Protein AF-A0A7L3QWA1-F1 (afdb_monomer_lite)

Radius of gyration: 94.14 Å; chains: 1; bounding box: 167×82×292 Å

InterPro domains:
  IPR051293 Microtubule-associated tumor suppressor/Coiled-coil domain-containing protein 69 [PTHR24200] (1-403)
  IPR060408 MTUS1/CCDC69, second coiled-coil domain [PF27558] (266-336)

pLDDT: mean 81.92, std 22.23, range [26.88, 98.69]

Structure (mmCIF, N/CA/C/O backbone):
data_AF-A0A7L3QWA1-F1
#
_entry.id   AF-A0A7L3QWA1-F1
#
loop_
_atom_site.group_PDB
_atom_site.id
_atom_site.type_symbol
_atom_site.label_atom_id
_atom_site.label_alt_id
_atom_site.label_comp_id
_atom_site.label_asym_id
_atom_site.label_entity_id
_atom_site.label_seq_id
_atom_site.pdbx_PDB_ins_code
_atom_site.Cartn_x
_atom_site.Cartn_y
_atom_site.Cartn_z
_atom_site.occupancy
_atom_site.B_iso_or_equiv
_atom_site.auth_seq_id
_atom_site.auth_comp_id
_atom_site.auth_asym_id
_atom_site.auth_atom_id
_atom_site.pdbx_PDB_model_num
ATOM 1 N N . VAL A 1 1 ? 31.324 -23.567 -134.022 1.00 39.78 1 VAL A N 1
ATOM 2 C CA . VAL A 1 1 ? 31.616 -22.981 -135.350 1.00 39.78 1 VAL A CA 1
ATOM 3 C C . VAL A 1 1 ? 32.919 -22.214 -135.188 1.00 39.78 1 VAL A C 1
ATOM 5 O O . VAL A 1 1 ? 32.922 -21.205 -134.509 1.00 39.78 1 VAL A O 1
ATOM 8 N N . ASP A 1 2 ? 34.078 -22.836 -135.364 1.00 36.88 2 ASP A N 1
ATOM 9 C CA . ASP A 1 2 ? 34.645 -23.381 -136.605 1.00 36.88 2 ASP A CA 1
ATOM 10 C C . ASP A 1 2 ? 35.210 -22.269 -137.507 1.00 36.88 2 ASP A C 1
ATOM 12 O O . ASP A 1 2 ? 34.455 -21.417 -137.954 1.00 36.88 2 ASP A O 1
ATOM 16 N N . LYS A 1 3 ? 36.531 -22.371 -137.744 1.00 37.59 3 LYS A N 1
ATOM 17 C CA . LYS A 1 3 ? 37.342 -21.880 -138.880 1.00 37.59 3 LYS A CA 1
ATOM 18 C C . LYS A 1 3 ? 37.300 -20.374 -139.202 1.00 37.59 3 LYS A C 1
ATOM 20 O O . LYS A 1 3 ? 36.265 -19.749 -139.274 1.00 37.59 3 LYS A O 1
ATOM 25 N N . GLY A 1 4 ? 38.405 -19.703 -139.497 1.00 33.12 4 GLY A N 1
ATOM 26 C CA . GLY A 1 4 ? 39.689 -20.174 -139.983 1.00 33.12 4 GLY A CA 1
ATOM 27 C C . GLY A 1 4 ? 40.081 -19.390 -141.238 1.00 33.12 4 GLY A C 1
ATOM 28 O O . GLY A 1 4 ? 39.235 -19.023 -142.039 1.00 33.12 4 GLY A O 1
ATOM 29 N N . LYS A 1 5 ? 41.398 -19.269 -141.421 1.00 35.69 5 LYS A N 1
ATOM 30 C CA . LYS A 1 5 ? 42.105 -19.248 -142.710 1.00 35.69 5 LYS A CA 1
ATOM 31 C C . LYS A 1 5 ? 41.996 -18.017 -143.637 1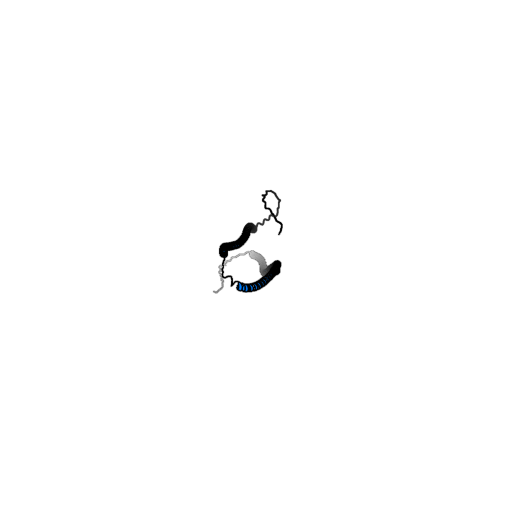.00 35.69 5 LYS A C 1
ATOM 33 O O . LYS A 1 5 ? 41.055 -17.842 -144.391 1.00 35.69 5 LYS A O 1
ATOM 38 N N . GLN A 1 6 ? 43.182 -17.414 -143.761 1.00 34.97 6 GLN A N 1
ATOM 39 C CA . GLN A 1 6 ? 43.991 -17.329 -144.988 1.00 34.97 6 GLN A CA 1
ATOM 40 C C . GLN A 1 6 ? 43.729 -16.234 -146.035 1.00 34.97 6 GLN A C 1
ATOM 42 O O . GLN A 1 6 ? 42.643 -16.078 -146.570 1.00 34.97 6 GLN A O 1
ATOM 47 N N . ARG A 1 7 ? 44.896 -15.745 -146.489 1.00 31.75 7 ARG A N 1
ATOM 48 C CA . ARG A 1 7 ? 45.302 -15.427 -147.869 1.00 31.75 7 ARG A CA 1
ATOM 49 C C . ARG A 1 7 ? 45.047 -14.003 -148.384 1.00 31.75 7 ARG A C 1
ATOM 51 O O . ARG A 1 7 ? 43.944 -13.602 -148.719 1.00 31.75 7 ARG A O 1
ATOM 58 N N . SER A 1 8 ? 46.182 -13.326 -148.564 1.00 42.31 8 SER A N 1
ATOM 59 C CA . SER A 1 8 ? 46.532 -12.456 -149.697 1.00 42.31 8 SER A CA 1
ATOM 60 C C . SER A 1 8 ? 45.975 -12.965 -151.042 1.00 42.31 8 SER A C 1
ATOM 62 O O . SER A 1 8 ? 45.798 -14.180 -151.186 1.00 42.31 8 SER A O 1
ATOM 64 N N . PRO A 1 9 ? 45.753 -12.105 -152.064 1.00 44.19 9 PRO A N 1
ATOM 65 C CA . PRO A 1 9 ? 46.844 -11.765 -153.004 1.00 44.19 9 PRO A CA 1
ATOM 66 C C . PRO A 1 9 ? 46.699 -10.430 -153.802 1.00 44.19 9 PRO A C 1
ATOM 68 O O . PRO A 1 9 ? 45.657 -9.797 -153.766 1.00 44.19 9 PRO A O 1
ATOM 71 N N . LYS A 1 10 ? 47.793 -10.050 -154.507 1.00 32.81 10 LYS A N 1
ATOM 72 C CA . LYS A 1 10 ? 47.937 -9.554 -155.917 1.00 32.81 10 LYS A CA 1
ATOM 73 C C . LYS A 1 10 ? 46.828 -8.634 -156.496 1.00 32.81 10 LYS A C 1
ATOM 75 O O . LYS A 1 10 ? 45.663 -8.941 -156.356 1.00 32.81 10 LYS A O 1
ATOM 80 N N . SER A 1 11 ? 47.040 -7.583 -157.299 1.00 28.88 11 SER A N 1
ATOM 81 C CA . SER A 1 11 ? 48.091 -7.178 -158.259 1.00 28.88 11 SER A CA 1
ATOM 82 C C . SER A 1 11 ? 47.529 -6.035 -159.133 1.00 28.88 11 SER A C 1
ATOM 84 O O . SER A 1 11 ? 46.338 -6.097 -159.410 1.00 28.88 11 SER A O 1
ATOM 86 N N . SER A 1 12 ? 48.378 -5.127 -159.654 1.00 31.22 12 SER A N 1
ATOM 87 C CA . SER A 1 12 ? 48.348 -4.473 -161.004 1.00 31.22 12 SER A CA 1
ATOM 88 C C . SER A 1 12 ? 49.094 -3.122 -160.911 1.00 31.22 12 SER A C 1
ATOM 90 O O . SER A 1 12 ? 48.697 -2.303 -160.094 1.00 31.22 12 SER A O 1
ATOM 92 N N . CYS A 1 13 ? 50.236 -2.801 -161.540 1.00 30.28 13 CYS A N 1
ATOM 93 C CA . CYS A 1 13 ? 50.759 -2.973 -162.910 1.00 30.28 13 CYS A CA 1
ATOM 94 C C . CYS A 1 13 ? 49.928 -2.247 -163.978 1.00 30.28 13 CYS A C 1
ATOM 96 O O . CYS A 1 13 ? 48.870 -2.778 -164.266 1.00 30.28 13 CYS A O 1
ATOM 98 N N . ILE A 1 14 ? 50.410 -1.092 -164.500 1.00 34.28 14 ILE A N 1
ATOM 99 C CA . ILE A 1 14 ? 50.575 -0.580 -165.906 1.00 34.28 14 ILE A CA 1
ATOM 100 C C . ILE A 1 14 ? 51.430 0.722 -165.725 1.00 34.28 14 ILE A C 1
ATOM 102 O O . ILE A 1 14 ? 51.178 1.445 -164.771 1.00 34.28 14 ILE A O 1
ATOM 106 N N . ARG A 1 15 ? 52.489 1.116 -166.455 1.00 29.86 15 ARG A N 1
ATOM 107 C CA . ARG A 1 15 ? 52.693 1.176 -167.906 1.00 29.86 15 ARG A CA 1
ATOM 108 C C . ARG A 1 15 ? 54.171 1.363 -168.279 1.00 29.86 15 ARG A C 1
ATOM 110 O O . ARG A 1 15 ? 54.856 2.243 -167.773 1.00 29.86 15 ARG A O 1
ATOM 117 N N . THR A 1 16 ? 54.590 0.550 -169.234 1.00 28.86 16 THR A N 1
ATOM 118 C CA . THR A 1 16 ? 55.793 0.615 -170.068 1.00 28.86 16 THR A CA 1
ATOM 119 C C . THR A 1 16 ? 55.714 1.771 -171.074 1.00 28.86 16 THR A C 1
ATOM 121 O O . THR A 1 16 ? 54.658 1.961 -171.676 1.00 28.86 16 THR A O 1
ATOM 124 N N . GLN A 1 17 ? 56.826 2.452 -171.363 1.00 32.44 17 GLN A N 1
ATOM 125 C CA . GLN A 1 17 ? 57.119 2.974 -172.707 1.00 32.44 17 GLN A CA 1
ATOM 126 C C . GLN A 1 17 ? 58.639 3.062 -172.914 1.00 32.44 17 GLN A C 1
ATOM 128 O O . GLN A 1 17 ? 59.372 3.517 -172.042 1.00 32.44 17 GLN A O 1
ATOM 133 N N . ALA A 1 18 ? 59.083 2.556 -174.063 1.00 26.88 18 ALA A N 1
ATOM 134 C CA . ALA A 1 18 ? 60.451 2.529 -174.567 1.00 26.88 18 ALA A CA 1
ATOM 135 C C . ALA A 1 18 ? 60.540 3.362 -175.865 1.00 26.88 18 ALA A C 1
ATOM 137 O O . ALA A 1 18 ? 59.504 3.608 -176.484 1.00 26.88 18 ALA A O 1
ATOM 138 N N . SER A 1 19 ? 61.777 3.656 -176.306 1.00 30.45 19 SER A N 1
ATOM 139 C CA . SER A 1 19 ? 62.215 4.259 -177.596 1.00 30.45 19 SER A CA 1
ATOM 140 C C . SER A 1 19 ? 62.045 5.793 -177.712 1.00 30.45 19 SER A C 1
ATOM 142 O O . SER A 1 19 ? 61.069 6.321 -177.197 1.00 30.45 19 SER A O 1
ATOM 144 N N . THR A 1 20 ? 62.957 6.602 -178.279 1.00 30.77 20 THR A N 1
ATOM 145 C CA . THR A 1 20 ? 63.971 6.406 -179.347 1.00 30.77 20 THR A CA 1
ATOM 146 C C . THR A 1 20 ? 65.227 7.299 -179.205 1.00 30.77 20 THR A C 1
ATOM 148 O O . THR A 1 20 ? 65.194 8.347 -178.567 1.00 30.77 20 THR A O 1
ATOM 151 N N . ASP A 1 21 ? 66.297 6.866 -179.883 1.00 32.03 21 ASP A N 1
ATOM 152 C CA . ASP A 1 21 ? 67.552 7.537 -180.275 1.00 32.03 21 ASP A CA 1
ATOM 153 C C . ASP A 1 21 ? 67.518 9.050 -180.588 1.00 32.03 21 ASP A C 1
ATOM 155 O O . ASP A 1 21 ? 66.627 9.517 -181.293 1.00 32.03 21 ASP A O 1
ATOM 159 N N . ALA A 1 22 ? 68.589 9.778 -180.224 1.00 29.64 22 ALA A N 1
ATOM 160 C CA . ALA A 1 22 ? 69.643 10.223 -181.163 1.00 29.64 22 ALA A CA 1
ATOM 161 C C . ALA A 1 22 ? 70.755 11.048 -180.456 1.00 29.64 22 ALA A C 1
ATOM 163 O O . ALA A 1 22 ? 70.472 11.920 -179.642 1.00 29.64 22 ALA A O 1
ATOM 164 N N . ARG A 1 23 ? 72.021 10.732 -180.799 1.00 32.00 23 ARG A N 1
ATOM 165 C CA . ARG A 1 23 ? 73.326 11.444 -180.623 1.00 32.00 23 ARG A CA 1
ATOM 166 C C . ARG A 1 23 ? 73.262 12.917 -180.152 1.00 32.00 23 ARG A C 1
ATOM 168 O O . ARG A 1 23 ? 72.472 13.680 -180.678 1.00 32.00 23 ARG A O 1
ATOM 175 N N . SER A 1 24 ? 74.137 13.427 -179.274 1.00 31.16 24 SER A N 1
ATOM 176 C CA . SER A 1 24 ? 75.610 13.585 -179.402 1.00 31.16 24 SER A CA 1
ATOM 177 C C . SER A 1 24 ? 76.214 14.204 -178.098 1.00 31.16 24 SER A C 1
ATOM 179 O O . SER A 1 24 ? 75.441 14.618 -177.240 1.00 31.16 24 SER A O 1
ATOM 181 N N . PRO A 1 25 ? 77.553 14.265 -177.896 1.00 47.00 25 PRO A N 1
ATOM 182 C CA . PRO A 1 25 ? 78.203 14.072 -176.585 1.00 47.00 25 PRO A CA 1
ATOM 183 C C . PRO A 1 25 ? 78.626 15.329 -175.786 1.00 47.00 25 PRO A C 1
ATOM 185 O O . PRO A 1 25 ? 78.898 16.383 -176.352 1.00 47.00 25 PRO A O 1
ATOM 188 N N . GLY A 1 26 ? 78.812 15.115 -174.470 1.00 34.62 26 GLY A N 1
ATOM 189 C CA . GLY A 1 26 ? 79.462 15.988 -173.464 1.00 34.62 26 GLY A CA 1
ATOM 190 C C . GLY A 1 26 ? 78.570 16.118 -172.213 1.00 34.62 26 GLY A C 1
ATOM 191 O O . GLY A 1 26 ? 77.403 16.430 -172.364 1.00 34.62 26 GLY A O 1
ATOM 192 N N . THR A 1 27 ? 78.936 15.872 -170.944 1.00 41.47 27 THR A N 1
ATOM 193 C CA . THR A 1 27 ? 80.219 16.012 -170.233 1.00 41.47 27 THR A CA 1
ATOM 194 C C . THR A 1 27 ? 80.079 15.358 -168.827 1.00 41.47 27 THR A C 1
ATOM 196 O O . THR A 1 27 ? 79.149 15.669 -168.087 1.00 41.47 27 THR A O 1
ATOM 199 N N . LYS A 1 28 ? 80.986 14.445 -168.432 1.00 47.72 28 LYS A N 1
ATOM 200 C CA . LYS A 1 28 ? 80.925 13.563 -167.231 1.00 47.72 28 LYS A CA 1
ATOM 201 C C . LYS A 1 28 ? 81.309 14.214 -165.873 1.00 47.72 28 LYS A C 1
ATOM 203 O O . LYS A 1 28 ? 82.130 13.665 -165.145 1.00 47.72 28 LYS A O 1
ATOM 208 N N . ALA A 1 29 ? 80.726 15.353 -165.491 1.00 53.38 29 ALA A N 1
ATOM 209 C CA . ALA A 1 29 ? 81.043 16.017 -164.205 1.00 53.38 29 ALA A CA 1
ATOM 210 C C . ALA A 1 29 ? 79.861 16.166 -163.217 1.00 53.38 29 ALA A C 1
ATOM 212 O O . ALA A 1 29 ? 80.075 16.591 -162.086 1.00 53.38 29 ALA A O 1
ATOM 213 N N . ALA A 1 30 ? 78.629 15.797 -163.599 1.00 56.69 30 ALA A N 1
ATOM 214 C CA . ALA A 1 30 ? 77.421 16.084 -162.805 1.00 56.69 30 ALA A CA 1
ATOM 215 C C . ALA A 1 30 ? 76.846 14.893 -161.998 1.00 56.69 30 ALA A C 1
ATOM 217 O O . ALA A 1 30 ? 76.155 15.098 -161.003 1.00 56.69 30 ALA A O 1
ATOM 218 N N . GLU A 1 31 ? 77.140 13.642 -162.372 1.00 56.38 31 GLU A N 1
ATOM 219 C CA . GLU A 1 31 ? 76.551 12.448 -161.726 1.00 56.38 31 GLU A CA 1
ATOM 220 C C . GLU A 1 31 ? 77.240 12.063 -160.399 1.00 56.38 31 GLU A C 1
ATOM 222 O O . GLU A 1 31 ? 76.608 11.518 -159.493 1.00 56.38 31 GLU A O 1
ATOM 227 N N . LEU A 1 32 ? 78.517 12.418 -160.226 1.00 58.53 32 LEU A N 1
ATOM 228 C CA . LEU A 1 32 ? 79.286 12.146 -159.001 1.00 58.53 32 LEU A CA 1
ATOM 229 C C . LEU A 1 32 ? 78.860 13.075 -157.844 1.00 58.53 32 LEU A C 1
ATOM 231 O O . LEU A 1 32 ? 78.819 12.673 -156.680 1.00 58.53 32 LEU A O 1
ATOM 235 N N . THR A 1 33 ? 78.425 14.291 -158.173 1.00 59.34 33 THR A N 1
ATOM 236 C CA . THR A 1 33 ? 77.825 15.268 -157.252 1.00 59.34 33 THR A CA 1
ATOM 237 C C . THR A 1 33 ? 76.433 14.835 -156.775 1.00 59.34 33 THR A C 1
ATOM 239 O O . THR A 1 33 ? 76.052 15.120 -155.638 1.00 59.34 33 THR A O 1
ATOM 242 N N . GLN A 1 34 ? 75.686 14.086 -157.595 1.00 61.56 34 GLN A N 1
ATOM 243 C CA . GLN A 1 34 ? 74.345 13.595 -157.254 1.00 61.56 34 GLN A CA 1
ATOM 244 C C . GLN A 1 34 ? 74.366 12.403 -156.276 1.00 61.56 34 GLN A C 1
ATOM 246 O O . GLN A 1 34 ? 73.511 12.301 -155.395 1.00 61.56 34 GLN A O 1
ATOM 251 N N . TYR A 1 35 ? 75.352 11.505 -156.379 1.00 61.28 35 TYR A N 1
ATOM 252 C CA . TYR A 1 35 ? 75.525 10.420 -155.401 1.00 61.28 35 TYR A CA 1
ATOM 253 C C . TYR A 1 35 ? 76.101 10.916 -154.071 1.00 61.28 35 TYR A C 1
ATOM 255 O O . TYR A 1 35 ? 75.680 10.449 -153.012 1.00 61.28 35 TYR A O 1
ATOM 263 N N . LYS A 1 36 ? 76.996 11.911 -154.107 1.00 66.25 36 LYS A N 1
ATOM 264 C CA . LYS A 1 36 ? 77.526 12.557 -152.900 1.00 66.25 36 LYS A CA 1
ATOM 265 C C . LYS A 1 36 ? 76.421 13.239 -152.088 1.00 66.25 36 LYS A C 1
ATOM 267 O O . LYS A 1 36 ? 76.291 12.973 -150.897 1.00 66.25 36 LYS A O 1
ATOM 272 N N . THR A 1 37 ? 75.561 14.010 -152.752 1.00 67.81 37 THR A N 1
ATOM 273 C CA . THR A 1 37 ? 74.418 14.671 -152.103 1.00 67.81 37 THR A CA 1
ATOM 274 C C . THR A 1 37 ? 73.411 13.673 -151.531 1.00 67.81 37 THR A C 1
ATOM 276 O O . THR A 1 37 ? 72.945 13.886 -150.415 1.00 67.81 37 THR A O 1
ATOM 279 N N . LYS A 1 38 ? 73.128 12.544 -152.206 1.00 71.19 38 LYS A N 1
ATOM 280 C CA . LYS A 1 38 ? 72.282 11.457 -151.662 1.00 71.19 38 LYS A CA 1
ATOM 281 C C . LYS A 1 38 ? 72.888 10.771 -150.432 1.00 71.19 38 LYS A C 1
ATOM 283 O O . LYS A 1 38 ? 72.165 10.533 -149.464 1.00 71.19 38 LYS A O 1
ATOM 288 N N . CYS A 1 39 ? 74.190 10.481 -150.438 1.00 70.69 39 CYS A N 1
ATOM 289 C CA . CYS A 1 39 ? 74.887 9.943 -149.263 1.00 70.69 39 CYS A CA 1
ATOM 290 C C . CYS A 1 39 ? 74.888 10.937 -148.095 1.00 70.69 39 CYS A C 1
ATOM 292 O O . CYS A 1 39 ? 74.702 10.531 -146.949 1.00 70.69 39 CYS A O 1
ATOM 294 N N . GLU A 1 40 ? 75.039 12.234 -148.367 1.00 73.94 40 GLU A N 1
ATOM 295 C CA . GLU A 1 40 ? 74.931 13.297 -147.362 1.00 73.94 40 GLU A CA 1
ATOM 296 C C . GLU A 1 40 ? 73.498 13.412 -146.812 1.00 73.94 40 GLU A C 1
ATOM 298 O O . GLU A 1 40 ? 73.321 13.534 -145.599 1.00 73.94 40 GLU A O 1
ATOM 303 N N . THR A 1 41 ? 72.463 13.265 -147.654 1.00 74.25 41 THR A N 1
ATOM 304 C CA . THR A 1 41 ? 71.060 13.271 -147.191 1.00 74.25 41 THR A CA 1
ATOM 305 C C . THR A 1 41 ? 70.738 12.046 -146.337 1.00 74.25 41 THR A C 1
ATOM 307 O O . THR A 1 41 ? 70.150 12.181 -145.266 1.00 74.25 41 THR A O 1
ATOM 310 N N . GLN A 1 42 ? 71.148 10.848 -146.768 1.00 77.75 42 GLN A N 1
ATOM 311 C CA . GLN A 1 42 ? 70.969 9.617 -145.991 1.00 77.75 42 GLN A CA 1
ATOM 312 C C . GLN A 1 42 ? 71.753 9.657 -144.676 1.00 77.75 42 GLN A C 1
ATOM 314 O O . GLN A 1 42 ? 71.219 9.270 -143.639 1.00 77.75 42 GLN A O 1
ATOM 319 N N . SER A 1 43 ? 72.975 10.194 -144.684 1.00 76.94 43 SER A N 1
ATOM 320 C CA . SER A 1 43 ? 73.762 10.409 -143.463 1.00 76.94 43 SER A CA 1
ATOM 321 C C . SER A 1 43 ? 73.076 11.397 -142.515 1.00 76.94 43 SER A C 1
ATOM 323 O O . SER A 1 43 ? 73.042 11.160 -141.308 1.00 76.94 43 SER A O 1
ATOM 325 N N . GLY A 1 44 ? 72.458 12.458 -143.047 1.00 79.69 44 GLY A N 1
ATOM 326 C CA . GLY A 1 44 ? 71.643 13.403 -142.281 1.00 79.69 44 GLY A CA 1
ATOM 327 C C . GLY A 1 44 ? 70.403 12.760 -141.647 1.00 79.69 44 GLY A C 1
ATOM 328 O O . GLY A 1 44 ? 70.140 12.979 -140.464 1.00 79.69 44 GLY A O 1
ATOM 329 N N . ILE A 1 45 ? 69.684 11.909 -142.388 1.00 80.88 45 ILE A N 1
ATOM 330 C CA . ILE A 1 45 ? 68.522 11.154 -141.882 1.00 80.88 45 ILE A CA 1
ATOM 331 C C . ILE A 1 45 ? 68.949 10.154 -140.802 1.00 80.88 45 ILE A C 1
ATOM 333 O O . ILE A 1 45 ? 68.313 10.074 -139.755 1.00 80.88 45 ILE A O 1
ATOM 337 N N . ILE A 1 46 ? 70.050 9.424 -141.006 1.00 80.38 46 ILE A N 1
ATOM 338 C CA . ILE A 1 46 ? 70.597 8.496 -140.004 1.00 80.38 46 ILE A CA 1
ATOM 339 C C . ILE A 1 46 ? 71.001 9.255 -138.735 1.00 80.38 46 ILE A C 1
ATOM 341 O O . ILE A 1 46 ? 70.746 8.778 -137.631 1.00 80.38 46 ILE A O 1
ATOM 345 N N . LEU A 1 47 ? 71.589 10.448 -138.863 1.00 85.06 47 LEU A N 1
ATOM 346 C CA . LEU A 1 47 ? 71.926 11.292 -137.718 1.00 85.06 47 LEU A CA 1
ATOM 347 C C . LEU A 1 47 ? 70.667 11.761 -136.970 1.00 85.06 47 LEU A C 1
ATOM 349 O O . LEU A 1 47 ? 70.645 11.737 -135.740 1.00 85.06 47 LEU A O 1
ATOM 353 N N . GLN A 1 48 ? 69.610 12.151 -137.691 1.00 83.12 48 GLN A N 1
ATOM 354 C CA . GLN A 1 48 ? 68.321 12.514 -137.095 1.00 83.12 48 GLN A CA 1
ATOM 355 C C . GLN A 1 48 ? 67.658 11.321 -136.396 1.00 83.12 48 GLN A C 1
ATOM 357 O O . GLN A 1 48 ? 67.232 11.458 -135.253 1.00 83.12 48 GLN A O 1
ATOM 362 N N . LEU A 1 49 ? 67.631 10.140 -137.020 1.00 83.81 49 LEU A N 1
ATOM 363 C CA . LEU A 1 49 ? 67.106 8.911 -136.417 1.00 83.81 49 LEU A CA 1
ATOM 364 C C . LEU A 1 49 ? 67.907 8.496 -135.181 1.00 83.81 49 LEU A C 1
ATOM 366 O O . LEU A 1 49 ? 67.308 8.123 -134.177 1.00 83.81 49 LEU A O 1
ATOM 370 N N . LYS A 1 50 ? 69.240 8.626 -135.203 1.00 84.94 50 LYS A N 1
ATOM 371 C CA . LYS A 1 50 ? 70.080 8.422 -134.015 1.00 84.94 50 LYS A CA 1
ATOM 372 C C . LYS A 1 50 ? 69.721 9.405 -132.903 1.00 84.94 50 LYS A C 1
ATOM 374 O O . LYS A 1 50 ? 69.557 8.963 -131.775 1.00 84.94 50 LYS A O 1
ATOM 379 N N . LYS A 1 51 ? 69.528 10.696 -133.210 1.00 87.06 51 LYS A N 1
ATOM 380 C CA . LYS A 1 51 ? 69.078 11.704 -132.229 1.00 87.06 51 LYS A CA 1
ATOM 381 C C . LYS A 1 51 ? 67.693 11.386 -131.652 1.00 87.06 51 LYS A C 1
ATOM 383 O O . LYS A 1 51 ? 67.493 11.513 -130.445 1.00 87.06 51 LYS A O 1
ATOM 388 N N . PHE A 1 52 ? 66.745 10.955 -132.488 1.00 86.94 52 PHE A N 1
ATOM 389 C CA . PHE A 1 52 ? 65.423 10.514 -132.034 1.00 86.94 52 PHE A CA 1
ATOM 390 C C . PHE A 1 52 ? 65.515 9.265 -131.157 1.00 86.94 52 PHE A C 1
ATOM 392 O O . PHE A 1 52 ? 64.869 9.221 -130.115 1.00 86.94 52 PHE A O 1
ATOM 399 N N . LEU A 1 53 ? 66.346 8.289 -131.528 1.00 86.50 53 LEU A N 1
ATOM 400 C CA . LEU A 1 53 ? 66.549 7.070 -130.751 1.00 86.50 53 LEU A CA 1
ATOM 401 C C . LEU A 1 53 ? 67.205 7.373 -129.400 1.00 86.50 53 LEU A C 1
ATOM 403 O O . LEU A 1 53 ? 66.714 6.897 -128.385 1.00 86.50 53 LEU A O 1
ATOM 407 N N . THR A 1 54 ? 68.239 8.219 -129.355 1.00 87.12 54 THR A N 1
ATOM 408 C CA . THR A 1 54 ? 68.862 8.645 -128.090 1.00 87.12 54 THR A CA 1
ATOM 409 C C . THR A 1 54 ? 67.888 9.430 -127.215 1.00 87.12 54 THR A C 1
ATOM 411 O O . THR A 1 54 ? 67.830 9.190 -126.016 1.00 87.12 54 THR A O 1
ATOM 414 N N . SER A 1 55 ? 67.072 10.315 -127.802 1.00 88.88 55 SER A N 1
ATOM 415 C CA . SER A 1 55 ? 66.036 11.050 -127.062 1.00 88.88 55 SER A CA 1
ATOM 416 C C . SER A 1 55 ? 64.937 10.120 -126.542 1.00 88.88 55 SER A C 1
ATOM 418 O O . SER A 1 55 ? 64.480 10.271 -125.412 1.00 88.88 55 SER A O 1
ATOM 420 N N . SER A 1 56 ? 64.520 9.132 -127.337 1.00 88.62 56 SER A N 1
ATOM 421 C CA . SER A 1 56 ? 63.556 8.120 -126.911 1.00 88.62 56 SER A CA 1
ATOM 422 C C . SER A 1 56 ? 64.127 7.236 -125.804 1.00 88.62 56 SER A C 1
ATOM 424 O O . SER A 1 56 ? 63.413 6.960 -124.847 1.00 88.62 56 SER A O 1
ATOM 426 N N . ASN A 1 57 ? 65.398 6.831 -125.892 1.00 89.25 57 ASN A N 1
ATOM 427 C CA . ASN A 1 57 ? 66.063 6.032 -124.861 1.00 89.25 57 ASN A CA 1
ATOM 428 C C . ASN A 1 57 ? 66.169 6.805 -123.543 1.00 89.25 57 ASN A C 1
ATOM 430 O O . ASN A 1 57 ? 65.789 6.277 -122.508 1.00 89.25 57 ASN A O 1
ATOM 434 N N . GLN A 1 58 ? 66.551 8.086 -123.593 1.00 90.81 58 GLN A N 1
ATOM 435 C CA . GLN A 1 58 ? 66.546 8.975 -122.424 1.00 90.81 58 GLN A CA 1
ATOM 436 C C . GLN A 1 58 ? 65.149 9.104 -121.793 1.00 90.81 58 GLN A C 1
ATOM 438 O O . GLN A 1 58 ? 65.018 9.101 -120.572 1.00 90.81 58 GLN A O 1
ATOM 443 N N . LYS A 1 59 ? 64.083 9.183 -122.605 1.00 91.62 59 LYS A N 1
ATOM 444 C CA . LYS A 1 59 ? 62.696 9.189 -122.103 1.00 91.62 59 LYS A CA 1
ATOM 445 C C . LYS A 1 59 ? 62.312 7.856 -121.451 1.00 91.62 59 LYS A C 1
ATOM 447 O O . LYS A 1 59 ? 61.639 7.872 -120.426 1.00 91.62 59 LYS A O 1
ATOM 452 N N . PHE A 1 60 ? 62.732 6.722 -122.015 1.00 92.44 60 PHE A N 1
ATOM 453 C CA . PHE A 1 60 ? 62.508 5.401 -121.417 1.00 92.44 60 PHE A CA 1
ATOM 454 C C . PHE A 1 60 ? 63.300 5.206 -120.120 1.00 92.44 60 PHE A C 1
ATOM 456 O O . PHE A 1 60 ? 62.756 4.657 -119.165 1.00 92.44 60 PHE A O 1
ATOM 463 N N . GLU A 1 61 ? 64.540 5.688 -120.047 1.00 91.50 61 GLU A N 1
ATOM 464 C CA . GLU A 1 61 ? 65.343 5.696 -118.818 1.00 91.50 61 GLU A CA 1
ATOM 465 C C . GLU A 1 61 ? 64.665 6.540 -117.730 1.00 91.50 61 GLU A C 1
ATOM 467 O O . GLU A 1 61 ? 64.460 6.052 -116.621 1.00 91.50 61 GLU A O 1
ATOM 472 N N . ALA A 1 62 ? 64.210 7.756 -118.059 1.00 92.38 62 ALA A N 1
ATOM 473 C CA . ALA A 1 62 ? 63.460 8.602 -117.130 1.00 92.38 62 ALA A CA 1
ATOM 474 C C . ALA A 1 62 ? 62.159 7.931 -116.651 1.00 92.38 62 ALA A C 1
ATOM 476 O O . ALA A 1 62 ? 61.866 7.930 -115.456 1.00 92.38 62 ALA A O 1
ATOM 477 N N . LEU A 1 63 ? 61.403 7.306 -117.561 1.00 94.50 63 LEU A N 1
ATOM 478 C CA . LEU A 1 63 ? 60.202 6.541 -117.216 1.00 94.50 63 LEU A CA 1
ATOM 479 C C . LEU A 1 63 ? 60.531 5.346 -116.306 1.00 94.50 63 LEU A C 1
ATOM 481 O O . LEU A 1 63 ? 59.790 5.077 -115.367 1.00 94.50 63 LEU A O 1
ATOM 485 N N . THR A 1 64 ? 61.645 4.654 -116.550 1.00 94.00 64 THR A N 1
ATOM 486 C CA . THR A 1 64 ? 62.094 3.518 -115.729 1.00 94.00 64 THR A CA 1
ATOM 487 C C . THR A 1 64 ? 62.417 3.968 -114.308 1.00 94.00 64 THR A C 1
ATOM 489 O O . THR A 1 64 ? 61.960 3.331 -113.364 1.00 94.00 64 THR A O 1
ATOM 492 N N . VAL A 1 65 ? 63.119 5.095 -114.143 1.00 94.69 65 VAL A N 1
ATOM 493 C CA . VAL A 1 65 ? 63.406 5.679 -112.821 1.00 94.69 65 VAL A CA 1
ATOM 494 C C . VAL A 1 65 ? 62.115 6.056 -112.095 1.00 94.69 65 VAL A C 1
ATOM 496 O O . VAL A 1 65 ? 61.965 5.732 -110.920 1.00 94.69 65 VAL A O 1
ATOM 499 N N . VAL A 1 66 ? 61.153 6.676 -112.787 1.00 94.88 66 VAL A N 1
ATOM 500 C CA . VAL A 1 66 ? 59.845 7.013 -112.196 1.00 94.88 66 VAL A CA 1
ATOM 501 C C . VAL A 1 66 ? 59.081 5.751 -111.794 1.00 94.88 66 VAL A C 1
ATOM 503 O O . VAL A 1 66 ? 58.555 5.692 -110.689 1.00 94.88 66 VAL A O 1
ATOM 506 N N . ILE A 1 67 ? 59.042 4.718 -112.641 1.00 94.25 67 ILE A N 1
ATOM 507 C CA . ILE A 1 67 ? 58.382 3.444 -112.314 1.00 94.25 67 ILE A CA 1
ATOM 508 C C . ILE A 1 67 ? 59.054 2.778 -111.112 1.00 94.25 67 ILE A C 1
ATOM 510 O O . ILE A 1 67 ? 58.352 2.317 -110.217 1.00 94.25 67 ILE A O 1
ATOM 514 N N . GLN A 1 68 ? 60.386 2.745 -111.064 1.00 95.19 68 GLN A N 1
ATOM 515 C CA . GLN A 1 68 ? 61.132 2.160 -109.951 1.00 95.19 68 GLN A CA 1
ATOM 516 C C . GLN A 1 68 ? 60.898 2.935 -108.649 1.00 95.19 68 GLN A C 1
ATOM 518 O O . GLN A 1 68 ? 60.697 2.324 -107.601 1.00 95.19 68 GLN A O 1
ATOM 523 N N . HIS A 1 69 ? 60.856 4.268 -108.714 1.00 95.25 69 HIS A N 1
ATOM 524 C CA . HIS A 1 69 ? 60.511 5.111 -107.573 1.00 95.25 69 HIS A CA 1
ATOM 525 C C . HIS A 1 69 ? 59.082 4.836 -107.085 1.00 95.25 69 HIS A C 1
ATOM 527 O O . HIS A 1 69 ? 58.902 4.516 -105.915 1.00 95.25 69 HIS A O 1
ATOM 533 N N . LEU A 1 70 ? 58.092 4.827 -107.986 1.00 95.25 70 LEU A N 1
ATOM 534 C CA . LEU A 1 70 ? 56.698 4.503 -107.657 1.00 95.25 70 LEU A CA 1
ATOM 535 C C . LEU A 1 70 ? 56.538 3.078 -107.098 1.00 95.25 70 LEU A C 1
ATOM 537 O O . LEU A 1 70 ? 55.683 2.833 -106.249 1.00 95.25 70 LEU A O 1
ATOM 541 N N . GLN A 1 71 ? 57.342 2.118 -107.565 1.00 94.12 71 GLN A N 1
ATOM 542 C CA . GLN A 1 71 ? 57.368 0.757 -107.022 1.00 94.12 71 GLN A CA 1
ATOM 543 C C . GLN A 1 71 ? 57.940 0.728 -105.602 1.00 94.12 71 GLN A C 1
ATOM 545 O O . GLN A 1 71 ? 57.318 0.124 -104.732 1.00 94.12 71 GLN A O 1
ATOM 550 N N . SER A 1 72 ? 59.053 1.423 -105.355 1.00 95.31 72 SER A N 1
ATOM 551 C CA . SER A 1 72 ? 59.645 1.553 -104.018 1.00 95.31 72 SER A CA 1
ATOM 552 C C . SER A 1 72 ? 58.688 2.241 -103.041 1.00 95.31 72 SER A C 1
ATOM 554 O O . SER A 1 72 ? 58.469 1.731 -101.946 1.00 95.31 72 SER A O 1
ATOM 556 N N . GLU A 1 73 ? 58.059 3.350 -103.446 1.00 95.81 73 GLU A N 1
ATOM 557 C CA . GLU A 1 73 ? 57.050 4.049 -102.636 1.00 95.81 73 GLU A CA 1
ATOM 558 C C . GLU A 1 73 ? 55.855 3.140 -102.321 1.00 95.81 73 GLU A C 1
ATOM 560 O O . GLU A 1 73 ? 55.371 3.094 -101.189 1.00 95.81 73 GLU A O 1
ATOM 565 N N . ARG A 1 74 ? 55.386 2.359 -103.304 1.00 95.81 74 ARG A N 1
ATOM 566 C CA . ARG A 1 74 ? 54.300 1.392 -103.100 1.00 95.81 74 ARG A CA 1
ATOM 567 C C . ARG A 1 74 ? 54.695 0.278 -102.129 1.00 95.81 74 ARG A C 1
ATOM 569 O O . ARG A 1 74 ? 53.862 -0.131 -101.319 1.00 95.81 74 ARG A O 1
ATOM 576 N N . GLU A 1 75 ? 55.908 -0.255 -102.233 1.00 96.12 75 GLU A N 1
ATOM 577 C CA . GLU A 1 75 ? 56.417 -1.295 -101.332 1.00 96.12 75 GLU A CA 1
ATOM 578 C C . GLU A 1 75 ? 56.555 -0.780 -99.899 1.00 96.12 75 GLU A C 1
ATOM 580 O O . GLU A 1 75 ? 56.128 -1.459 -98.963 1.00 96.12 75 GLU A O 1
ATOM 585 N N . GLU A 1 76 ? 57.063 0.440 -99.727 1.00 95.50 76 GLU A N 1
ATOM 586 C CA . GLU A 1 76 ? 57.176 1.098 -98.428 1.00 95.50 76 GLU A CA 1
ATOM 587 C C . GLU A 1 76 ? 55.797 1.368 -97.808 1.00 95.50 76 GLU A C 1
ATOM 589 O O . GLU A 1 76 ? 55.553 0.979 -96.664 1.00 95.50 76 GLU A O 1
ATOM 594 N N . ALA A 1 77 ? 54.840 1.896 -98.579 1.00 95.69 77 ALA A N 1
ATOM 595 C CA . ALA A 1 77 ? 53.459 2.078 -98.128 1.00 95.69 77 ALA A CA 1
ATOM 596 C C . ALA A 1 77 ? 52.782 0.744 -97.758 1.00 95.69 77 ALA A C 1
ATOM 598 O O . ALA A 1 77 ? 52.001 0.664 -96.806 1.00 95.69 77 ALA A O 1
ATOM 599 N N . LEU A 1 78 ? 53.077 -0.336 -98.489 1.00 96.25 78 LEU A N 1
ATOM 600 C CA . LEU A 1 78 ? 52.562 -1.670 -98.182 1.00 96.25 78 LEU A CA 1
ATOM 601 C C . LEU A 1 78 ? 53.191 -2.246 -96.908 1.00 96.25 78 LEU A C 1
ATOM 603 O O . LEU A 1 78 ? 52.490 -2.916 -96.146 1.00 96.25 78 LEU A O 1
ATOM 607 N N . LYS A 1 79 ? 54.477 -1.980 -96.658 1.00 96.25 79 LYS A N 1
ATOM 608 C CA . LYS A 1 79 ? 55.162 -2.343 -95.412 1.00 96.25 79 LYS A CA 1
ATOM 609 C C . LYS A 1 79 ? 54.557 -1.596 -94.222 1.00 96.25 79 LYS A C 1
ATOM 611 O O . LYS A 1 79 ? 54.105 -2.254 -93.289 1.00 96.25 79 LYS A O 1
ATOM 616 N N . GLN A 1 80 ? 54.410 -0.275 -94.322 1.00 96.25 80 GLN A N 1
ATOM 617 C CA . GLN A 1 80 ? 53.751 0.552 -93.305 1.00 96.25 80 GLN A CA 1
ATOM 618 C C . GLN A 1 80 ? 52.315 0.082 -93.036 1.00 96.25 80 GLN A C 1
ATOM 620 O O . GLN A 1 80 ? 51.907 -0.076 -91.890 1.00 96.25 80 GLN A O 1
ATOM 625 N N . ARG A 1 81 ? 51.539 -0.234 -94.083 1.00 95.50 81 ARG A N 1
ATOM 626 C CA . ARG A 1 81 ? 50.178 -0.772 -93.922 1.00 95.50 81 ARG A CA 1
ATOM 627 C C . ARG A 1 81 ? 50.162 -2.112 -93.178 1.00 95.50 81 ARG A C 1
ATOM 629 O O . ARG A 1 81 ? 49.234 -2.359 -92.411 1.00 95.50 81 ARG A O 1
ATOM 636 N N . LYS A 1 82 ? 51.138 -2.993 -93.423 1.00 96.75 82 LYS A N 1
ATOM 637 C CA . LYS A 1 82 ? 51.257 -4.274 -92.707 1.00 96.75 82 LYS A CA 1
ATOM 638 C C . LYS A 1 82 ? 51.628 -4.065 -91.241 1.00 96.75 82 LYS A C 1
ATOM 640 O O . LYS A 1 82 ? 51.016 -4.703 -90.392 1.00 96.75 82 LYS A O 1
ATOM 645 N N . GLU A 1 83 ? 52.568 -3.167 -90.960 1.00 96.94 83 GLU A N 1
ATOM 646 C CA . GLU A 1 83 ? 52.974 -2.794 -89.599 1.00 96.94 83 GLU A CA 1
ATOM 647 C C . GLU A 1 83 ? 51.784 -2.220 -88.819 1.00 96.94 83 GLU A C 1
ATOM 649 O O . GLU A 1 83 ? 51.398 -2.789 -87.802 1.00 96.94 83 GLU A O 1
ATOM 654 N N . LEU A 1 84 ? 51.089 -1.221 -89.376 1.00 96.69 84 LEU A N 1
ATOM 655 C CA . LEU A 1 84 ? 49.875 -0.650 -88.780 1.00 96.69 84 LEU A CA 1
ATOM 656 C C . LEU A 1 84 ? 48.765 -1.694 -88.585 1.00 96.69 84 LEU A C 1
ATOM 658 O O . LEU A 1 84 ? 48.065 -1.689 -87.576 1.00 96.69 84 LEU A O 1
ATOM 662 N N . SER A 1 85 ? 48.583 -2.619 -89.534 1.00 95.94 85 SER A N 1
ATOM 663 C CA . SER A 1 85 ? 47.601 -3.698 -89.382 1.00 95.94 85 SER A CA 1
ATOM 664 C C . SER A 1 85 ? 47.967 -4.655 -88.248 1.00 95.94 85 SER A C 1
ATOM 666 O O . SER A 1 85 ? 47.064 -5.153 -87.577 1.00 95.94 85 SER A O 1
ATOM 668 N N . GLN A 1 86 ? 49.254 -4.941 -88.047 1.00 97.00 86 GLN A N 1
ATOM 669 C CA . GLN A 1 86 ? 49.715 -5.787 -86.952 1.00 97.00 86 GLN A CA 1
ATOM 670 C C . GLN A 1 86 ? 49.571 -5.069 -85.608 1.00 97.00 86 GLN A C 1
ATOM 672 O O . GLN A 1 86 ? 49.091 -5.673 -84.652 1.00 97.00 86 GLN A O 1
ATOM 677 N N . GLU A 1 87 ? 49.901 -3.778 -85.543 1.00 97.06 87 GLU A N 1
ATOM 678 C CA . GLU A 1 87 ? 49.674 -2.942 -84.361 1.00 97.06 87 GLU A CA 1
ATOM 679 C C . GLU A 1 87 ? 48.191 -2.896 -83.984 1.00 97.06 87 GLU A C 1
ATOM 681 O O . GLU A 1 87 ? 47.854 -3.104 -82.824 1.00 97.06 87 GLU A O 1
ATOM 686 N N . LEU A 1 88 ? 47.282 -2.736 -84.953 1.00 96.88 88 LEU A N 1
ATOM 687 C CA . LEU A 1 88 ? 45.840 -2.793 -84.694 1.00 96.88 88 LEU A CA 1
ATOM 688 C C . LEU A 1 88 ? 45.393 -4.142 -84.116 1.00 96.88 88 LEU A C 1
ATOM 690 O O . LEU A 1 88 ? 44.506 -4.176 -83.265 1.00 96.88 88 LEU A O 1
ATOM 694 N N . VAL A 1 89 ? 45.971 -5.255 -84.575 1.00 97.44 89 VAL A N 1
ATOM 695 C CA . VAL A 1 89 ? 45.675 -6.587 -84.022 1.00 97.44 89 VAL A CA 1
ATOM 696 C C . VAL A 1 89 ? 46.225 -6.716 -82.602 1.00 97.44 89 VAL A C 1
ATOM 698 O O . VAL A 1 89 ? 45.503 -7.188 -81.725 1.00 97.44 89 VAL A O 1
ATOM 701 N N . ASN A 1 90 ? 47.450 -6.248 -82.356 1.00 96.75 90 ASN A N 1
ATOM 702 C CA . ASN A 1 90 ? 48.066 -6.267 -81.030 1.00 96.75 90 ASN A CA 1
ATOM 703 C C . ASN A 1 90 ? 47.261 -5.418 -80.033 1.00 96.75 90 ASN A C 1
ATOM 705 O O . ASN A 1 90 ? 46.867 -5.927 -78.989 1.00 96.75 90 ASN A O 1
ATOM 709 N N . LEU A 1 91 ? 46.907 -4.180 -80.400 1.00 96.94 91 LEU A N 1
ATOM 710 C CA . LEU A 1 91 ? 46.092 -3.275 -79.582 1.00 96.94 91 LEU A CA 1
ATOM 711 C C . LEU A 1 91 ? 44.700 -3.845 -79.293 1.00 96.94 91 LEU A C 1
ATOM 713 O O . LEU A 1 91 ? 44.180 -3.684 -78.194 1.00 96.94 91 LEU A O 1
ATOM 717 N N . ARG A 1 92 ? 44.083 -4.544 -80.255 1.00 97.50 92 ARG A N 1
ATOM 718 C CA . ARG A 1 92 ? 42.819 -5.259 -80.012 1.00 97.50 92 ARG A CA 1
ATOM 719 C C . ARG A 1 92 ? 42.998 -6.405 -79.019 1.00 97.50 92 ARG A C 1
ATOM 721 O O . ARG A 1 92 ? 42.130 -6.596 -78.176 1.00 97.50 92 ARG A O 1
ATOM 728 N N . GLY A 1 93 ? 44.100 -7.150 -79.101 1.00 97.00 93 GLY A N 1
ATOM 729 C CA . GLY A 1 93 ? 44.437 -8.191 -78.129 1.00 97.00 93 GLY A CA 1
ATOM 730 C C . GLY A 1 93 ? 44.638 -7.625 -76.722 1.00 97.00 93 GLY A C 1
ATOM 731 O O . GLY A 1 93 ? 44.040 -8.126 -75.773 1.00 97.00 93 GLY A O 1
ATOM 732 N N . GLU A 1 94 ? 45.408 -6.543 -76.598 1.00 97.25 94 GLU A N 1
ATOM 733 C CA . GLU A 1 94 ? 45.622 -5.819 -75.338 1.00 97.25 94 GLU A CA 1
ATOM 734 C C . GLU A 1 94 ? 44.321 -5.234 -74.776 1.00 97.25 94 GLU A C 1
ATOM 736 O O . GLU A 1 94 ? 44.072 -5.317 -73.575 1.00 97.25 94 GLU A O 1
ATOM 741 N N . LEU A 1 95 ? 43.439 -4.702 -75.626 1.00 97.06 95 LEU A N 1
ATOM 742 C CA . LEU A 1 95 ? 42.121 -4.228 -75.202 1.00 97.06 95 LEU A CA 1
ATOM 743 C C . LEU A 1 95 ? 41.275 -5.366 -74.611 1.00 97.06 95 LEU A C 1
ATOM 745 O O . LEU A 1 95 ? 40.614 -5.179 -73.596 1.00 97.06 95 LEU A O 1
ATOM 749 N N . VAL A 1 96 ? 41.310 -6.559 -75.211 1.00 97.88 96 VAL A N 1
ATOM 750 C CA . VAL A 1 96 ? 40.574 -7.726 -74.697 1.00 97.88 96 VAL A CA 1
ATOM 751 C C . VAL A 1 96 ? 41.145 -8.201 -73.359 1.00 97.88 96 VAL A C 1
ATOM 753 O O . VAL A 1 96 ? 40.379 -8.476 -72.436 1.00 97.88 96 VAL A O 1
ATOM 756 N N . THR A 1 97 ? 42.471 -8.279 -73.213 1.00 96.69 97 THR A N 1
ATOM 757 C CA . THR A 1 97 ? 43.090 -8.718 -71.950 1.00 96.69 97 THR A CA 1
ATOM 758 C C . THR A 1 97 ? 42.891 -7.700 -70.831 1.00 96.69 97 THR A C 1
ATOM 760 O O . THR A 1 97 ? 42.592 -8.090 -69.702 1.00 96.69 97 THR A O 1
ATOM 763 N N . THR A 1 98 ? 42.995 -6.405 -71.136 1.00 96.00 98 THR A N 1
ATOM 764 C CA . THR A 1 98 ? 42.714 -5.325 -70.178 1.00 96.00 98 THR A CA 1
ATOM 765 C C . THR A 1 98 ? 41.235 -5.278 -69.800 1.00 96.00 98 THR A C 1
ATOM 767 O O . THR A 1 98 ? 40.938 -5.190 -68.613 1.00 96.00 98 THR A O 1
ATOM 770 N N . SER A 1 99 ? 40.308 -5.451 -70.751 1.00 96.94 99 SER A N 1
ATOM 771 C CA . SER A 1 99 ? 38.866 -5.575 -70.471 1.00 96.94 99 SER A CA 1
ATOM 772 C C . SER A 1 99 ? 38.573 -6.747 -69.533 1.00 96.94 99 SER A C 1
ATOM 774 O O . SER A 1 99 ? 37.904 -6.569 -68.519 1.00 96.94 99 SER A O 1
ATOM 776 N N . ALA A 1 100 ? 39.135 -7.929 -69.804 1.00 97.50 100 ALA A N 1
ATOM 777 C CA . ALA A 1 100 ? 38.965 -9.098 -68.941 1.00 97.50 100 ALA A CA 1
ATOM 778 C C . ALA A 1 100 ? 39.555 -8.882 -67.532 1.00 97.50 100 ALA A C 1
ATOM 780 O O . ALA A 1 100 ? 38.994 -9.351 -66.538 1.00 97.50 100 ALA A O 1
ATOM 781 N N . ALA A 1 101 ? 40.674 -8.157 -67.426 1.00 97.25 101 ALA A N 1
ATOM 782 C CA . ALA A 1 101 ? 41.253 -7.774 -66.142 1.00 97.25 101 ALA A CA 1
ATOM 783 C C . ALA A 1 101 ? 40.353 -6.785 -65.380 1.00 97.25 101 ALA A C 1
ATOM 785 O O . ALA A 1 101 ? 40.144 -6.966 -64.180 1.00 97.25 101 ALA A O 1
ATOM 786 N N . CYS A 1 102 ? 39.773 -5.790 -66.061 1.00 96.62 102 CYS A N 1
ATOM 787 C CA . CYS A 1 102 ? 38.807 -4.856 -65.479 1.00 96.62 102 CYS A CA 1
ATOM 788 C C . CYS A 1 102 ? 37.544 -5.572 -64.983 1.00 96.62 102 CYS A C 1
ATOM 790 O O . CYS A 1 102 ? 37.145 -5.354 -63.844 1.00 96.62 102 CYS A O 1
ATOM 792 N N . GLU A 1 103 ? 36.965 -6.475 -65.778 1.00 97.50 103 GLU A N 1
ATOM 793 C CA . GLU A 1 103 ? 35.807 -7.283 -65.368 1.00 97.50 103 GLU A CA 1
ATOM 794 C C . GLU A 1 103 ? 36.115 -8.156 -64.147 1.00 97.50 103 GLU A C 1
ATOM 796 O O . GLU A 1 103 ? 35.269 -8.341 -63.272 1.00 97.50 103 GLU A O 1
ATOM 801 N N . LYS A 1 104 ? 37.335 -8.708 -64.069 1.00 97.62 104 LYS A N 1
ATOM 802 C CA . LYS A 1 104 ? 37.768 -9.464 -62.893 1.00 97.62 104 LYS A CA 1
ATOM 803 C C . LYS A 1 104 ? 37.859 -8.574 -61.658 1.00 97.62 104 LYS A C 1
ATOM 805 O O . LYS A 1 104 ? 37.296 -8.932 -60.633 1.00 97.62 104 LYS A O 1
ATOM 810 N N . LEU A 1 105 ? 38.515 -7.422 -61.767 1.00 97.62 105 LEU A N 1
ATOM 811 C CA . LEU A 1 105 ? 38.620 -6.473 -60.660 1.00 97.62 105 LEU A CA 1
ATOM 812 C C . LEU A 1 105 ? 37.249 -5.957 -60.211 1.00 97.62 105 LEU A C 1
ATOM 814 O O . LEU A 1 105 ? 37.033 -5.769 -59.018 1.00 97.62 105 LEU A O 1
ATOM 818 N N . GLU A 1 106 ? 36.313 -5.751 -61.137 1.00 97.31 106 GLU A N 1
ATOM 819 C CA . GLU A 1 106 ? 34.945 -5.358 -60.802 1.00 97.31 106 GLU A CA 1
ATOM 820 C C . GLU A 1 106 ? 34.205 -6.456 -60.029 1.00 97.31 106 GLU A C 1
ATOM 822 O O . GLU A 1 106 ? 33.549 -6.156 -59.030 1.00 97.31 106 GLU A O 1
ATOM 827 N N . ARG A 1 107 ? 34.352 -7.725 -60.432 1.00 98.00 107 ARG A N 1
ATOM 828 C CA . ARG A 1 107 ? 33.815 -8.867 -59.676 1.00 98.00 107 ARG A CA 1
ATOM 829 C C . ARG A 1 107 ? 34.425 -8.958 -58.280 1.00 98.00 107 ARG A C 1
ATOM 831 O O . ARG A 1 107 ? 33.669 -8.968 -57.315 1.00 98.00 107 ARG A O 1
ATOM 838 N N . ASP A 1 108 ? 35.751 -8.918 -58.169 1.00 97.69 108 ASP A N 1
ATOM 839 C CA . ASP A 1 108 ? 36.456 -8.995 -56.884 1.00 97.69 108 ASP A CA 1
ATOM 840 C C . ASP A 1 108 ? 36.051 -7.822 -55.957 1.00 97.69 108 ASP A C 1
ATOM 842 O O . ASP A 1 108 ? 35.820 -8.014 -54.762 1.00 97.69 108 ASP A O 1
ATOM 846 N N . ARG A 1 109 ? 35.883 -6.604 -56.505 1.00 98.12 109 ARG A N 1
ATOM 847 C CA . ARG A 1 109 ? 35.366 -5.433 -55.768 1.00 98.12 109 ARG A CA 1
ATOM 848 C C . ARG A 1 109 ? 33.953 -5.681 -55.243 1.00 98.12 109 ARG A C 1
ATOM 850 O O . ARG A 1 109 ? 33.682 -5.377 -54.085 1.00 98.12 109 ARG A O 1
ATOM 857 N N . ASN A 1 110 ? 33.057 -6.192 -56.086 1.00 97.69 110 ASN A N 1
ATOM 858 C CA . ASN A 1 110 ? 31.665 -6.434 -55.710 1.00 97.69 110 ASN A CA 1
ATOM 859 C C . ASN A 1 110 ? 31.556 -7.561 -54.667 1.00 97.69 110 ASN A C 1
ATOM 861 O O . ASN A 1 110 ? 30.811 -7.425 -53.702 1.00 97.69 110 ASN A O 1
ATOM 865 N N . GLU A 1 111 ? 32.329 -8.641 -54.808 1.00 98.00 111 GLU A N 1
ATOM 866 C CA . GLU A 1 111 ? 32.407 -9.724 -53.817 1.00 98.00 111 GLU A CA 1
ATOM 867 C C . GLU A 1 111 ? 32.903 -9.208 -52.463 1.00 98.00 111 GLU A C 1
ATOM 869 O O . GLU A 1 111 ? 32.318 -9.512 -51.420 1.00 98.00 111 GLU A O 1
ATOM 874 N N . LEU A 1 112 ? 33.942 -8.369 -52.477 1.00 98.19 112 LEU A N 1
ATOM 875 C CA . LEU A 1 112 ? 34.465 -7.740 -51.272 1.00 98.19 112 LEU A CA 1
ATOM 876 C C . LEU A 1 112 ? 33.443 -6.784 -50.638 1.00 98.19 112 LEU A C 1
ATOM 878 O O . LEU A 1 112 ? 33.286 -6.783 -49.418 1.00 98.19 112 LEU A O 1
ATOM 882 N N . GLN A 1 113 ? 32.715 -6.008 -51.445 1.00 98.06 113 GLN A N 1
ATOM 883 C CA . GLN A 1 113 ? 31.642 -5.137 -50.966 1.00 98.06 113 GLN A CA 1
ATOM 884 C C . GLN A 1 113 ? 30.533 -5.944 -50.273 1.00 98.06 113 GLN A C 1
ATOM 886 O O . GLN A 1 113 ? 30.174 -5.621 -49.143 1.00 98.06 113 GLN A O 1
ATOM 891 N N . VAL A 1 114 ? 30.056 -7.029 -50.890 1.00 98.25 114 VAL A N 1
ATOM 892 C CA . VAL A 1 114 ? 29.041 -7.918 -50.297 1.00 98.25 114 VAL A CA 1
ATOM 893 C C . VAL A 1 114 ? 29.548 -8.548 -48.996 1.00 98.25 114 VAL A C 1
ATOM 895 O O . VAL A 1 114 ? 28.806 -8.635 -48.017 1.00 98.25 114 VAL A O 1
ATOM 898 N N . ALA A 1 115 ? 30.819 -8.956 -48.945 1.00 98.31 115 ALA A N 1
ATOM 899 C CA . ALA A 1 115 ? 31.418 -9.482 -47.722 1.00 98.31 115 ALA A CA 1
ATOM 900 C C . ALA A 1 115 ? 31.442 -8.427 -46.601 1.00 98.31 115 ALA A C 1
ATOM 902 O O . ALA A 1 115 ? 31.042 -8.729 -45.475 1.00 98.31 115 ALA A O 1
ATOM 903 N N . TYR A 1 116 ? 31.855 -7.190 -46.900 1.00 97.38 116 TYR A N 1
ATOM 904 C CA . TYR A 1 116 ? 31.855 -6.088 -45.932 1.00 97.38 116 TYR A CA 1
ATOM 905 C C . TYR A 1 116 ? 30.451 -5.735 -45.439 1.00 97.38 116 TYR A C 1
ATOM 907 O O . TYR A 1 116 ? 30.255 -5.602 -44.232 1.00 97.38 116 TYR A O 1
ATOM 915 N N . GLU A 1 117 ? 29.471 -5.630 -46.337 1.00 98.19 117 GLU A N 1
ATOM 916 C CA . GLU A 1 117 ? 28.068 -5.396 -45.977 1.00 98.19 117 GLU A CA 1
ATOM 917 C C . GLU A 1 117 ? 27.541 -6.514 -45.063 1.00 98.19 117 GLU A C 1
ATOM 919 O O . GLU A 1 117 ? 26.918 -6.236 -44.037 1.00 98.19 117 GLU A O 1
ATOM 924 N N . GLY A 1 118 ? 27.887 -7.773 -45.352 1.00 98.38 118 GLY A N 1
ATOM 925 C CA . GLY A 1 118 ? 27.549 -8.914 -44.502 1.00 98.38 118 GLY A CA 1
ATOM 926 C C . GLY A 1 118 ? 28.195 -8.861 -43.112 1.00 98.38 118 GLY A C 1
ATOM 927 O O . GLY A 1 118 ? 27.544 -9.197 -42.120 1.00 98.38 118 GLY A O 1
ATOM 928 N N . PHE A 1 119 ? 29.454 -8.422 -43.000 1.00 98.12 119 PHE A N 1
ATOM 929 C CA . PHE A 1 119 ? 30.103 -8.216 -41.698 1.00 98.12 119 PHE A CA 1
ATOM 930 C C . PHE A 1 119 ? 29.449 -7.085 -40.905 1.00 98.12 119 PHE A C 1
ATOM 932 O O . PHE A 1 119 ? 29.196 -7.257 -39.713 1.00 98.12 119 PHE A O 1
ATOM 939 N N . LEU A 1 120 ? 29.135 -5.962 -41.556 1.00 98.12 120 LEU A N 1
ATOM 940 C CA . LEU A 1 120 ? 28.440 -4.843 -40.921 1.00 98.12 120 LEU A CA 1
ATOM 941 C C . LEU A 1 120 ? 27.055 -5.257 -40.420 1.00 98.12 120 LEU A C 1
ATOM 943 O O . LEU A 1 120 ? 26.699 -4.929 -39.292 1.00 98.12 120 LEU A O 1
ATOM 947 N N . GLN A 1 121 ? 26.302 -6.025 -41.210 1.00 98.25 121 GLN A N 1
ATOM 948 C CA . GLN A 1 121 ? 24.988 -6.517 -40.805 1.00 98.25 121 GLN A CA 1
ATOM 949 C C . GLN A 1 121 ? 25.077 -7.450 -39.592 1.00 98.25 121 GLN A C 1
ATOM 951 O O . GLN A 1 121 ? 24.311 -7.286 -38.645 1.00 98.25 121 GLN A O 1
ATOM 956 N N . LYS A 1 122 ? 26.028 -8.395 -39.584 1.00 98.44 122 LYS A N 1
ATOM 957 C CA . LYS A 1 122 ? 26.250 -9.294 -38.438 1.00 98.44 122 LYS A CA 1
ATOM 958 C C . LYS A 1 122 ? 26.662 -8.534 -37.181 1.00 98.44 122 LYS A C 1
ATOM 960 O O . LYS A 1 122 ? 26.140 -8.820 -36.112 1.00 98.44 122 LYS A O 1
ATOM 965 N N . LEU A 1 123 ? 27.569 -7.566 -37.311 1.00 98.31 123 LEU A N 1
ATOM 966 C CA . LEU A 1 123 ? 28.015 -6.750 -36.184 1.00 98.31 123 LEU A CA 1
ATOM 967 C C . LEU A 1 123 ? 26.869 -5.899 -35.624 1.00 98.31 123 LEU A C 1
ATOM 969 O O . LEU A 1 123 ? 26.694 -5.818 -34.414 1.00 98.31 123 LEU A O 1
ATOM 973 N N . ASN A 1 124 ? 26.060 -5.304 -36.502 1.00 97.88 124 ASN A N 1
ATOM 974 C CA . ASN A 1 124 ? 24.899 -4.523 -36.095 1.00 97.88 124 ASN A CA 1
ATOM 975 C C . ASN A 1 124 ? 23.831 -5.390 -35.410 1.00 97.88 124 ASN A C 1
ATOM 977 O O . ASN A 1 124 ? 23.250 -4.955 -34.421 1.00 97.88 124 ASN A O 1
ATOM 981 N N . GLN A 1 125 ? 23.603 -6.613 -35.902 1.00 98.44 125 GLN A N 1
ATOM 982 C CA . GLN A 1 125 ? 22.705 -7.569 -35.251 1.00 98.44 125 GLN A CA 1
ATOM 983 C C . GLN A 1 125 ? 23.225 -7.953 -33.864 1.00 98.44 125 GLN A C 1
ATOM 985 O O . GLN A 1 125 ? 22.476 -7.855 -32.901 1.00 98.44 125 GLN A O 1
ATOM 990 N N . GLN A 1 126 ? 24.514 -8.286 -33.748 1.00 98.44 126 GLN A N 1
ATOM 991 C CA . GLN A 1 126 ? 25.129 -8.617 -32.463 1.00 98.44 126 GLN A CA 1
ATOM 992 C C . GLN A 1 126 ? 24.982 -7.472 -31.457 1.00 98.44 126 GLN A C 1
ATOM 994 O O . GLN A 1 126 ? 24.567 -7.701 -30.331 1.00 98.44 126 GLN A O 1
ATOM 999 N N . HIS A 1 127 ? 25.263 -6.230 -31.861 1.00 98.00 127 HIS A N 1
ATOM 1000 C CA . HIS A 1 127 ? 25.081 -5.078 -30.977 1.00 98.00 127 HIS A CA 1
ATOM 1001 C C . HIS A 1 127 ? 23.621 -4.898 -30.546 1.00 98.00 127 HIS A C 1
ATOM 1003 O O . HIS A 1 127 ? 23.372 -4.494 -29.415 1.00 98.00 127 HIS A O 1
ATOM 1009 N N . HIS A 1 128 ? 22.657 -5.165 -31.431 1.00 98.38 128 HIS A N 1
ATOM 1010 C CA . HIS A 1 128 ? 21.242 -5.087 -31.080 1.00 98.38 128 HIS A CA 1
ATOM 1011 C C . HIS A 1 128 ? 20.849 -6.172 -30.069 1.00 98.38 128 HIS A C 1
ATOM 1013 O O . HIS A 1 128 ? 20.155 -5.868 -29.100 1.00 98.38 128 HIS A O 1
ATOM 1019 N N . ASP A 1 129 ? 21.342 -7.396 -30.259 1.00 98.38 129 ASP A N 1
ATOM 1020 C CA . ASP A 1 129 ? 21.098 -8.526 -29.362 1.00 98.38 129 ASP A CA 1
ATOM 1021 C C . ASP A 1 129 ? 21.751 -8.293 -27.985 1.00 98.38 129 ASP A C 1
ATOM 1023 O O . ASP A 1 129 ? 21.087 -8.439 -26.960 1.00 98.38 129 ASP A O 1
ATOM 1027 N N . ASP A 1 130 ? 23.006 -7.827 -27.951 1.00 98.25 130 ASP A N 1
ATOM 1028 C CA . ASP A 1 130 ? 23.729 -7.494 -26.714 1.00 98.25 130 ASP A CA 1
ATOM 1029 C C . ASP A 1 130 ? 23.034 -6.358 -25.940 1.00 98.25 130 ASP A C 1
ATOM 1031 O O . ASP A 1 130 ? 22.936 -6.392 -24.710 1.00 98.25 130 ASP A O 1
ATOM 1035 N N . LEU A 1 131 ? 22.532 -5.337 -26.651 1.00 98.44 131 LEU A N 1
ATOM 1036 C CA . LEU A 1 131 ? 21.753 -4.254 -26.044 1.00 98.44 131 LEU A CA 1
ATOM 1037 C C . LEU A 1 131 ? 20.437 -4.776 -25.460 1.00 98.44 131 LEU A C 1
ATOM 1039 O O . LEU A 1 131 ? 20.093 -4.408 -24.338 1.00 98.44 131 LEU A O 1
ATOM 1043 N N . ALA A 1 132 ? 19.727 -5.646 -26.181 1.00 98.25 132 ALA A N 1
ATOM 1044 C CA . ALA A 1 132 ? 18.483 -6.240 -25.703 1.00 98.25 132 ALA A CA 1
ATOM 1045 C C . ALA A 1 132 ? 18.709 -7.115 -24.457 1.00 98.25 132 ALA A C 1
ATOM 1047 O O . ALA A 1 132 ? 17.963 -6.987 -23.484 1.00 98.25 132 ALA A O 1
ATOM 1048 N N . GLU A 1 133 ? 19.762 -7.938 -24.442 1.00 98.56 133 GLU A N 1
ATOM 1049 C CA . GLU A 1 133 ? 20.131 -8.757 -23.281 1.00 98.56 133 GLU A CA 1
ATOM 1050 C C . GLU A 1 133 ? 20.486 -7.879 -22.073 1.00 98.56 133 GLU A C 1
ATOM 1052 O O . GLU A 1 133 ? 20.033 -8.135 -20.953 1.00 98.56 133 GLU A O 1
ATOM 1057 N N . LEU A 1 134 ? 21.259 -6.808 -22.284 1.00 98.25 134 LEU A N 1
ATOM 1058 C CA . LEU A 1 134 ? 21.626 -5.887 -21.212 1.00 98.25 134 LEU A CA 1
ATOM 1059 C C . LEU A 1 134 ? 20.402 -5.154 -20.649 1.00 98.25 134 LEU A C 1
ATOM 1061 O O . LEU A 1 134 ? 20.268 -5.035 -19.429 1.00 98.25 134 LEU A O 1
ATOM 1065 N N . GLU A 1 135 ? 19.501 -4.684 -21.513 1.00 98.19 135 GLU A N 1
ATOM 1066 C CA . GLU A 1 135 ? 18.243 -4.060 -21.101 1.00 98.19 135 GLU A CA 1
ATOM 1067 C C . GLU A 1 135 ? 17.352 -5.027 -20.318 1.00 98.19 135 GLU A C 1
ATOM 1069 O O . GLU A 1 135 ? 16.770 -4.640 -19.303 1.00 98.19 135 GLU A O 1
ATOM 1074 N N . GLU A 1 136 ? 17.235 -6.279 -20.763 1.00 98.62 136 GLU A N 1
ATOM 1075 C CA . GLU A 1 136 ? 16.452 -7.301 -20.072 1.00 98.62 136 GLU A CA 1
ATOM 1076 C C . GLU A 1 136 ? 17.052 -7.624 -18.702 1.00 98.62 136 GLU A C 1
ATOM 1078 O O . GLU A 1 136 ? 16.342 -7.597 -17.693 1.00 98.62 136 GLU A O 1
ATOM 1083 N N . ARG A 1 137 ? 18.369 -7.836 -18.632 1.00 98.69 137 ARG A N 1
ATOM 1084 C CA . ARG A 1 137 ? 19.081 -8.076 -17.373 1.00 98.69 137 ARG A CA 1
ATOM 1085 C C . ARG A 1 137 ? 18.910 -6.912 -16.398 1.00 98.69 137 ARG A C 1
ATOM 1087 O O . ARG A 1 137 ? 18.724 -7.131 -15.201 1.00 98.69 137 ARG A O 1
ATOM 1094 N N . LEU A 1 138 ? 18.962 -5.679 -16.899 1.00 98.50 138 LEU A N 1
ATOM 1095 C CA . LEU A 1 138 ? 18.772 -4.481 -16.089 1.00 98.50 138 LEU A CA 1
ATOM 1096 C C . LEU A 1 138 ? 17.333 -4.381 -15.564 1.00 98.50 138 LEU A C 1
ATOM 1098 O O . LEU A 1 138 ? 17.134 -4.100 -14.382 1.00 98.50 138 LEU A O 1
ATOM 1102 N N . LYS A 1 139 ? 16.333 -4.662 -16.412 1.00 98.56 139 LYS A N 1
ATOM 1103 C CA . LYS A 1 139 ? 14.920 -4.728 -16.005 1.00 98.56 139 LYS A CA 1
ATOM 1104 C C . LYS A 1 139 ? 14.718 -5.776 -14.913 1.00 98.56 139 LYS A C 1
ATOM 1106 O O . LYS A 1 139 ? 14.176 -5.444 -13.867 1.00 98.56 139 LYS A O 1
ATOM 1111 N N . GLN A 1 140 ? 15.221 -6.995 -15.110 1.00 98.56 140 GLN A N 1
ATOM 1112 C CA . GLN A 1 140 ? 15.129 -8.074 -14.121 1.00 98.56 140 GLN A CA 1
ATOM 1113 C C . GLN A 1 140 ? 15.786 -7.693 -12.788 1.00 98.56 140 GLN A C 1
ATOM 1115 O O . GLN A 1 140 ? 15.204 -7.931 -11.733 1.00 98.56 140 GLN A O 1
ATOM 1120 N N . PHE A 1 141 ? 16.966 -7.062 -12.821 1.00 98.56 141 PHE A N 1
ATOM 1121 C CA . PHE A 1 141 ? 17.656 -6.603 -11.615 1.00 98.56 141 PHE A CA 1
ATOM 1122 C C . PHE A 1 141 ? 16.826 -5.583 -10.826 1.00 98.56 141 PHE A C 1
ATOM 1124 O O . PHE A 1 141 ? 16.634 -5.751 -9.622 1.00 98.56 141 PHE A O 1
ATOM 1131 N N . TYR A 1 142 ? 16.308 -4.545 -11.489 1.00 97.88 142 TYR A N 1
ATOM 1132 C CA . TYR A 1 142 ? 15.503 -3.533 -10.805 1.00 97.88 142 TYR A CA 1
ATOM 1133 C C . TYR A 1 142 ? 14.159 -4.080 -10.328 1.00 97.88 142 TYR A C 1
ATOM 1135 O O . TYR A 1 142 ? 13.748 -3.751 -9.220 1.00 97.88 142 TYR A O 1
ATOM 1143 N N . THR A 1 143 ? 13.497 -4.942 -11.105 1.00 98.38 143 THR A N 1
ATOM 1144 C CA . THR A 1 143 ? 12.264 -5.610 -10.669 1.00 98.38 143 THR A CA 1
ATOM 1145 C C . THR A 1 143 ? 12.509 -6.454 -9.420 1.00 98.38 143 THR A C 1
ATOM 1147 O O . THR A 1 143 ? 11.780 -6.298 -8.445 1.00 98.38 143 THR A O 1
ATOM 1150 N N . ALA A 1 144 ? 13.571 -7.263 -9.396 1.00 98.50 144 ALA A N 1
ATOM 1151 C CA . ALA A 1 144 ? 13.918 -8.077 -8.234 1.00 98.50 144 ALA A CA 1
ATOM 1152 C C . ALA A 1 144 ? 14.260 -7.226 -6.997 1.00 98.50 144 ALA A C 1
ATOM 1154 O O . ALA A 1 144 ? 13.860 -7.563 -5.883 1.00 98.50 144 ALA A O 1
ATOM 1155 N N . GLU A 1 145 ? 14.968 -6.104 -7.170 1.00 97.94 145 GLU A N 1
ATOM 1156 C CA . GLU A 1 145 ? 15.269 -5.198 -6.054 1.00 97.94 145 GLU A CA 1
ATOM 1157 C C . GLU A 1 145 ? 14.003 -4.491 -5.540 1.00 97.94 145 GLU A C 1
ATOM 1159 O O . GLU A 1 145 ? 13.819 -4.363 -4.330 1.00 97.94 145 GLU A O 1
ATOM 1164 N N . CYS A 1 146 ? 13.086 -4.093 -6.431 1.00 97.88 146 CYS A N 1
ATOM 1165 C CA . CYS A 1 146 ? 11.783 -3.548 -6.049 1.00 97.88 146 CYS A CA 1
ATOM 1166 C C . CYS A 1 146 ? 10.939 -4.566 -5.271 1.00 97.88 146 CYS A C 1
ATOM 1168 O O . CYS A 1 146 ? 10.401 -4.220 -4.221 1.00 97.88 146 CYS A O 1
ATOM 1170 N N . GLU A 1 147 ? 10.847 -5.809 -5.750 1.00 98.44 147 GLU A N 1
ATOM 1171 C CA . GLU A 1 147 ? 10.128 -6.894 -5.071 1.00 98.44 147 GLU A CA 1
ATOM 1172 C C . GLU A 1 147 ? 10.724 -7.173 -3.690 1.00 98.44 147 GLU A C 1
ATOM 1174 O O . GLU A 1 147 ? 9.995 -7.259 -2.706 1.00 98.44 147 GLU A O 1
ATOM 1179 N N . LYS A 1 148 ? 12.055 -7.225 -3.583 1.00 98.62 148 LYS A N 1
ATOM 1180 C CA . LYS A 1 148 ? 12.752 -7.417 -2.308 1.00 98.62 148 LYS A CA 1
ATOM 1181 C C . LYS A 1 148 ? 12.467 -6.289 -1.317 1.00 98.62 148 LYS A C 1
ATOM 1183 O O . LYS A 1 148 ? 12.167 -6.565 -0.156 1.00 98.62 148 LYS A O 1
ATOM 1188 N N . LEU A 1 149 ? 12.553 -5.030 -1.749 1.00 97.94 149 LEU A N 1
ATOM 1189 C CA . LEU A 1 149 ? 12.224 -3.882 -0.898 1.00 97.94 149 LEU A CA 1
ATOM 1190 C C . LEU A 1 149 ? 10.751 -3.906 -0.477 1.00 97.94 149 LEU A C 1
ATOM 1192 O O . LEU A 1 149 ? 10.445 -3.662 0.687 1.00 97.94 149 LEU A O 1
ATOM 1196 N N . GLN A 1 150 ? 9.847 -4.264 -1.391 1.00 98.38 150 GLN A N 1
ATOM 1197 C CA . GLN A 1 150 ? 8.429 -4.425 -1.088 1.00 98.38 150 GLN A CA 1
ATOM 1198 C C . GLN A 1 150 ? 8.192 -5.528 -0.046 1.00 98.38 150 GLN A C 1
ATOM 1200 O O . GLN A 1 150 ? 7.451 -5.297 0.909 1.00 98.38 150 GLN A O 1
ATOM 1205 N N . SER A 1 151 ? 8.835 -6.692 -0.184 1.00 98.50 151 SER A N 1
ATOM 1206 C CA . SER A 1 151 ? 8.769 -7.774 0.805 1.00 98.50 151 SER A CA 1
ATOM 1207 C C . SER A 1 151 ? 9.259 -7.317 2.178 1.00 98.50 151 SER A C 1
ATOM 1209 O O . SER A 1 151 ? 8.565 -7.548 3.162 1.00 98.50 151 SER A O 1
ATOM 1211 N N . ILE A 1 152 ? 10.383 -6.593 2.251 1.00 98.44 152 ILE A N 1
ATOM 1212 C CA . ILE A 1 152 ? 10.902 -6.047 3.517 1.00 98.44 152 ILE A CA 1
ATOM 1213 C C . ILE A 1 152 ? 9.887 -5.092 4.159 1.00 98.44 152 ILE A C 1
ATOM 1215 O O . ILE A 1 152 ? 9.587 -5.225 5.344 1.00 98.44 152 ILE A O 1
ATOM 1219 N N . CYS A 1 153 ? 9.310 -4.164 3.389 1.00 97.19 153 CYS A N 1
ATOM 1220 C CA . CYS A 1 153 ? 8.304 -3.238 3.911 1.00 97.19 153 CYS A CA 1
ATOM 1221 C C . CYS A 1 153 ? 7.048 -3.962 4.424 1.00 97.19 153 CYS A C 1
ATOM 1223 O O . CYS A 1 153 ? 6.497 -3.571 5.454 1.00 97.19 153 CYS A O 1
ATOM 1225 N N . ILE A 1 154 ? 6.594 -5.010 3.726 1.00 98.25 154 ILE A N 1
ATOM 1226 C CA . ILE A 1 154 ? 5.455 -5.831 4.161 1.00 98.25 154 ILE A CA 1
ATOM 1227 C C . ILE A 1 154 ? 5.797 -6.561 5.464 1.00 98.25 154 ILE A C 1
ATOM 1229 O O . ILE A 1 154 ? 5.036 -6.469 6.423 1.00 98.25 154 ILE A O 1
ATOM 1233 N N . GLU A 1 155 ? 6.955 -7.219 5.537 1.00 98.31 155 GLU A N 1
ATOM 1234 C CA . GLU A 1 155 ? 7.400 -7.933 6.738 1.00 98.31 155 GLU A CA 1
ATOM 1235 C C . GLU A 1 155 ? 7.542 -7.002 7.952 1.00 98.31 155 GLU A C 1
ATOM 1237 O O . GLU A 1 155 ? 7.182 -7.371 9.071 1.00 98.31 155 GLU A O 1
ATOM 1242 N N . GLU A 1 156 ? 8.065 -5.789 7.764 1.00 96.94 156 GLU A N 1
ATOM 1243 C CA . GLU A 1 156 ? 8.156 -4.785 8.829 1.00 96.94 156 GLU A CA 1
ATOM 1244 C C . GLU A 1 156 ? 6.770 -4.324 9.296 1.00 96.94 156 GLU A C 1
ATOM 1246 O O . GLU A 1 156 ? 6.511 -4.276 10.501 1.00 96.94 156 GLU A O 1
ATOM 1251 N N . ALA A 1 157 ? 5.849 -4.053 8.368 1.00 97.31 157 ALA A N 1
ATOM 1252 C CA . ALA A 1 157 ? 4.473 -3.698 8.706 1.00 97.31 157 ALA A CA 1
ATOM 1253 C C . ALA A 1 157 ? 3.751 -4.831 9.460 1.00 97.31 157 ALA A C 1
ATOM 1255 O O . ALA A 1 157 ? 3.046 -4.576 10.440 1.00 97.31 157 ALA A O 1
ATOM 1256 N N . GLU A 1 158 ? 3.955 -6.085 9.052 1.00 98.25 158 GLU A N 1
ATOM 1257 C CA . GLU A 1 158 ? 3.404 -7.263 9.726 1.00 98.25 158 GLU A CA 1
ATOM 1258 C C . GLU A 1 158 ? 3.982 -7.449 11.132 1.00 98.25 158 GLU A C 1
ATOM 1260 O O . GLU A 1 158 ? 3.225 -7.733 12.062 1.00 98.25 158 GLU A O 1
ATOM 1265 N N . LYS A 1 159 ? 5.286 -7.206 11.328 1.00 98.56 159 LYS A N 1
ATOM 1266 C CA . LYS A 1 159 ? 5.914 -7.213 12.661 1.00 98.56 159 LYS A CA 1
ATOM 1267 C C . LYS A 1 159 ? 5.287 -6.172 13.584 1.00 98.56 159 LYS A C 1
ATOM 1269 O O . LYS A 1 159 ? 4.925 -6.511 14.710 1.00 98.56 159 LYS A O 1
ATOM 1274 N N . TYR A 1 160 ? 5.110 -4.932 13.124 1.00 96.81 160 TYR A N 1
ATOM 1275 C CA . TYR A 1 160 ? 4.460 -3.894 13.933 1.00 96.81 160 TYR A CA 1
ATOM 1276 C C . TYR A 1 160 ? 3.002 -4.231 14.243 1.00 96.81 160 TYR A C 1
ATOM 1278 O O . TYR A 1 160 ? 2.553 -4.055 15.375 1.00 96.81 160 TYR A O 1
ATOM 1286 N N . LYS A 1 161 ? 2.267 -4.769 13.266 1.00 98.12 161 LYS A N 1
ATOM 1287 C CA . LYS A 1 161 ? 0.893 -5.232 13.474 1.00 98.12 161 LYS A CA 1
ATOM 1288 C C . LYS A 1 161 ? 0.826 -6.346 14.522 1.00 98.12 161 LYS A C 1
ATOM 1290 O O . LYS A 1 161 ? -0.033 -6.285 15.396 1.00 98.12 161 LYS A O 1
ATOM 1295 N N . ALA A 1 162 ? 1.729 -7.326 14.463 1.00 98.00 162 ALA A N 1
ATOM 1296 C CA . ALA A 1 162 ? 1.800 -8.413 15.436 1.00 98.00 162 ALA A CA 1
ATOM 1297 C C . ALA A 1 162 ? 2.126 -7.898 16.847 1.00 98.00 162 ALA A C 1
ATOM 1299 O O . ALA A 1 162 ? 1.460 -8.290 17.798 1.00 98.00 162 ALA A O 1
ATOM 1300 N N . GLN A 1 163 ? 3.073 -6.962 16.979 1.00 98.31 163 GLN A N 1
ATOM 1301 C CA . GLN A 1 163 ? 3.406 -6.339 18.268 1.00 98.31 163 GLN A CA 1
ATOM 1302 C C . GLN A 1 163 ? 2.228 -5.560 18.865 1.00 98.31 163 GLN A C 1
ATOM 1304 O O . GLN A 1 163 ? 1.968 -5.649 20.064 1.00 98.31 163 GLN A O 1
ATOM 1309 N N . LEU A 1 164 ? 1.502 -4.793 18.046 1.00 96.88 164 LEU A N 1
ATOM 1310 C CA . LEU A 1 164 ? 0.310 -4.073 18.501 1.00 96.88 164 LEU A CA 1
ATOM 1311 C C . LEU A 1 164 ? -0.808 -5.038 18.905 1.00 96.88 164 LEU A C 1
ATOM 1313 O O . LEU A 1 164 ? -1.458 -4.816 19.925 1.00 96.88 164 LEU A O 1
ATOM 1317 N N . GLN A 1 165 ? -1.007 -6.117 18.144 1.00 98.25 165 GLN A N 1
ATOM 1318 C CA . GLN A 1 165 ? -1.981 -7.152 18.481 1.00 98.25 165 GLN A CA 1
ATOM 1319 C C . GLN A 1 165 ? -1.631 -7.833 19.809 1.00 98.25 165 GLN A C 1
ATOM 1321 O O . GLN A 1 165 ? -2.494 -7.953 20.670 1.00 98.25 165 GLN A O 1
ATOM 1326 N N . GLU A 1 166 ? -0.362 -8.189 20.019 1.00 98.31 166 GLU A N 1
ATOM 1327 C CA . GLU A 1 166 ? 0.113 -8.777 21.274 1.00 98.31 166 GLU A CA 1
ATOM 1328 C C . GLU A 1 166 ? -0.102 -7.830 22.466 1.00 98.31 166 GLU A C 1
ATOM 1330 O O . GLU A 1 166 ? -0.547 -8.264 23.527 1.00 98.31 166 GLU A O 1
ATOM 1335 N N . GLN A 1 167 ? 0.141 -6.522 22.308 1.00 97.56 167 GLN A N 1
ATOM 1336 C CA . GLN A 1 167 ? -0.157 -5.550 23.367 1.00 97.56 167 GLN A CA 1
ATOM 1337 C C . GLN A 1 167 ? -1.651 -5.482 23.697 1.00 97.56 167 GLN A C 1
ATOM 1339 O O . GLN A 1 167 ? -2.011 -5.423 24.873 1.00 97.56 167 GLN A O 1
ATOM 1344 N N . VAL A 1 168 ? -2.519 -5.506 22.683 1.00 98.00 168 VAL A N 1
ATOM 1345 C CA . VAL A 1 168 ? -3.975 -5.523 22.876 1.00 98.00 168 VAL A CA 1
ATOM 1346 C C . VAL A 1 168 ? -4.416 -6.808 23.576 1.00 98.00 168 VAL A C 1
ATOM 1348 O O . VAL A 1 168 ? -5.196 -6.744 24.523 1.00 98.00 168 VAL A O 1
ATOM 1351 N N . ASP A 1 169 ? -3.885 -7.961 23.175 1.00 97.94 169 ASP A N 1
ATOM 1352 C CA . ASP A 1 169 ? -4.215 -9.253 23.779 1.00 97.94 169 ASP A CA 1
ATOM 1353 C C . ASP A 1 169 ? -3.719 -9.333 25.235 1.00 97.94 169 ASP A C 1
ATOM 1355 O O . ASP A 1 169 ? -4.447 -9.783 26.123 1.00 97.94 169 ASP A O 1
ATOM 1359 N N . ASN A 1 170 ? -2.532 -8.795 25.529 1.00 98.31 170 ASN A N 1
ATOM 1360 C CA . ASN A 1 170 ? -2.012 -8.674 26.893 1.00 98.31 170 ASN A CA 1
ATOM 1361 C C . ASN A 1 170 ? -2.870 -7.729 27.758 1.00 98.31 170 ASN A C 1
ATOM 1363 O O . ASN A 1 170 ? -3.189 -8.040 28.907 1.00 98.31 170 ASN A O 1
ATOM 1367 N N . LEU A 1 171 ? -3.304 -6.585 27.221 1.00 97.81 171 LEU A N 1
ATOM 1368 C CA . LEU A 1 171 ? -4.227 -5.685 27.925 1.00 97.81 171 LEU A CA 1
ATOM 1369 C C . LEU A 1 171 ? -5.592 -6.338 28.168 1.00 97.81 171 LEU A C 1
ATOM 1371 O O . LEU A 1 171 ? -6.144 -6.221 29.258 1.00 97.81 171 LEU A O 1
ATOM 1375 N N . ASN A 1 172 ? -6.122 -7.072 27.193 1.00 97.62 172 ASN A N 1
ATOM 1376 C CA . ASN A 1 172 ? -7.391 -7.780 27.339 1.00 97.62 172 ASN A CA 1
ATOM 1377 C C . ASN A 1 172 ? -7.304 -8.898 28.383 1.00 97.62 172 ASN A C 1
ATOM 1379 O O . ASN A 1 172 ? -8.178 -9.008 29.238 1.00 97.62 172 ASN A O 1
ATOM 1383 N N . THR A 1 173 ? -6.242 -9.704 28.357 1.00 98.06 173 THR A N 1
ATOM 1384 C CA . THR A 1 173 ? -6.038 -10.784 29.338 1.00 98.06 173 THR A CA 1
ATOM 1385 C C . THR A 1 173 ? -5.860 -10.242 30.755 1.00 98.06 173 THR A C 1
ATOM 1387 O O . THR A 1 173 ? -6.491 -10.755 31.678 1.00 98.06 173 THR A O 1
ATOM 1390 N N . THR A 1 174 ? -5.078 -9.172 30.934 1.00 97.50 174 THR A N 1
ATOM 1391 C CA . THR A 1 174 ? -4.921 -8.501 32.238 1.00 97.50 174 THR A CA 1
ATOM 1392 C C . THR A 1 174 ? -6.212 -7.833 32.717 1.00 97.50 174 THR A C 1
ATOM 1394 O O . THR A 1 174 ? -6.535 -7.883 33.907 1.00 97.50 174 THR A O 1
ATOM 1397 N N . HIS A 1 175 ? -6.992 -7.242 31.809 1.00 97.38 175 HIS A N 1
ATOM 1398 C CA . HIS A 1 175 ? -8.294 -6.674 32.144 1.00 97.38 175 HIS A CA 1
ATOM 1399 C C . HIS A 1 175 ? -9.292 -7.749 32.589 1.00 97.38 175 HIS A C 1
ATOM 1401 O O . HIS A 1 175 ? -9.922 -7.595 33.636 1.00 97.38 175 HIS A O 1
ATOM 1407 N N . GLU A 1 176 ? -9.407 -8.851 31.844 1.00 97.88 176 GLU A N 1
ATOM 1408 C CA . GLU A 1 176 ? -10.288 -9.962 32.214 1.00 97.88 176 GLU A CA 1
ATOM 1409 C C . GLU A 1 176 ? -9.844 -10.625 33.524 1.00 97.88 176 GLU A C 1
ATOM 1411 O O . GLU A 1 176 ? -10.693 -10.932 34.361 1.00 97.88 176 GLU A O 1
ATOM 1416 N N . SER A 1 177 ? -8.535 -10.765 33.779 1.00 97.88 177 SER A N 1
ATOM 1417 C CA . SER A 1 177 ? -8.059 -11.275 35.071 1.00 97.88 177 SER A CA 1
ATOM 1418 C C . SER A 1 177 ? -8.424 -10.347 36.229 1.00 97.88 177 SER A C 1
ATOM 1420 O O . SER A 1 177 ? -8.903 -10.818 37.257 1.00 97.88 177 SER A O 1
ATOM 1422 N N . PHE A 1 178 ? -8.259 -9.029 36.061 1.00 97.75 178 PHE A N 1
ATOM 1423 C CA . PHE A 1 178 ? -8.617 -8.051 37.092 1.00 97.75 178 PHE A CA 1
ATOM 1424 C C . PHE A 1 178 ? -10.125 -8.030 37.360 1.00 97.75 178 PHE A C 1
ATOM 1426 O O . PHE A 1 178 ? -10.565 -7.947 38.504 1.00 97.75 178 PHE A O 1
ATOM 1433 N N . LYS A 1 179 ? -10.935 -8.127 36.304 1.00 98.06 179 LYS A N 1
ATOM 1434 C CA . LYS A 1 179 ? -12.392 -8.209 36.407 1.00 98.06 179 LYS A CA 1
ATOM 1435 C C . LYS A 1 179 ? -12.827 -9.454 37.179 1.00 98.06 179 LYS A C 1
ATOM 1437 O O . LYS A 1 179 ? -13.662 -9.334 38.072 1.00 98.06 179 LYS A O 1
ATOM 1442 N N . LEU A 1 180 ? -12.231 -10.611 36.885 1.00 98.06 180 LEU A N 1
ATOM 1443 C CA . LEU A 1 180 ? -12.506 -11.857 37.599 1.00 98.06 180 LEU A CA 1
ATOM 1444 C C . LEU A 1 180 ? -12.062 -11.783 39.069 1.00 98.06 180 LEU A C 1
ATOM 1446 O O . LEU A 1 180 ? -12.788 -12.218 39.957 1.00 98.06 180 LEU A O 1
ATOM 1450 N N . GLU A 1 181 ? -10.896 -11.196 39.349 1.00 97.94 181 GLU A N 1
ATOM 1451 C CA . GLU A 1 181 ? -10.417 -10.972 40.719 1.00 97.94 181 GLU A CA 1
ATOM 1452 C C . GLU A 1 181 ? -11.355 -10.038 41.499 1.00 97.94 181 GLU A C 1
ATOM 1454 O O . GLU A 1 181 ? -11.683 -10.299 42.657 1.00 97.94 181 GLU A O 1
ATOM 1459 N N . LEU A 1 182 ? -11.843 -8.973 40.856 1.00 96.62 182 LEU A N 1
ATOM 1460 C CA . LEU A 1 182 ? -12.802 -8.050 41.451 1.00 96.62 182 LEU A CA 1
ATOM 1461 C C . LEU A 1 182 ? -14.139 -8.736 41.754 1.00 96.62 182 LEU A C 1
ATOM 1463 O O . LEU A 1 182 ? -14.690 -8.534 42.837 1.00 96.62 182 LEU A O 1
ATOM 1467 N N . GLU A 1 183 ? -14.642 -9.547 40.823 1.00 97.50 183 GLU A N 1
ATOM 1468 C CA . GLU A 1 183 ? -15.854 -10.348 41.002 1.00 97.50 183 GLU A CA 1
ATOM 1469 C C . GLU A 1 183 ? -15.692 -11.349 42.153 1.00 97.50 183 GLU A C 1
ATOM 1471 O O . GLU A 1 183 ? -16.548 -11.397 43.038 1.00 97.50 183 GLU A O 1
ATOM 1476 N N . ASN A 1 184 ? -14.556 -12.050 42.223 1.00 97.50 184 ASN A N 1
ATOM 1477 C CA . ASN A 1 184 ? -14.234 -12.951 43.330 1.00 97.50 184 ASN A CA 1
ATOM 1478 C C . ASN A 1 184 ? -14.175 -12.209 44.668 1.00 97.50 184 ASN A C 1
ATOM 1480 O O . ASN A 1 184 ? -14.838 -12.618 45.616 1.00 97.50 184 ASN A O 1
ATOM 1484 N N . ARG A 1 185 ? -13.477 -11.069 44.748 1.00 97.44 185 ARG A N 1
ATOM 1485 C CA . ARG A 1 185 ? -13.400 -10.255 45.974 1.00 97.44 185 ARG A CA 1
ATOM 1486 C C . ARG A 1 185 ? -14.776 -9.752 46.414 1.00 97.44 185 ARG A C 1
ATOM 1488 O O . ARG A 1 185 ? -15.065 -9.670 47.607 1.00 97.44 185 ARG A O 1
ATOM 1495 N N . HIS A 1 186 ? -15.630 -9.377 45.462 1.00 97.31 186 HIS A N 1
ATOM 1496 C CA . HIS A 1 186 ? -17.007 -8.979 45.751 1.00 97.31 186 HIS A CA 1
ATOM 1497 C C . HIS A 1 186 ? -17.823 -10.169 46.266 1.00 97.31 186 HIS A C 1
ATOM 1499 O O . HIS A 1 186 ? -18.514 -10.027 47.273 1.00 97.31 186 HIS A O 1
ATOM 1505 N N . SER A 1 187 ? -17.700 -11.335 45.629 1.00 97.81 187 SER A N 1
ATOM 1506 C CA . SER A 1 187 ? -18.347 -12.575 46.063 1.00 97.81 187 SER A CA 1
ATOM 1507 C C . SER A 1 187 ? -17.908 -12.979 47.474 1.00 97.81 187 SER A C 1
ATOM 1509 O O . SER A 1 187 ? -18.752 -13.264 48.320 1.00 97.81 187 SER A O 1
ATOM 1511 N N . GLU A 1 188 ? -16.607 -12.934 47.766 1.00 97.81 188 GLU A N 1
ATOM 1512 C CA . GLU A 1 188 ? -16.051 -13.196 49.097 1.00 97.81 188 GLU A CA 1
ATOM 1513 C C . GLU A 1 188 ? -16.608 -12.226 50.142 1.00 97.81 188 GLU A C 1
ATOM 1515 O O . GLU A 1 188 ? -17.021 -12.653 51.221 1.00 97.81 188 GLU A O 1
ATOM 1520 N N . LYS A 1 189 ? -16.689 -10.924 49.824 1.00 97.38 189 LYS A N 1
ATOM 1521 C CA . LYS A 1 189 ? -17.233 -9.932 50.760 1.00 97.38 189 LYS A CA 1
ATOM 1522 C C . LYS A 1 189 ? -18.720 -10.145 51.033 1.00 97.38 189 LYS A C 1
ATOM 1524 O O . LYS A 1 189 ? -19.160 -9.958 52.167 1.00 97.38 189 LYS A O 1
ATOM 1529 N N . VAL A 1 190 ? -19.489 -10.521 50.013 1.00 96.81 190 VAL A N 1
ATOM 1530 C CA . VAL A 1 190 ? -20.908 -10.868 50.166 1.00 96.81 190 VAL A CA 1
ATOM 1531 C C . VAL A 1 190 ? -21.061 -12.088 51.071 1.00 96.81 190 VAL A C 1
ATOM 1533 O O . VAL A 1 190 ? -21.882 -12.051 51.986 1.00 96.81 190 VAL A O 1
ATOM 1536 N N . GLU A 1 191 ? -20.252 -13.128 50.874 1.00 97.06 191 GLU A N 1
ATOM 1537 C CA . GLU A 1 191 ? -20.312 -14.335 51.703 1.00 97.06 191 GLU A CA 1
ATOM 1538 C C . GLU A 1 191 ? -19.884 -14.055 53.155 1.00 97.06 191 GLU A C 1
ATOM 1540 O O . GLU A 1 191 ? -20.512 -14.540 54.095 1.00 97.06 191 GLU A O 1
ATOM 1545 N N . GLU A 1 192 ? -18.874 -13.205 53.365 1.00 96.94 192 GLU A N 1
ATOM 1546 C CA . GLU A 1 192 ? -18.456 -12.763 54.700 1.00 96.94 192 GLU A CA 1
ATOM 1547 C C . GLU A 1 192 ? -19.574 -11.992 55.422 1.00 96.94 192 GLU A C 1
ATOM 1549 O O . GLU A 1 192 ? -19.905 -12.314 56.564 1.00 96.94 192 GLU A O 1
ATOM 1554 N N . LEU A 1 193 ? -20.208 -11.024 54.748 1.00 96.62 193 LEU A N 1
ATOM 1555 C CA . LEU A 1 193 ? -21.344 -10.272 55.298 1.00 96.62 193 LEU A CA 1
ATOM 1556 C C . LEU A 1 193 ? -22.536 -11.179 55.602 1.00 96.62 193 LEU A C 1
ATOM 1558 O O . LEU A 1 193 ? -23.201 -11.016 56.625 1.00 96.62 193 LEU A O 1
ATOM 1562 N N . LYS A 1 194 ? -22.805 -12.150 54.727 1.00 96.50 194 LYS A N 1
ATOM 1563 C CA . LYS A 1 194 ? -23.857 -13.142 54.935 1.00 96.50 194 LYS A CA 1
ATOM 1564 C C . LYS A 1 194 ? -23.571 -13.986 56.176 1.00 96.50 194 LYS A C 1
ATOM 1566 O O . LYS A 1 194 ? -24.449 -14.1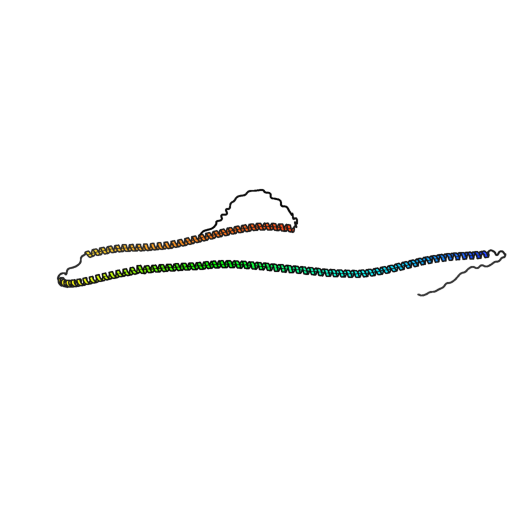34 57.021 1.00 96.50 194 LYS A O 1
ATOM 1571 N N . LYS A 1 195 ? -22.331 -14.453 56.345 1.00 96.12 195 LYS A N 1
ATOM 1572 C CA . LYS A 1 195 ? -21.901 -15.201 57.532 1.00 96.12 195 LYS A CA 1
ATOM 1573 C C . LYS A 1 195 ? -21.988 -14.363 58.810 1.00 96.12 195 LYS A C 1
ATOM 1575 O O . LYS A 1 195 ? -22.399 -14.881 59.848 1.00 96.12 195 LYS A O 1
ATOM 1580 N N . GLU A 1 196 ? -21.621 -13.083 58.761 1.00 94.38 196 GLU A N 1
ATOM 1581 C CA . GLU A 1 196 ? -21.741 -12.157 59.895 1.00 94.38 196 GLU A CA 1
ATOM 1582 C C . GLU A 1 196 ? -23.209 -11.904 60.268 1.00 94.38 196 GLU A C 1
ATOM 1584 O O . GLU A 1 196 ? -23.564 -11.930 61.451 1.00 94.38 196 GLU A O 1
ATOM 1589 N N . TYR A 1 197 ? -24.076 -11.729 59.268 1.00 91.81 197 TYR A N 1
ATOM 1590 C CA . TYR A 1 197 ? -25.519 -11.607 59.457 1.00 91.81 197 TYR A CA 1
ATOM 1591 C C . TYR A 1 197 ? -26.112 -12.870 60.089 1.00 91.81 197 TYR A C 1
ATOM 1593 O O . TYR A 1 197 ? -26.790 -12.776 61.111 1.00 91.81 197 TYR A O 1
ATOM 1601 N N . GLU A 1 198 ? -25.814 -14.051 59.545 1.00 93.19 198 GLU A N 1
ATOM 1602 C CA . GLU A 1 198 ? -26.271 -15.337 60.084 1.00 93.19 198 GLU A CA 1
ATOM 1603 C C . GLU A 1 198 ? -25.756 -15.566 61.511 1.00 93.19 198 GLU A C 1
ATOM 1605 O O . GLU A 1 198 ? -26.520 -15.972 62.387 1.00 93.19 198 GLU A O 1
ATOM 1610 N N . SER A 1 199 ? -24.491 -15.233 61.785 1.00 90.81 199 SER A N 1
ATOM 1611 C CA . SER A 1 199 ? -23.900 -15.334 63.126 1.00 90.81 199 SER A CA 1
ATOM 1612 C C . SER A 1 199 ? -24.549 -14.360 64.111 1.00 90.81 199 SER A C 1
ATOM 1614 O O . SER A 1 199 ? -24.829 -14.732 65.248 1.00 90.81 199 SER A O 1
ATOM 1616 N N . SER A 1 200 ? -24.837 -13.126 63.690 1.00 88.75 200 SER A N 1
ATOM 1617 C CA . SER A 1 200 ? -25.527 -12.124 64.514 1.00 88.75 200 SER A CA 1
ATOM 1618 C C . SER A 1 200 ? -26.976 -12.525 64.789 1.00 88.75 200 SER A C 1
ATOM 1620 O O . SER A 1 200 ? -27.460 -12.399 65.916 1.00 88.75 200 SER A O 1
ATOM 1622 N N . PHE A 1 201 ? -27.661 -13.050 63.774 1.00 87.81 201 PHE A N 1
ATOM 1623 C CA . PHE A 1 201 ? -29.029 -13.539 63.874 1.00 87.81 201 PHE A CA 1
ATOM 1624 C C . PHE A 1 201 ? -29.117 -14.763 64.795 1.00 87.81 201 PHE A C 1
ATOM 1626 O O . PHE A 1 201 ? -29.887 -14.760 65.756 1.00 87.81 201 PHE A O 1
ATOM 1633 N N . SER A 1 202 ? -28.275 -15.774 64.573 1.00 87.12 202 SER A N 1
ATOM 1634 C CA . SER A 1 202 ? -28.219 -16.980 65.404 1.00 87.12 202 SER A CA 1
ATOM 1635 C C . SER A 1 202 ? -27.727 -16.683 66.824 1.00 87.12 202 SER A C 1
ATOM 1637 O O . SER A 1 202 ? -28.265 -17.204 67.797 1.00 87.12 202 SER A O 1
ATOM 1639 N N . GLY A 1 203 ? -26.687 -15.868 66.972 1.00 84.62 203 GLY A N 1
ATOM 1640 C CA . GLY A 1 203 ? -26.039 -15.634 68.258 1.00 84.62 203 GLY A CA 1
ATOM 1641 C C . GLY A 1 203 ? -26.838 -14.711 69.165 1.00 84.62 203 GLY A C 1
ATOM 1642 O O . GLY A 1 203 ? -26.981 -14.993 70.350 1.00 84.62 203 GLY A O 1
ATOM 1643 N N . LYS A 1 204 ? -27.368 -13.609 68.627 1.00 83.31 204 LYS A N 1
ATOM 1644 C CA . LYS A 1 204 ? -28.096 -12.623 69.429 1.00 83.31 204 LYS A CA 1
ATOM 1645 C C . LYS A 1 204 ? -29.582 -12.920 69.434 1.00 83.31 204 LYS A C 1
ATOM 1647 O O . LYS A 1 204 ? -30.158 -13.129 70.490 1.00 83.31 204 LYS A O 1
ATOM 1652 N N . TYR A 1 205 ? -30.209 -12.960 68.266 1.00 82.12 205 TYR A N 1
ATOM 1653 C CA . TYR A 1 205 ? -31.663 -13.037 68.212 1.00 82.12 205 TYR A CA 1
ATOM 1654 C C . TYR A 1 205 ? -32.168 -14.414 68.640 1.00 82.12 205 TYR A C 1
ATOM 1656 O O . TYR A 1 205 ? -32.998 -14.511 69.537 1.00 82.12 205 TYR A O 1
ATOM 1664 N N . PHE A 1 206 ? -31.620 -15.480 68.054 1.00 87.31 206 PHE A N 1
ATOM 1665 C CA . PHE A 1 206 ? -32.078 -16.834 68.348 1.00 87.31 206 PHE A CA 1
ATOM 1666 C C . PHE A 1 206 ? -31.753 -17.254 69.788 1.00 87.31 206 PHE A C 1
ATOM 1668 O O . PHE A 1 206 ? -32.645 -17.708 70.497 1.00 87.31 206 PHE A O 1
ATOM 1675 N N . SER A 1 207 ? -30.521 -17.030 70.260 1.00 87.38 207 SER A N 1
ATOM 1676 C CA . SER A 1 207 ? -30.129 -17.354 71.643 1.00 87.38 207 SER A CA 1
ATOM 1677 C C . SER A 1 207 ? -30.918 -16.561 72.693 1.00 87.38 207 SER A C 1
ATOM 1679 O O . SER A 1 207 ? -31.382 -17.140 73.673 1.00 87.38 207 SER A O 1
ATOM 1681 N N . THR A 1 208 ? -31.113 -15.247 72.495 1.00 88.00 208 THR A N 1
ATOM 1682 C CA . THR A 1 208 ? -31.906 -14.428 73.430 1.00 88.00 208 THR A CA 1
ATOM 1683 C C . THR A 1 208 ? -33.380 -14.819 73.403 1.00 88.00 208 THR A C 1
ATOM 1685 O O . THR A 1 208 ? -33.987 -14.975 74.455 1.00 88.00 208 THR A O 1
ATOM 1688 N N . HIS A 1 209 ? -33.951 -15.063 72.223 1.00 88.12 209 HIS A N 1
ATOM 1689 C CA . HIS A 1 209 ? -35.325 -15.546 72.124 1.00 88.12 209 HIS A CA 1
ATOM 1690 C C . HIS A 1 209 ? -35.491 -16.926 72.782 1.00 88.12 209 HIS A C 1
ATOM 1692 O O . HIS A 1 209 ? -36.486 -17.190 73.452 1.00 88.12 209 HIS A O 1
ATOM 1698 N N . GLU A 1 210 ? -34.517 -17.825 72.626 1.00 91.44 210 GLU A N 1
ATOM 1699 C CA . GLU A 1 210 ? -34.550 -19.143 73.255 1.00 91.44 210 GLU A CA 1
ATOM 1700 C C . GLU A 1 210 ? -34.427 -19.069 74.784 1.00 91.44 210 GLU A C 1
ATOM 1702 O O . GLU A 1 210 ? -35.149 -19.785 75.484 1.00 91.44 210 GLU A O 1
ATOM 1707 N N . SER A 1 211 ? -33.581 -18.181 75.316 1.00 89.88 211 SER A N 1
ATOM 1708 C CA . SER A 1 211 ? -33.471 -17.969 76.761 1.00 89.88 211 SER A CA 1
ATOM 1709 C C . SER A 1 211 ? -34.714 -17.295 77.349 1.00 89.88 211 SER A C 1
ATOM 1711 O O . SER A 1 211 ? -35.197 -17.746 78.386 1.00 89.88 211 SER A O 1
ATOM 1713 N N . GLU A 1 212 ? -35.286 -16.289 76.681 1.00 90.62 212 GLU A N 1
ATOM 1714 C CA . GLU A 1 212 ? -36.553 -15.658 77.076 1.00 90.62 212 GLU A CA 1
ATOM 1715 C C . GLU A 1 212 ? -37.706 -16.661 77.065 1.00 90.62 212 GLU A C 1
ATOM 1717 O O . GLU A 1 212 ? -38.453 -16.755 78.040 1.00 90.62 212 GLU A O 1
ATOM 1722 N N . ARG A 1 213 ? -37.813 -17.471 76.004 1.00 93.06 213 ARG A N 1
ATOM 1723 C CA . ARG A 1 213 ? -38.803 -18.551 75.915 1.00 93.06 213 ARG A CA 1
ATOM 1724 C C . ARG A 1 213 ? -38.668 -19.517 77.089 1.00 93.06 213 ARG A C 1
ATOM 1726 O O . ARG A 1 213 ? -39.675 -19.897 77.675 1.00 93.06 213 ARG A O 1
ATOM 1733 N N . LYS A 1 214 ? -37.439 -19.898 77.448 1.00 94.88 214 LYS A N 1
ATOM 1734 C CA . LYS A 1 214 ? -37.178 -20.806 78.569 1.00 94.88 214 LYS A CA 1
ATOM 1735 C C . LYS A 1 214 ? -37.528 -20.180 79.922 1.00 94.88 214 LYS A C 1
ATOM 1737 O O . LYS A 1 214 ? -38.183 -20.830 80.723 1.00 94.88 214 LYS A O 1
ATOM 1742 N N . LEU A 1 215 ? -37.171 -18.916 80.152 1.00 95.19 215 LEU A N 1
ATOM 1743 C CA . LEU A 1 215 ? -37.556 -18.187 81.367 1.00 95.19 215 LEU A CA 1
ATOM 1744 C C . LEU A 1 215 ? -39.077 -18.060 81.503 1.00 95.19 215 LEU A C 1
ATOM 1746 O O . LEU A 1 215 ? -39.617 -18.202 82.599 1.00 95.19 215 LEU A O 1
ATOM 1750 N N . LEU A 1 216 ? -39.770 -17.799 80.392 1.00 93.31 216 LEU A N 1
ATOM 1751 C CA . LEU A 1 216 ? -41.225 -17.714 80.372 1.00 93.31 216 LEU A CA 1
ATOM 1752 C C . LEU A 1 216 ? -41.868 -19.075 80.665 1.00 93.31 216 LEU A C 1
ATOM 1754 O O . LEU A 1 216 ? -42.808 -19.139 81.453 1.00 93.31 216 LEU A O 1
ATOM 1758 N N . GLU A 1 217 ? -41.338 -20.149 80.077 1.00 94.81 217 GLU A N 1
ATOM 1759 C CA . GLU A 1 217 ? -41.750 -21.532 80.337 1.00 94.81 217 GLU A CA 1
ATOM 1760 C C . GLU A 1 217 ? -41.542 -21.915 81.811 1.00 94.81 217 GLU A C 1
ATOM 1762 O O . GLU A 1 217 ? -42.440 -22.472 82.440 1.00 94.81 217 GLU A O 1
ATOM 1767 N N . ASP A 1 218 ? -40.389 -21.574 82.389 1.00 94.75 218 ASP A N 1
ATOM 1768 C CA . ASP A 1 218 ? -40.072 -21.854 83.791 1.00 94.75 218 ASP A CA 1
ATOM 1769 C C . ASP A 1 218 ? -40.990 -21.055 84.735 1.00 94.75 218 ASP A C 1
ATOM 1771 O O . ASP A 1 218 ? -41.557 -21.620 85.669 1.00 94.75 218 ASP A O 1
ATOM 1775 N N . SER A 1 219 ? -41.233 -19.767 84.453 1.00 94.81 219 SER A N 1
ATOM 1776 C CA . SER A 1 219 ? -42.193 -18.948 85.211 1.00 94.81 219 SER A CA 1
ATOM 1777 C C . SER A 1 219 ? -43.627 -19.467 85.084 1.00 94.81 219 SER A C 1
ATOM 1779 O O . SER A 1 219 ? -44.396 -19.427 86.049 1.00 94.81 219 SER A O 1
ATOM 1781 N N . PHE A 1 220 ? -44.008 -19.953 83.900 1.00 92.56 220 PHE A N 1
ATOM 1782 C CA . PHE A 1 220 ? -45.307 -20.576 83.681 1.00 92.56 220 PHE A CA 1
ATOM 1783 C C . PHE A 1 220 ? -45.446 -21.854 84.509 1.00 92.56 220 PHE A C 1
ATOM 1785 O O . PHE A 1 220 ? -46.446 -21.997 85.208 1.00 92.56 220 PHE A O 1
ATOM 1792 N N . LYS A 1 221 ? -44.434 -22.730 84.509 1.00 94.81 221 LYS A N 1
ATOM 1793 C CA . LYS A 1 221 ? -44.410 -23.945 85.336 1.00 94.81 221 LYS A CA 1
ATOM 1794 C C . LYS A 1 221 ? -44.447 -23.637 86.824 1.00 94.81 221 LYS A C 1
ATOM 1796 O O . LYS A 1 221 ? -45.217 -24.261 87.538 1.00 94.81 221 LYS A O 1
ATOM 1801 N N . GLU A 1 222 ? -43.693 -22.649 87.293 1.00 94.81 222 GLU A N 1
ATOM 1802 C CA . GLU A 1 222 ? -43.722 -22.239 88.700 1.00 94.81 222 GLU A CA 1
ATOM 1803 C C . GLU A 1 222 ? -45.115 -21.738 89.106 1.00 94.81 222 GLU A C 1
ATOM 1805 O O . GLU A 1 222 ? -45.659 -22.150 90.132 1.00 94.81 222 GLU A O 1
ATOM 1810 N N . LYS A 1 223 ? -45.741 -20.889 88.278 1.00 92.56 223 LYS A N 1
ATOM 1811 C CA . LYS A 1 223 ? -47.127 -20.452 88.499 1.00 92.56 223 LYS A CA 1
ATOM 1812 C C . LYS A 1 223 ? -48.103 -21.618 88.434 1.00 92.56 223 LYS A C 1
ATOM 1814 O O . LYS A 1 223 ? -49.028 -21.654 89.238 1.00 92.56 223 LYS A O 1
ATOM 1819 N N . GLN A 1 224 ? -47.908 -22.553 87.510 1.00 94.56 224 GLN A N 1
ATOM 1820 C CA . GLN A 1 224 ? -48.713 -23.762 87.411 1.00 94.56 224 GLN A CA 1
ATOM 1821 C C . GLN A 1 224 ? -48.586 -24.595 88.689 1.00 94.56 224 GLN A C 1
ATOM 1823 O O . GLN A 1 224 ? -49.607 -24.949 89.257 1.00 94.56 224 GLN A O 1
ATOM 1828 N N . GLU A 1 225 ? -47.380 -24.834 89.203 1.00 93.38 225 GLU A N 1
ATOM 1829 C CA . GLU A 1 225 ? -47.151 -25.554 90.460 1.00 93.38 225 GLU A CA 1
ATOM 1830 C C . GLU A 1 225 ? -47.728 -24.820 91.676 1.00 93.38 225 GLU A C 1
ATOM 1832 O O . GLU A 1 225 ? -48.287 -25.453 92.568 1.00 93.38 225 GLU A O 1
ATOM 1837 N N . LEU A 1 226 ? -47.614 -23.489 91.734 1.00 94.56 226 LEU A N 1
ATOM 1838 C CA . LEU A 1 226 ? -48.243 -22.672 92.776 1.00 94.56 226 LEU A CA 1
ATOM 1839 C C . LEU A 1 226 ? -49.768 -22.776 92.721 1.00 94.56 226 LEU A C 1
ATOM 1841 O O . LEU A 1 226 ? -50.410 -22.916 93.762 1.00 94.56 226 LEU A O 1
ATOM 1845 N N . LEU A 1 227 ? -50.348 -22.722 91.520 1.00 92.50 227 LEU A N 1
ATOM 1846 C CA . LEU A 1 227 ? -51.780 -22.907 91.312 1.00 92.50 227 LEU A CA 1
ATOM 1847 C C . LEU A 1 227 ? -52.210 -24.335 91.645 1.00 92.50 227 LEU A C 1
ATOM 1849 O O . LEU A 1 227 ? -53.236 -24.489 92.290 1.00 92.50 227 LEU A O 1
ATOM 1853 N N . GLU A 1 228 ? -51.434 -25.357 91.286 1.00 93.38 228 GLU A N 1
ATOM 1854 C CA . GLU A 1 228 ? -51.700 -26.762 91.615 1.00 93.38 228 GLU A CA 1
ATOM 1855 C C . GLU A 1 228 ? -51.677 -26.967 93.135 1.00 93.38 228 GLU A C 1
ATOM 1857 O O . GLU A 1 228 ? -52.645 -27.464 93.704 1.00 93.38 228 GLU A O 1
ATOM 1862 N N . LYS A 1 229 ? -50.644 -26.459 93.825 1.00 94.56 229 LYS A N 1
ATOM 1863 C CA . LYS A 1 229 ? -50.575 -26.445 95.296 1.00 94.56 229 LYS A CA 1
ATOM 1864 C C . LYS A 1 229 ? -51.770 -25.722 95.899 1.00 94.56 229 LYS A C 1
ATOM 1866 O O . LYS A 1 229 ? -52.355 -26.216 96.857 1.00 94.56 229 LYS A O 1
ATOM 1871 N N . LYS A 1 230 ? -52.169 -24.574 95.339 1.00 94.12 230 LYS A N 1
ATOM 1872 C CA . LYS A 1 230 ? -53.335 -23.831 95.829 1.00 94.12 230 LYS A CA 1
ATOM 1873 C C . LYS A 1 230 ? -54.638 -24.577 95.573 1.00 94.12 230 LYS A C 1
ATOM 1875 O O . LYS A 1 230 ? -55.512 -24.560 96.433 1.00 94.12 230 LYS A O 1
ATOM 1880 N N . ILE A 1 231 ? -54.774 -25.236 94.427 1.00 92.00 231 ILE A N 1
ATOM 1881 C CA . ILE A 1 231 ? -55.900 -26.112 94.105 1.00 92.00 231 ILE A CA 1
ATOM 1882 C C . ILE A 1 231 ? -55.941 -27.275 95.093 1.00 92.00 231 ILE A C 1
ATOM 1884 O O . ILE A 1 231 ? -57.021 -27.594 95.569 1.00 92.00 231 ILE A O 1
ATOM 1888 N N . ASP A 1 232 ? -54.810 -27.883 95.437 1.00 92.38 232 ASP A N 1
ATOM 1889 C CA . ASP A 1 232 ? -54.746 -28.994 96.386 1.00 92.38 232 ASP A CA 1
ATOM 1890 C C . ASP A 1 232 ? -55.023 -28.551 97.827 1.00 92.38 232 ASP A C 1
ATOM 1892 O O . ASP A 1 232 ? -55.793 -29.208 98.529 1.00 92.38 232 ASP A O 1
ATOM 1896 N N . GLU A 1 233 ? -54.499 -27.399 98.253 1.00 91.25 233 GLU A N 1
ATOM 1897 C CA . GLU A 1 233 ? -54.881 -26.745 99.508 1.00 91.25 233 GLU A CA 1
ATOM 1898 C C . GLU A 1 233 ? -56.387 -26.487 99.545 1.00 91.25 233 GLU A C 1
ATOM 1900 O O . GLU A 1 233 ? -57.056 -26.933 100.473 1.00 91.25 233 GLU A O 1
ATOM 1905 N N . LEU A 1 234 ? -56.939 -25.825 98.522 1.00 90.25 234 LEU A N 1
ATOM 1906 C CA . LEU A 1 234 ? -58.369 -25.540 98.423 1.00 90.25 234 LEU A CA 1
ATOM 1907 C C . LEU A 1 234 ? -59.197 -26.816 98.311 1.00 90.25 234 LEU A C 1
ATOM 1909 O O . LEU A 1 234 ? -60.294 -26.850 98.843 1.00 90.25 234 LEU A O 1
ATOM 1913 N N . LYS A 1 235 ? -58.710 -27.882 97.670 1.00 90.44 235 LYS A N 1
ATOM 1914 C CA . LYS A 1 235 ? -59.365 -29.198 97.676 1.00 90.44 235 LYS A CA 1
ATOM 1915 C C . LYS A 1 235 ? -59.354 -29.793 99.073 1.00 90.44 235 LYS A C 1
ATOM 1917 O O . LYS A 1 235 ? -60.363 -30.347 99.479 1.00 90.44 235 LYS A O 1
ATOM 1922 N N . SER A 1 236 ? -58.254 -29.690 99.815 1.00 88.31 236 SER A N 1
ATOM 1923 C CA . SER A 1 236 ? -58.164 -30.190 101.191 1.00 88.31 236 SER A CA 1
ATOM 1924 C C . SER A 1 236 ? -59.071 -29.399 102.139 1.00 88.31 236 SER A C 1
ATOM 1926 O O . SER A 1 236 ? -59.796 -29.988 102.940 1.00 88.31 236 SER A O 1
ATOM 1928 N N . GLU A 1 237 ? -59.112 -28.074 101.982 1.00 89.00 237 GLU A N 1
ATOM 1929 C CA . GLU A 1 237 ? -59.998 -27.179 102.710 1.00 89.00 237 GLU A CA 1
ATOM 1930 C C . GLU A 1 237 ? -61.447 -27.429 102.312 1.00 89.00 237 GLU A C 1
ATOM 1932 O O . GLU A 1 237 ? -62.281 -27.567 103.190 1.00 89.00 237 GLU A O 1
ATOM 1937 N N . ASN A 1 238 ? -61.754 -27.578 101.024 1.00 88.06 238 ASN A N 1
ATOM 1938 C CA . ASN A 1 238 ? -63.085 -27.923 100.539 1.00 88.06 238 ASN A CA 1
ATOM 1939 C C . ASN A 1 238 ? -63.492 -29.332 100.976 1.00 88.06 238 ASN A C 1
ATOM 1941 O O . ASN A 1 238 ? -64.646 -29.537 101.291 1.00 88.06 238 ASN A O 1
ATOM 1945 N N . ASN A 1 239 ? -62.586 -30.303 101.079 1.00 85.75 239 ASN A N 1
ATOM 1946 C CA . ASN A 1 239 ? -62.892 -31.618 101.644 1.00 85.75 239 ASN A CA 1
ATOM 1947 C C . ASN A 1 239 ? -63.182 -31.511 103.147 1.00 85.75 239 ASN A C 1
ATOM 1949 O O . ASN A 1 239 ? -64.158 -32.084 103.611 1.00 85.75 239 ASN A O 1
ATOM 1953 N N . SER A 1 240 ? -62.403 -30.724 103.894 1.00 84.75 240 SER A N 1
ATOM 1954 C CA . SER A 1 240 ? -62.631 -30.441 105.320 1.00 84.75 240 SER A CA 1
ATOM 1955 C C . SER A 1 240 ? -63.931 -29.670 105.552 1.00 84.75 240 SER A C 1
ATOM 1957 O O . SER A 1 240 ? -64.726 -30.013 106.424 1.00 84.75 240 SER A O 1
ATOM 1959 N N . LEU A 1 241 ? -64.189 -28.647 104.740 1.00 83.88 241 LEU A N 1
ATOM 1960 C CA . LEU A 1 241 ? -65.424 -27.884 104.719 1.00 83.88 241 LEU A CA 1
ATOM 1961 C C . LEU A 1 241 ? -66.575 -28.717 104.189 1.00 83.88 241 LEU A C 1
ATOM 1963 O O . LEU A 1 241 ? -67.661 -28.495 104.667 1.00 83.88 241 LEU A O 1
ATOM 1967 N N . SER A 1 242 ? -66.382 -29.667 103.277 1.00 77.50 242 SER A N 1
ATOM 1968 C CA . SER A 1 242 ? -67.410 -30.593 102.794 1.00 77.50 242 SER A CA 1
ATOM 1969 C C . SER A 1 242 ? -67.699 -31.667 103.830 1.00 77.50 242 SER A C 1
ATOM 1971 O O . SER A 1 242 ? -68.836 -32.081 103.952 1.00 77.50 242 SER A O 1
ATOM 1973 N N . GLU A 1 243 ? -66.732 -32.091 104.640 1.00 78.88 243 GLU A N 1
ATOM 1974 C CA . GLU A 1 243 ? -66.996 -32.921 105.816 1.00 78.88 243 GLU A CA 1
ATOM 1975 C C . GLU A 1 243 ? -67.728 -32.126 106.894 1.00 78.88 243 GLU A C 1
ATOM 1977 O O . GLU A 1 243 ? -68.741 -32.589 107.412 1.00 78.88 243 GLU A O 1
ATOM 1982 N N . LYS A 1 244 ? -67.292 -30.894 107.178 1.00 77.94 244 LYS A N 1
ATOM 1983 C CA . LYS A 1 244 ? -68.010 -29.976 108.069 1.00 77.94 244 LYS A CA 1
ATOM 1984 C C . LYS A 1 244 ? -69.372 -29.594 107.520 1.00 77.94 244 LYS A C 1
ATOM 1986 O O . LYS A 1 244 ? -70.283 -29.473 108.311 1.00 77.94 244 LYS A O 1
ATOM 1991 N N . LEU A 1 245 ? -69.526 -29.436 106.211 1.00 73.31 245 LEU A N 1
ATOM 1992 C CA . LEU A 1 245 ? -70.774 -29.166 105.512 1.00 73.31 245 LEU A CA 1
ATOM 1993 C C . LEU A 1 245 ? -71.585 -30.442 105.426 1.00 73.31 245 LEU A C 1
ATOM 1995 O O . LEU A 1 245 ? -72.772 -30.316 105.461 1.00 73.31 245 LEU A O 1
ATOM 1999 N N . LYS A 1 246 ? -71.040 -31.658 105.412 1.00 71.00 246 LYS A N 1
ATOM 2000 C CA . LYS A 1 246 ? -71.828 -32.892 105.569 1.00 71.00 246 LYS A CA 1
ATOM 2001 C C . LYS A 1 246 ? -72.300 -33.057 107.007 1.00 71.00 246 LYS A C 1
ATOM 2003 O O . LYS A 1 246 ? -73.406 -33.533 107.217 1.00 71.00 246 LYS A O 1
ATOM 2008 N N . LEU A 1 247 ? -71.509 -32.635 107.993 1.00 65.69 247 LEU A N 1
ATOM 2009 C CA . LEU A 1 247 ? -71.903 -32.565 109.406 1.00 65.69 247 LEU A CA 1
ATOM 2010 C C . LEU A 1 247 ? -72.914 -31.437 109.654 1.00 65.69 247 LEU A C 1
ATOM 2012 O O . LEU A 1 247 ? -73.870 -31.600 110.407 1.00 65.69 247 LEU A O 1
ATOM 2016 N N . GLU A 1 248 ? -72.727 -30.305 108.985 1.00 52.47 248 GLU A N 1
ATOM 2017 C CA . GLU A 1 248 ? -73.589 -29.138 109.062 1.00 52.47 248 GLU A CA 1
ATOM 2018 C C . GLU A 1 248 ? -74.786 -29.277 108.110 1.00 52.47 248 GLU A C 1
ATOM 2020 O O . GLU A 1 248 ? -75.816 -28.753 108.436 1.00 52.47 248 GLU A O 1
ATOM 2025 N N . GLU A 1 249 ? -74.763 -30.063 107.031 1.00 52.22 249 GLU A N 1
ATOM 2026 C CA . GLU A 1 249 ? -75.894 -30.490 106.178 1.00 52.22 249 GLU A CA 1
ATOM 2027 C C . GLU A 1 249 ? -76.634 -31.617 106.883 1.00 52.22 249 GLU A C 1
ATOM 2029 O O . GLU A 1 249 ? -77.851 -31.620 106.876 1.00 52.22 249 GLU A O 1
ATOM 2034 N N . GLN A 1 250 ? -75.979 -32.495 107.644 1.00 49.38 250 GLN A N 1
ATOM 2035 C CA . GLN A 1 250 ? -76.678 -33.294 108.659 1.00 49.38 250 GLN A CA 1
ATOM 2036 C C . GLN A 1 250 ? -77.382 -32.401 109.709 1.00 49.38 250 GLN A C 1
ATOM 2038 O O . GLN A 1 250 ? -78.352 -32.841 110.325 1.00 49.38 250 GLN A O 1
ATOM 2043 N N . LYS A 1 251 ? -76.976 -31.126 109.852 1.00 46.44 251 LYS A N 1
ATOM 2044 C CA . LYS A 1 251 ? -77.575 -30.094 110.725 1.00 46.44 251 LYS A CA 1
ATOM 2045 C C . LYS A 1 251 ? -78.471 -29.062 109.988 1.00 46.44 251 LYS A C 1
ATOM 2047 O O . LYS A 1 251 ? -79.312 -28.438 110.631 1.00 46.44 251 LYS A O 1
ATOM 2052 N N . GLN A 1 252 ? -78.388 -28.958 108.655 1.00 41.62 252 GLN A N 1
ATOM 2053 C CA . GLN A 1 252 ? -79.018 -27.951 107.776 1.00 41.62 252 GLN A CA 1
ATOM 2054 C C . GLN A 1 252 ? -79.955 -28.591 106.724 1.00 41.62 252 GLN A C 1
ATOM 2056 O O . GLN A 1 252 ? -80.857 -27.919 106.233 1.00 41.62 252 GLN A O 1
ATOM 2061 N N . ILE A 1 253 ? -79.898 -29.913 106.497 1.00 45.56 253 ILE A N 1
ATOM 2062 C CA . ILE A 1 253 ? -81.024 -30.745 106.005 1.00 45.56 253 ILE A CA 1
ATOM 2063 C C . ILE A 1 253 ? -82.173 -30.696 107.030 1.00 45.56 253 ILE A C 1
ATOM 2065 O O . ILE A 1 253 ? -83.340 -30.847 106.671 1.00 45.56 253 ILE A O 1
ATOM 2069 N N . ALA A 1 254 ? -81.865 -30.374 108.292 1.00 41.03 254 ALA A N 1
ATOM 2070 C CA . ALA A 1 254 ? -82.844 -30.016 109.312 1.00 41.03 254 ALA A CA 1
ATOM 2071 C C . ALA A 1 254 ? -83.279 -28.533 109.290 1.00 41.03 254 ALA A C 1
ATOM 2073 O O . ALA A 1 254 ? -84.198 -28.186 110.031 1.00 41.03 254 ALA A O 1
ATOM 2074 N N . LYS A 1 255 ? -82.671 -27.646 108.479 1.00 38.16 255 LYS A N 1
ATOM 2075 C CA . LYS A 1 255 ? -82.941 -26.197 108.564 1.00 38.16 255 LYS A CA 1
ATOM 2076 C C . LYS A 1 255 ? -83.133 -25.398 107.280 1.00 38.16 255 LYS A C 1
ATOM 2078 O O . LYS A 1 255 ? -83.614 -24.283 107.419 1.00 38.16 255 LYS A O 1
ATOM 2083 N N . GLU A 1 256 ? -82.903 -25.902 106.067 1.00 34.47 256 GLU A N 1
ATOM 2084 C CA . GLU A 1 256 ? -83.107 -25.034 104.892 1.00 34.47 256 GLU A CA 1
ATOM 2085 C C . GLU A 1 256 ? -83.474 -25.772 103.595 1.00 34.47 256 GLU A C 1
ATOM 2087 O O . GLU A 1 256 ? -82.736 -25.849 102.620 1.00 34.47 256 GLU A O 1
ATOM 2092 N N . LYS A 1 257 ? -84.730 -26.235 103.559 1.00 35.50 257 LYS A N 1
ATOM 2093 C CA . LYS A 1 257 ? -85.591 -26.082 102.377 1.00 35.50 257 LYS A CA 1
ATOM 2094 C C . LYS A 1 257 ? -86.039 -24.607 102.295 1.00 35.50 257 LYS A C 1
ATOM 2096 O O . LYS A 1 257 ? -87.115 -24.296 102.795 1.00 35.50 257 LYS A O 1
ATOM 2101 N N . ALA A 1 258 ? -85.259 -23.710 101.679 1.00 30.17 258 ALA A N 1
ATOM 2102 C CA . ALA A 1 258 ? -85.765 -22.419 101.170 1.00 30.17 258 ALA A CA 1
ATOM 2103 C C . ALA A 1 258 ? -84.799 -21.724 100.174 1.00 30.17 258 ALA A C 1
ATOM 2105 O O . ALA A 1 258 ? -83.783 -21.175 100.573 1.00 30.17 258 ALA A O 1
ATOM 2106 N N . ASN A 1 259 ? -85.169 -21.782 98.883 1.00 30.30 259 ASN A N 1
ATOM 2107 C CA . ASN A 1 259 ? -84.889 -20.925 97.699 1.00 30.30 259 ASN A CA 1
ATOM 2108 C C . ASN A 1 259 ? -83.884 -19.747 97.793 1.00 30.30 259 ASN A C 1
ATOM 2110 O O . ASN A 1 259 ? -83.958 -18.950 98.716 1.00 30.30 259 ASN A O 1
ATOM 2114 N N . LEU A 1 260 ? -82.915 -19.552 96.876 1.00 38.47 260 LEU A N 1
ATOM 2115 C CA . LEU A 1 260 ? -82.891 -19.328 95.400 1.00 38.47 260 LEU A CA 1
ATOM 2116 C C . LEU A 1 260 ? -83.170 -17.884 94.896 1.00 38.47 260 LEU A C 1
ATOM 2118 O O . LEU A 1 260 ? -84.302 -17.415 94.924 1.00 38.47 260 LEU A O 1
ATOM 2122 N N . LYS A 1 261 ? -82.118 -17.344 94.243 1.00 40.31 261 LYS A N 1
ATOM 2123 C CA . LYS A 1 261 ? -82.037 -16.472 93.039 1.00 40.31 261 LYS A CA 1
ATOM 2124 C C . LYS A 1 261 ? -82.360 -14.967 93.152 1.00 40.31 261 LYS A C 1
ATOM 2126 O O . LYS A 1 261 ? -83.503 -14.560 93.313 1.00 40.31 261 LYS A O 1
ATOM 2131 N N . ASN A 1 262 ? -81.314 -14.151 92.939 1.00 38.81 262 ASN A N 1
ATOM 2132 C CA . ASN A 1 262 ? -81.334 -12.683 92.883 1.00 38.81 262 ASN A CA 1
ATOM 2133 C C . ASN A 1 262 ? -81.349 -12.167 91.411 1.00 38.81 262 ASN A C 1
ATOM 2135 O O . ASN A 1 262 ? -80.461 -12.543 90.641 1.00 38.81 262 ASN A O 1
ATOM 2139 N N . PRO A 1 263 ? -82.302 -11.294 91.028 1.00 57.22 263 PRO A N 1
ATOM 2140 C CA . PRO A 1 263 ? -82.470 -10.695 89.690 1.00 57.22 263 PRO A CA 1
ATOM 2141 C C . PRO A 1 263 ? -81.339 -9.805 89.135 1.00 57.22 263 PRO A C 1
ATOM 2143 O O . PRO A 1 263 ? -81.394 -9.427 87.967 1.00 57.22 263 PRO A O 1
ATOM 2146 N N . GLN A 1 264 ? -80.321 -9.441 89.918 1.00 56.50 264 GLN A N 1
ATOM 2147 C CA . GLN A 1 264 ? -79.305 -8.459 89.495 1.00 56.50 264 GLN A CA 1
ATOM 2148 C C . GLN A 1 264 ? -78.306 -8.977 88.438 1.00 56.50 264 GLN A C 1
ATOM 2150 O O . GLN A 1 264 ? -77.690 -8.188 87.725 1.00 56.50 264 GLN A O 1
ATOM 2155 N N . ILE A 1 265 ? -78.188 -10.299 88.295 1.00 58.62 265 ILE A N 1
ATOM 2156 C CA . ILE A 1 265 ? -77.297 -10.960 87.325 1.00 58.62 265 ILE A CA 1
ATOM 2157 C C . ILE A 1 265 ? -77.803 -10.776 85.882 1.00 58.62 265 ILE A C 1
ATOM 2159 O O . ILE A 1 265 ? -77.002 -10.527 84.986 1.00 58.62 265 ILE A O 1
ATOM 2163 N N . MET A 1 266 ? -79.125 -10.772 85.669 1.00 56.19 266 MET A N 1
ATOM 2164 C CA . MET A 1 266 ? -79.714 -10.589 84.332 1.00 56.19 266 MET A CA 1
ATOM 2165 C C . MET A 1 266 ? -79.430 -9.208 83.726 1.00 56.19 266 MET A C 1
ATOM 2167 O O . MET A 1 266 ? -79.283 -9.085 82.514 1.00 56.19 266 MET A O 1
ATOM 2171 N N . TYR A 1 267 ? -79.358 -8.156 84.547 1.00 61.47 267 TYR A N 1
ATOM 2172 C CA . TYR A 1 267 ? -79.160 -6.793 84.038 1.00 61.47 267 TYR A CA 1
ATOM 2173 C C . TYR A 1 267 ? -77.721 -6.575 83.542 1.00 61.47 267 TYR A C 1
ATOM 2175 O O . TYR A 1 267 ? -77.499 -5.929 82.521 1.00 61.47 267 TYR A O 1
ATOM 2183 N N . LEU A 1 268 ? -76.747 -7.186 84.225 1.00 67.06 268 LEU A N 1
ATOM 2184 C CA . LEU A 1 268 ? -75.334 -7.153 83.840 1.00 67.06 268 LEU A CA 1
ATOM 2185 C C . LEU A 1 268 ? -75.058 -7.986 82.577 1.00 67.06 268 LEU A C 1
ATOM 2187 O O . LEU A 1 268 ? -74.245 -7.584 81.747 1.00 67.06 268 LEU A O 1
ATOM 2191 N N . GLU A 1 269 ? -75.762 -9.107 82.395 1.00 65.81 269 GLU A N 1
ATOM 2192 C CA . GLU A 1 269 ? -75.698 -9.908 81.162 1.00 65.81 269 GLU A CA 1
ATOM 2193 C C . GLU A 1 269 ? -76.205 -9.116 79.945 1.00 65.81 269 GLU A C 1
ATOM 2195 O O . GLU A 1 269 ? -75.604 -9.170 78.871 1.00 65.81 269 GLU A O 1
ATOM 2200 N N . GLN A 1 270 ? -77.259 -8.313 80.119 1.00 66.38 270 GLN A N 1
ATOM 2201 C CA . GLN A 1 270 ? -77.817 -7.499 79.039 1.00 66.38 270 GLN A CA 1
ATOM 2202 C C . GLN A 1 270 ? -76.909 -6.319 78.638 1.00 66.38 270 GLN A C 1
ATOM 2204 O O . GLN A 1 270 ? -76.808 -5.998 77.451 1.00 66.38 270 GLN A O 1
ATOM 2209 N N . GLU A 1 271 ? -76.211 -5.688 79.588 1.00 75.88 271 GLU A N 1
ATOM 2210 C CA . GLU A 1 271 ? -75.222 -4.641 79.281 1.00 75.88 271 GLU A CA 1
ATOM 2211 C C . GLU A 1 271 ? -73.980 -5.199 78.564 1.00 75.88 271 GLU A C 1
ATOM 2213 O O . GLU A 1 271 ? -73.466 -4.567 77.635 1.00 75.88 271 GLU A O 1
ATOM 2218 N N . LEU A 1 272 ? -73.538 -6.409 78.925 1.00 75.00 272 LEU A N 1
ATOM 2219 C CA . LEU A 1 272 ? -72.440 -7.108 78.250 1.00 75.00 272 LEU A CA 1
ATOM 2220 C C . LEU A 1 272 ? -72.771 -7.445 76.792 1.00 75.00 272 LEU A C 1
ATOM 2222 O O . LEU A 1 272 ? -71.938 -7.224 75.910 1.00 75.00 272 LEU A O 1
ATOM 2226 N N . GLU A 1 273 ? -73.989 -7.922 76.525 1.00 74.06 273 GLU A N 1
ATOM 2227 C CA . GLU A 1 273 ? -74.421 -8.252 75.162 1.00 74.06 273 GLU A CA 1
ATOM 2228 C C . GLU A 1 273 ? -74.522 -6.992 74.277 1.00 74.06 273 GLU A C 1
ATOM 2230 O O . GLU A 1 273 ? -74.121 -7.001 73.113 1.00 74.06 273 GLU A O 1
ATOM 2235 N N . SER A 1 274 ? -74.953 -5.859 74.847 1.00 75.69 274 SER A N 1
ATOM 2236 C CA . SER A 1 274 ? -74.993 -4.564 74.148 1.00 75.69 274 SER A CA 1
ATOM 2237 C C . SER A 1 274 ? -73.595 -4.049 73.769 1.00 75.69 274 SER A C 1
ATOM 2239 O O . SER A 1 274 ? -73.353 -3.637 72.630 1.00 75.69 274 SER A O 1
ATOM 2241 N N . LEU A 1 275 ? -72.632 -4.116 74.694 1.00 82.88 275 LEU A N 1
ATOM 2242 C CA . LEU A 1 275 ? -71.251 -3.692 74.432 1.00 82.88 275 LEU A CA 1
ATOM 2243 C C . LEU A 1 275 ? -70.549 -4.584 73.399 1.00 82.88 275 LEU A C 1
ATOM 2245 O O . LEU A 1 275 ? -69.757 -4.086 72.594 1.00 82.88 275 LEU A O 1
ATOM 2249 N N . LYS A 1 276 ? -70.873 -5.880 73.381 1.00 85.75 276 LYS A N 1
ATOM 2250 C CA . LYS A 1 276 ? -70.347 -6.848 72.414 1.00 85.75 276 LYS A CA 1
ATOM 2251 C C . LYS A 1 276 ? -70.768 -6.515 70.980 1.00 85.75 276 LYS A C 1
ATOM 2253 O O . LYS A 1 276 ? -69.913 -6.489 70.097 1.00 85.75 276 LYS A O 1
ATOM 2258 N N . ALA A 1 277 ? -72.033 -6.144 70.768 1.00 80.94 277 ALA A N 1
ATOM 2259 C CA . ALA A 1 277 ? -72.528 -5.725 69.455 1.00 80.94 277 ALA A CA 1
ATOM 2260 C C . ALA A 1 277 ? -71.835 -4.445 68.942 1.00 80.94 277 ALA A C 1
ATOM 2262 O O . ALA A 1 277 ? -71.476 -4.343 67.769 1.00 80.94 277 ALA A O 1
ATOM 2263 N N . VAL A 1 278 ? -71.585 -3.464 69.819 1.00 88.56 278 VAL A N 1
ATOM 2264 C CA . VAL A 1 278 ? -70.861 -2.233 69.443 1.00 88.56 278 VAL A CA 1
ATOM 2265 C C . VAL A 1 278 ? -69.399 -2.525 69.086 1.00 88.56 278 VAL A C 1
ATOM 2267 O O . VAL A 1 278 ? -68.865 -1.926 68.148 1.00 88.56 278 VAL A O 1
ATOM 2270 N N . LEU A 1 279 ? -68.750 -3.442 69.809 1.00 87.88 279 LEU A N 1
ATOM 2271 C CA . LEU A 1 279 ? -67.396 -3.904 69.499 1.00 87.88 279 LEU A CA 1
ATOM 2272 C C . LEU A 1 279 ? -67.337 -4.600 68.140 1.00 87.88 279 LEU A C 1
ATOM 2274 O O . LEU A 1 279 ? -66.455 -4.282 67.348 1.00 87.88 279 LEU A O 1
ATOM 2278 N N . GLU A 1 280 ? -68.296 -5.475 67.843 1.00 88.19 280 GLU A N 1
ATOM 2279 C CA . GLU A 1 280 ? -68.375 -6.198 66.571 1.00 88.19 280 GLU A CA 1
ATOM 2280 C C . GLU A 1 280 ? -68.533 -5.237 65.382 1.00 88.19 280 GLU A C 1
ATOM 2282 O O . GLU A 1 280 ? -67.776 -5.317 64.415 1.00 88.19 280 GLU A O 1
ATOM 2287 N N . ILE A 1 281 ? -69.401 -4.224 65.504 1.00 84.00 281 ILE A N 1
ATOM 2288 C CA . ILE A 1 281 ? -69.565 -3.172 64.484 1.00 84.00 281 ILE A CA 1
ATOM 2289 C C . ILE A 1 281 ? -68.273 -2.361 64.289 1.00 84.00 281 ILE A C 1
ATOM 2291 O O . ILE A 1 281 ? -67.906 -2.025 63.158 1.00 84.00 281 ILE A O 1
ATOM 2295 N N . LYS A 1 282 ? -67.568 -2.013 65.374 1.00 89.25 282 LYS A N 1
ATOM 2296 C CA . LYS A 1 282 ? -66.293 -1.286 65.272 1.00 89.25 282 LYS A CA 1
ATOM 2297 C C . LYS A 1 282 ? -65.192 -2.142 64.646 1.00 89.25 282 LYS A C 1
ATOM 2299 O O . LYS A 1 282 ? -64.404 -1.605 63.870 1.00 89.25 282 LYS A O 1
ATOM 2304 N N . ASN A 1 283 ? -65.162 -3.438 64.944 1.00 90.81 283 ASN A N 1
ATOM 2305 C CA . ASN A 1 283 ? -64.174 -4.369 64.409 1.00 90.81 283 ASN A CA 1
ATOM 2306 C C . ASN A 1 283 ? -64.389 -4.613 62.906 1.00 90.81 283 ASN A C 1
ATOM 2308 O O . ASN A 1 283 ? -63.440 -4.567 62.129 1.00 90.81 283 ASN A O 1
ATOM 2312 N N . GLU A 1 284 ? -65.644 -4.746 62.473 1.00 91.62 284 GLU A N 1
ATOM 2313 C CA . GLU A 1 284 ? -65.998 -4.844 61.052 1.00 91.62 284 GLU A CA 1
ATOM 2314 C C . GLU A 1 284 ? -65.582 -3.579 60.278 1.00 91.62 284 GLU A C 1
ATOM 2316 O O . GLU A 1 284 ? -65.013 -3.645 59.187 1.00 91.62 284 GLU A O 1
ATOM 2321 N N . LYS A 1 285 ? -65.780 -2.392 60.869 1.00 91.56 285 LYS A N 1
ATOM 2322 C CA . LYS A 1 285 ? -65.342 -1.128 60.258 1.00 91.56 285 LYS A CA 1
ATOM 2323 C C . LYS A 1 285 ? -63.816 -1.013 60.163 1.00 91.56 285 LYS A C 1
ATOM 2325 O O . LYS A 1 285 ? -63.329 -0.467 59.172 1.00 91.56 285 LYS A O 1
ATOM 2330 N N . LEU A 1 286 ? -63.082 -1.513 61.161 1.00 89.50 286 LEU A N 1
ATOM 2331 C CA . LEU A 1 286 ? -61.618 -1.598 61.139 1.00 89.50 286 LEU A CA 1
ATOM 2332 C C . LEU A 1 286 ? -61.159 -2.497 59.981 1.00 89.50 28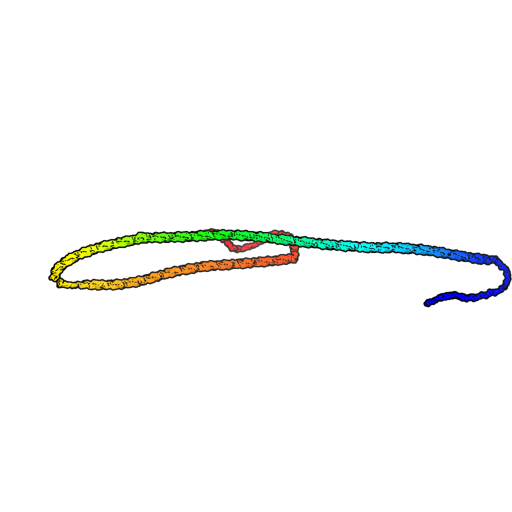6 LEU A C 1
ATOM 2334 O O . LEU A 1 286 ? -60.374 -2.065 59.143 1.00 89.50 286 LEU A O 1
ATOM 2338 N N . HIS A 1 287 ? -61.760 -3.682 59.845 1.00 93.75 287 HIS A N 1
ATOM 2339 C CA . HIS A 1 287 ? -61.425 -4.625 58.779 1.00 93.75 287 HIS A CA 1
ATOM 2340 C C . HIS A 1 287 ? -61.663 -4.042 57.374 1.00 93.75 287 HIS A C 1
ATOM 2342 O O . HIS A 1 287 ? -60.837 -4.178 56.469 1.00 93.75 287 HIS A O 1
ATOM 2348 N N . GLN A 1 288 ? -62.760 -3.303 57.186 1.00 92.81 288 GLN A N 1
ATOM 2349 C CA . GLN A 1 288 ? -63.025 -2.598 55.927 1.00 92.81 288 GLN A CA 1
ATOM 2350 C C . GLN A 1 288 ? -62.002 -1.492 55.626 1.00 92.81 288 GLN A C 1
ATOM 2352 O O . GLN A 1 288 ? -61.735 -1.211 54.451 1.00 92.81 288 GLN A O 1
ATOM 2357 N N . GLN A 1 289 ? -61.447 -0.840 56.653 1.00 93.25 289 GLN A N 1
ATOM 2358 C CA . GLN A 1 289 ? -60.363 0.129 56.487 1.00 93.25 289 GLN A CA 1
ATOM 2359 C C . GLN A 1 289 ? -59.051 -0.566 56.110 1.00 93.25 289 GLN A C 1
ATOM 2361 O O . GLN A 1 289 ? -58.416 -0.118 55.156 1.00 93.25 289 GLN A O 1
ATOM 2366 N N . ASP A 1 290 ? -58.712 -1.692 56.739 1.00 93.50 290 ASP A N 1
ATOM 2367 C CA . ASP A 1 290 ? -57.511 -2.476 56.415 1.00 93.50 290 ASP A CA 1
ATOM 2368 C C . ASP A 1 290 ? -57.527 -2.973 54.962 1.00 93.50 290 ASP A C 1
ATOM 2370 O O . ASP A 1 290 ? -56.545 -2.831 54.233 1.00 93.50 290 ASP A O 1
ATOM 2374 N N . ILE A 1 291 ? -58.678 -3.456 54.475 1.00 94.62 291 ILE A N 1
ATOM 2375 C CA . ILE A 1 291 ? -58.835 -3.869 53.069 1.00 94.62 291 ILE A CA 1
ATOM 2376 C C . ILE A 1 291 ? -58.607 -2.691 52.109 1.00 94.62 291 ILE A C 1
ATOM 2378 O O . ILE A 1 291 ? -58.037 -2.861 51.026 1.00 94.62 291 ILE A O 1
ATOM 2382 N N . LYS A 1 292 ? -59.077 -1.487 52.458 1.00 93.88 292 LYS A N 1
ATOM 2383 C CA . LYS A 1 292 ? -58.848 -0.285 51.638 1.00 93.88 292 LYS A CA 1
ATOM 2384 C C . LYS A 1 292 ? -57.381 0.133 51.664 1.00 93.88 292 LYS A C 1
ATOM 2386 O O . LYS A 1 292 ? -56.860 0.500 50.612 1.00 93.88 292 LYS A O 1
ATOM 2391 N N . LEU A 1 293 ? -56.734 0.041 52.822 1.00 93.88 293 LEU A N 1
ATOM 2392 C CA . LEU A 1 293 ? -55.321 0.355 53.003 1.00 93.88 293 LEU A CA 1
ATOM 2393 C C . LEU A 1 293 ? -54.455 -0.588 52.153 1.00 93.88 293 LEU A C 1
ATOM 2395 O O . LEU A 1 293 ? -53.698 -0.107 51.314 1.00 93.88 293 LEU A O 1
ATOM 2399 N N . MET A 1 294 ? -54.698 -1.900 52.217 1.00 94.88 294 MET A N 1
ATOM 2400 C CA . MET A 1 294 ? -54.002 -2.904 51.398 1.00 94.88 294 MET A CA 1
ATOM 2401 C C . MET A 1 294 ? -54.152 -2.645 49.887 1.00 94.88 294 MET A C 1
ATOM 2403 O O . MET A 1 294 ? -53.205 -2.774 49.108 1.00 94.88 294 MET A O 1
ATOM 2407 N N . LYS A 1 295 ? -55.351 -2.253 49.431 1.00 94.44 295 LYS A N 1
ATOM 2408 C CA . LYS A 1 295 ? -55.576 -1.886 48.019 1.00 94.44 295 LYS A CA 1
ATOM 2409 C C . LYS A 1 295 ? -54.795 -0.633 47.623 1.00 94.4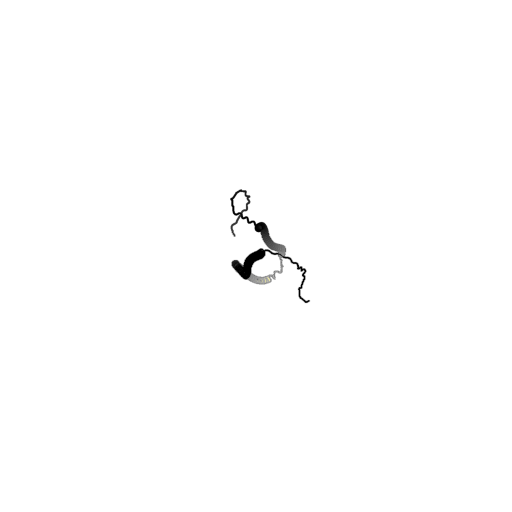4 295 LYS A C 1
ATOM 2411 O O . LYS A 1 295 ? -54.306 -0.561 46.497 1.00 94.44 295 LYS A O 1
ATOM 2416 N N . MET A 1 296 ? -54.692 0.341 48.524 1.00 93.19 296 MET A N 1
ATOM 2417 C CA . MET A 1 296 ? -53.953 1.578 48.292 1.00 93.19 296 MET A CA 1
ATOM 2418 C C . MET A 1 296 ? -52.441 1.328 48.250 1.00 93.19 296 MET A C 1
ATOM 2420 O O . MET A 1 296 ? -51.787 1.815 47.333 1.00 93.19 296 MET A O 1
ATOM 2424 N N . GLU A 1 297 ? -51.903 0.490 49.138 1.00 93.94 297 GLU A N 1
ATOM 2425 C CA . GLU A 1 297 ? -50.501 0.042 49.106 1.00 93.94 297 GLU A CA 1
ATOM 2426 C C . GLU A 1 297 ? -50.158 -0.653 47.784 1.00 93.94 297 GLU A C 1
ATOM 2428 O O . GLU A 1 297 ? -49.175 -0.301 47.132 1.00 93.94 297 GLU A O 1
ATOM 2433 N N . LYS A 1 298 ? -51.026 -1.556 47.312 1.00 96.19 298 LYS A N 1
ATOM 2434 C CA . LYS A 1 298 ? -50.841 -2.232 46.019 1.00 96.19 298 LYS A CA 1
ATOM 2435 C C . LYS A 1 298 ? -50.841 -1.260 44.832 1.00 96.19 298 LYS A C 1
ATOM 2437 O O . LYS A 1 298 ? -50.143 -1.477 43.843 1.00 96.19 298 LYS A O 1
ATOM 2442 N N . LEU A 1 299 ? -51.636 -0.190 44.892 1.00 95.19 299 LEU A N 1
ATOM 2443 C CA . LEU A 1 299 ? -51.615 0.858 43.867 1.00 95.19 299 LEU A CA 1
ATOM 2444 C C . LEU A 1 299 ? -50.319 1.672 43.910 1.00 95.19 299 LEU A C 1
ATOM 2446 O O . LEU A 1 299 ? -49.797 2.004 42.848 1.00 95.19 299 LEU A O 1
ATOM 2450 N N . VAL A 1 300 ? -49.791 1.959 45.102 1.00 96.06 300 VAL A N 1
ATOM 2451 C CA . VAL A 1 300 ? -48.501 2.642 45.269 1.00 96.06 300 VAL A CA 1
ATOM 2452 C C . VAL A 1 300 ? -47.364 1.794 44.696 1.00 96.06 300 VAL A C 1
ATOM 2454 O O . VAL A 1 300 ? -46.579 2.311 43.908 1.00 96.06 300 VAL A O 1
ATOM 2457 N N . GLU A 1 301 ? -47.321 0.494 44.990 1.00 95.69 301 GLU A N 1
ATOM 2458 C CA . GLU A 1 301 ? -46.319 -0.430 44.435 1.00 95.69 301 GLU A CA 1
ATOM 2459 C C . GLU A 1 301 ? -46.405 -0.541 42.901 1.00 95.69 301 GLU A C 1
ATOM 2461 O O . GLU A 1 301 ? -45.402 -0.487 42.191 1.00 95.69 301 GLU A O 1
ATOM 2466 N N . ASN A 1 302 ? -47.613 -0.621 42.341 1.00 96.31 302 ASN A N 1
ATOM 2467 C CA . ASN A 1 302 ? -47.766 -0.595 40.885 1.00 96.31 302 ASN A CA 1
ATOM 2468 C C . ASN A 1 302 ? -47.298 0.736 40.281 1.00 96.31 302 ASN A C 1
ATOM 24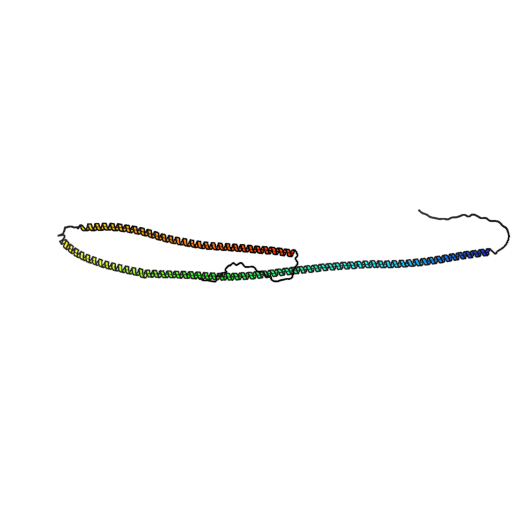70 O O . ASN A 1 302 ? -46.718 0.754 39.194 1.00 96.31 302 ASN A O 1
ATOM 2474 N N . ASN A 1 303 ? -47.552 1.853 40.967 1.00 95.81 303 ASN A N 1
ATOM 2475 C CA . ASN A 1 303 ? -47.119 3.166 40.513 1.00 95.81 303 ASN A CA 1
ATOM 2476 C C . ASN A 1 303 ? -45.589 3.276 40.500 1.00 95.81 303 ASN A C 1
ATOM 2478 O O . ASN A 1 303 ? -45.044 3.733 39.498 1.00 95.81 303 ASN A O 1
ATOM 2482 N N . THR A 1 304 ? -44.893 2.784 41.533 1.00 96.06 304 THR A N 1
ATOM 2483 C CA . THR A 1 304 ? -43.420 2.785 41.569 1.00 96.06 304 THR A CA 1
ATOM 2484 C C . THR A 1 304 ? -42.828 1.949 40.433 1.00 96.06 304 THR A C 1
ATOM 2486 O O . THR A 1 304 ? -41.964 2.443 39.709 1.00 96.06 304 THR A O 1
ATOM 2489 N N . ILE A 1 305 ? -43.365 0.749 40.174 1.00 96.88 305 ILE A N 1
ATOM 2490 C CA . ILE A 1 305 ? -42.934 -0.103 39.050 1.00 96.88 305 ILE A CA 1
ATOM 2491 C C . ILE A 1 305 ? -43.125 0.606 37.701 1.00 96.88 305 ILE A C 1
ATOM 2493 O O . ILE A 1 305 ? -42.256 0.542 36.827 1.00 96.88 305 ILE A O 1
ATOM 2497 N N . LEU A 1 306 ? -44.267 1.270 37.498 1.00 95.44 306 LEU A N 1
ATOM 2498 C CA . LEU A 1 306 ? -44.527 2.026 36.271 1.00 95.44 306 LEU A CA 1
ATOM 2499 C C . LEU A 1 306 ? -43.577 3.218 36.127 1.00 95.44 306 LEU A C 1
ATOM 2501 O O . LEU A 1 306 ? -43.097 3.481 35.025 1.00 95.44 306 LEU A O 1
ATOM 2505 N N . MET A 1 307 ? -43.266 3.901 37.226 1.00 96.44 307 MET A N 1
ATOM 2506 C CA . MET A 1 307 ? -42.338 5.027 37.238 1.00 96.44 307 MET A CA 1
ATOM 2507 C C . MET A 1 307 ? -40.912 4.591 36.868 1.00 96.44 307 MET A C 1
ATOM 2509 O O . MET A 1 307 ? -40.235 5.279 36.105 1.00 96.44 307 MET A O 1
ATOM 2513 N N . ASP A 1 308 ? -40.471 3.423 37.334 1.00 96.56 308 ASP A N 1
ATOM 2514 C CA . ASP A 1 308 ? -39.163 2.866 36.978 1.00 96.56 308 ASP A CA 1
ATOM 2515 C C . ASP A 1 308 ? -39.101 2.412 35.515 1.00 96.56 308 ASP A C 1
ATOM 2517 O O . ASP A 1 308 ? -38.096 2.635 34.837 1.00 96.56 308 ASP A O 1
ATOM 2521 N N . LYS A 1 309 ? -40.186 1.832 34.984 1.00 96.88 309 LYS A N 1
ATOM 2522 C CA . LYS A 1 309 ? -40.295 1.528 33.546 1.00 96.88 309 LYS A CA 1
ATOM 2523 C C . LYS A 1 309 ? -40.240 2.796 32.697 1.00 96.88 309 LYS A C 1
ATOM 2525 O O . LYS A 1 309 ? -39.539 2.811 31.689 1.00 96.88 309 LYS A O 1
ATOM 2530 N N . LEU A 1 310 ? -40.930 3.858 33.116 1.00 95.38 310 LEU A N 1
ATOM 2531 C CA . LEU A 1 310 ? -40.898 5.152 32.434 1.00 95.38 310 LEU A CA 1
ATOM 2532 C C . LEU A 1 310 ? -39.476 5.724 32.391 1.00 95.38 310 LEU A C 1
ATOM 2534 O O . LEU A 1 310 ? -39.024 6.138 31.327 1.00 95.38 310 LEU A O 1
ATOM 2538 N N . LYS A 1 311 ? -38.746 5.684 33.515 1.00 96.88 311 LYS A N 1
ATOM 2539 C CA . LYS A 1 311 ? -37.344 6.131 33.571 1.00 96.88 311 LYS A CA 1
ATOM 2540 C C . LYS A 1 311 ? -36.443 5.357 32.608 1.00 96.88 311 LYS A C 1
ATOM 2542 O O . LYS A 1 311 ? -35.643 5.979 31.919 1.00 96.88 311 LYS A O 1
ATOM 2547 N N . LYS A 1 312 ? -36.588 4.028 32.524 1.00 97.38 312 LYS A N 1
ATOM 2548 C CA . LYS A 1 312 ? -35.808 3.196 31.587 1.00 97.38 312 LYS A CA 1
ATOM 2549 C C . LYS A 1 312 ? -36.068 3.579 30.132 1.00 97.38 312 LYS A C 1
ATOM 2551 O O . LYS A 1 312 ? -35.125 3.836 29.395 1.00 97.38 312 LYS A O 1
ATOM 2556 N N . VAL A 1 313 ? -37.341 3.701 29.749 1.00 95.38 313 VAL A N 1
ATOM 2557 C CA . VAL A 1 313 ? -37.719 4.125 28.390 1.00 95.38 313 VAL A CA 1
ATOM 2558 C C . VAL A 1 313 ? -37.191 5.528 28.081 1.00 95.38 313 VAL A C 1
ATOM 2560 O O . VAL A 1 313 ? -36.754 5.794 26.964 1.00 95.38 313 VAL A O 1
ATOM 2563 N N . GLN A 1 314 ? -37.195 6.432 29.062 1.00 96.81 314 GLN A N 1
ATOM 2564 C CA . GLN A 1 314 ? -36.651 7.775 28.886 1.00 96.81 314 GLN A CA 1
ATOM 2565 C C . GLN A 1 314 ? -35.129 7.764 28.678 1.00 96.81 314 GLN A C 1
ATOM 2567 O O . GLN A 1 314 ? -34.641 8.446 27.780 1.00 96.81 314 GLN A O 1
ATOM 2572 N N . GLN A 1 315 ? -34.396 6.938 29.428 1.00 96.06 315 GLN A N 1
ATOM 2573 C CA . GLN A 1 315 ? -32.955 6.755 29.248 1.00 96.06 315 GLN A CA 1
ATOM 2574 C C . GLN A 1 315 ? -32.613 6.176 27.864 1.00 96.06 315 GLN A C 1
ATOM 2576 O O . GLN A 1 315 ? -31.720 6.683 27.188 1.00 96.06 315 GLN A O 1
ATOM 2581 N N . GLU A 1 316 ? -33.348 5.158 27.408 1.00 95.25 316 GLU A N 1
ATOM 2582 C CA . GLU A 1 316 ? -33.177 4.581 26.065 1.00 95.25 316 GLU A CA 1
ATOM 2583 C C . GLU A 1 316 ? -33.448 5.617 24.961 1.00 95.25 316 GLU A C 1
ATOM 2585 O O . GLU A 1 316 ? -32.744 5.664 23.951 1.00 95.25 316 GLU A O 1
ATOM 2590 N N . ASN A 1 317 ? -34.445 6.488 25.154 1.00 96.94 317 ASN A N 1
ATOM 2591 C CA . ASN A 1 317 ? -34.750 7.561 24.210 1.00 96.94 317 ASN A CA 1
ATOM 2592 C C . ASN A 1 317 ? -33.604 8.581 24.107 1.00 96.94 317 ASN A C 1
ATOM 2594 O O . ASN A 1 317 ? -33.219 8.968 23.002 1.00 96.94 317 ASN A O 1
ATOM 2598 N N . GLU A 1 318 ? -33.035 8.985 25.245 1.00 97.25 318 GLU A N 1
ATOM 2599 C CA . GLU A 1 318 ? -31.880 9.887 25.296 1.00 97.25 318 GLU A CA 1
ATOM 2600 C C . GLU A 1 318 ? -30.647 9.270 24.621 1.00 97.25 318 GLU A C 1
ATOM 2602 O O . GLU A 1 318 ? -29.972 9.946 23.840 1.00 97.25 318 GLU A O 1
ATOM 2607 N N . GLU A 1 319 ? -30.393 7.975 24.834 1.00 97.44 319 GLU A N 1
ATOM 2608 C CA . GLU A 1 319 ? -29.301 7.258 24.169 1.00 97.44 319 GLU A CA 1
ATOM 2609 C C . GLU A 1 319 ? -29.494 7.208 22.644 1.00 97.44 319 GLU A C 1
ATOM 2611 O O . GLU A 1 319 ? -28.567 7.497 21.881 1.00 97.44 319 GLU A O 1
ATOM 2616 N N . LEU A 1 320 ? -30.706 6.882 22.179 1.00 96.31 320 LEU A N 1
ATOM 2617 C CA . LEU A 1 320 ? -31.028 6.870 20.750 1.00 96.31 320 LEU A CA 1
ATOM 2618 C C . LEU A 1 320 ? -30.858 8.254 20.119 1.00 96.31 320 LEU A C 1
ATOM 2620 O O . LEU A 1 320 ? -30.336 8.359 19.007 1.00 96.31 320 LEU A O 1
ATOM 2624 N N . LYS A 1 321 ? -31.245 9.316 20.831 1.00 97.12 321 LYS A N 1
ATOM 2625 C CA . LYS A 1 321 ? -31.061 10.695 20.375 1.00 97.12 321 LYS A CA 1
ATOM 2626 C C . LYS A 1 321 ? -29.579 11.054 20.251 1.00 97.12 321 LYS A C 1
ATOM 2628 O O . LYS A 1 321 ? -29.169 11.536 19.200 1.00 97.12 321 LYS A O 1
ATOM 2633 N N . ALA A 1 322 ? -28.758 10.713 21.246 1.00 95.75 322 ALA A N 1
ATOM 2634 C CA . ALA A 1 322 ? -27.309 10.916 21.185 1.00 95.75 322 ALA A CA 1
ATOM 2635 C C . ALA A 1 322 ? -26.658 10.135 20.026 1.00 95.75 322 ALA A C 1
ATOM 2637 O O . ALA A 1 322 ? -25.764 10.639 19.340 1.00 95.75 322 ALA A O 1
ATOM 2638 N N . ARG A 1 323 ? -27.130 8.910 19.759 1.00 97.25 323 ARG A N 1
ATOM 2639 C CA . ARG A 1 323 ? -26.678 8.103 18.615 1.00 97.25 323 ARG A CA 1
ATOM 2640 C C . ARG A 1 323 ? -27.055 8.752 17.282 1.00 97.25 323 ARG A C 1
ATOM 2642 O O . ARG A 1 323 ? -26.230 8.790 16.370 1.00 97.25 323 ARG A O 1
ATOM 2649 N N . MET A 1 324 ? -28.274 9.278 17.174 1.00 96.88 324 MET A N 1
ATOM 2650 C CA . MET A 1 324 ? -28.746 10.004 15.994 1.00 96.88 324 MET A CA 1
ATOM 2651 C C . MET A 1 324 ? -27.922 11.274 15.746 1.00 96.88 324 MET A C 1
ATOM 2653 O O . MET A 1 324 ? -27.504 11.505 14.614 1.00 96.88 324 MET A O 1
ATOM 2657 N N . ASP A 1 325 ? -27.611 12.043 16.792 1.00 97.06 325 ASP A N 1
ATOM 2658 C CA . ASP A 1 325 ? -26.778 13.247 16.693 1.00 97.06 325 ASP A CA 1
ATOM 2659 C C . ASP A 1 325 ? -25.361 12.916 16.194 1.00 97.06 325 ASP A C 1
ATOM 2661 O O . ASP A 1 325 ? -24.839 13.585 15.300 1.00 97.06 325 ASP A O 1
ATOM 2665 N N . LYS A 1 326 ? -24.765 11.816 16.678 1.00 97.50 326 LYS A N 1
ATOM 2666 C CA . LYS A 1 326 ? -23.470 11.323 16.179 1.00 97.50 326 LYS A CA 1
ATOM 2667 C C . LYS A 1 326 ? -23.529 10.934 14.697 1.00 97.50 326 LYS A C 1
ATOM 2669 O O . LYS A 1 326 ? -22.614 11.261 13.943 1.00 97.50 326 LYS A O 1
ATOM 2674 N N . HIS A 1 327 ? -24.592 10.253 14.265 1.00 97.75 327 HIS A N 1
ATOM 2675 C CA . HIS A 1 327 ? -24.789 9.920 12.850 1.00 97.75 327 HIS A CA 1
ATOM 2676 C C . HIS A 1 327 ? -24.988 11.162 11.976 1.00 97.75 327 HIS A C 1
ATOM 2678 O O . HIS A 1 327 ? -24.453 11.209 10.866 1.00 97.75 327 HIS A O 1
ATOM 2684 N N . MET A 1 328 ? -25.723 12.167 12.459 1.00 97.06 328 MET A N 1
ATOM 2685 C CA . MET A 1 328 ? -25.884 13.439 11.752 1.00 97.06 328 MET A CA 1
ATOM 2686 C C . MET A 1 328 ? -24.545 14.159 11.587 1.00 97.06 328 MET A C 1
ATOM 2688 O O . MET A 1 328 ? -24.247 14.626 10.489 1.00 97.06 328 MET A O 1
ATOM 2692 N N . GLU A 1 329 ? -23.708 14.192 12.625 1.00 96.94 329 GLU A N 1
ATOM 2693 C CA . GLU A 1 329 ? -22.384 14.815 12.541 1.00 96.94 329 GLU A CA 1
ATOM 2694 C C . GLU A 1 329 ? -21.464 14.082 11.553 1.00 96.94 329 GLU A C 1
ATOM 2696 O O . GLU A 1 329 ? -20.855 14.727 10.702 1.00 96.94 329 GLU A O 1
ATOM 2701 N N . LEU A 1 330 ? -21.429 12.744 11.573 1.00 96.94 330 LEU A N 1
ATOM 2702 C CA . LEU A 1 330 ? -20.687 11.960 10.575 1.00 96.94 330 LEU A CA 1
ATOM 2703 C C . LEU A 1 330 ? -21.196 12.212 9.149 1.00 96.94 330 LEU A C 1
ATOM 2705 O O . LEU A 1 330 ? -20.406 12.371 8.222 1.00 96.94 330 LEU A O 1
ATOM 2709 N N . SER A 1 331 ? -22.516 12.291 8.965 1.00 94.81 331 SER A N 1
ATOM 2710 C CA . SER A 1 331 ? -23.118 12.582 7.656 1.00 94.81 331 SER A CA 1
ATOM 2711 C C . SER A 1 331 ? -22.728 13.975 7.156 1.00 94.81 331 SER A C 1
ATOM 2713 O O . SER A 1 331 ? -22.433 14.159 5.975 1.00 94.81 331 SER A O 1
ATOM 2715 N N . ARG A 1 332 ? -22.676 14.962 8.059 1.00 96.75 332 ARG A N 1
ATOM 2716 C CA . ARG A 1 332 ? -22.206 16.317 7.756 1.00 96.75 332 ARG A CA 1
ATOM 2717 C C . ARG A 1 332 ? -20.722 16.315 7.375 1.00 96.75 332 ARG A C 1
ATOM 2719 O O . ARG A 1 332 ? -20.366 16.971 6.401 1.00 96.75 332 ARG A O 1
ATOM 2726 N N . GLN A 1 333 ? -19.884 15.565 8.094 1.00 97.44 333 GLN A N 1
ATOM 2727 C CA . GLN A 1 333 ? -18.451 15.422 7.807 1.00 97.44 333 GLN A CA 1
ATOM 2728 C C . GLN A 1 333 ? -18.201 14.800 6.430 1.00 97.44 333 GLN A C 1
ATOM 2730 O O . GLN A 1 333 ? -17.505 15.399 5.612 1.00 97.44 333 GLN A O 1
ATOM 2735 N N . LEU A 1 334 ? -18.851 13.675 6.122 1.00 95.88 334 LEU A N 1
ATOM 2736 C CA . LEU A 1 334 ? -18.755 13.032 4.807 1.00 95.88 334 LEU A CA 1
ATOM 2737 C C . LEU A 1 334 ? -19.195 13.970 3.676 1.00 95.88 334 LEU A C 1
ATOM 2739 O O . LEU A 1 334 ? -18.543 14.037 2.640 1.00 95.88 334 LEU A O 1
ATOM 2743 N N . SER A 1 335 ? -20.264 14.744 3.888 1.00 97.06 335 SER A N 1
ATOM 2744 C CA . SER A 1 335 ? -20.716 15.749 2.919 1.00 97.06 335 SER A CA 1
ATOM 2745 C C . SER A 1 335 ? -19.669 16.849 2.696 1.00 97.06 335 SER A C 1
ATOM 2747 O O . SER A 1 335 ? -19.396 17.231 1.557 1.00 97.06 335 SER A O 1
ATOM 2749 N N . THR A 1 336 ? -19.015 17.322 3.764 1.00 96.56 336 THR A N 1
ATOM 2750 C CA . THR A 1 336 ? -17.920 18.294 3.631 1.00 96.56 336 THR A CA 1
ATOM 2751 C C . THR A 1 336 ? -16.697 17.712 2.924 1.00 96.56 336 THR A C 1
ATOM 2753 O O . THR A 1 336 ? -16.136 18.378 2.059 1.00 96.56 336 THR A O 1
ATOM 2756 N N . GLU A 1 337 ? -16.311 16.470 3.223 1.00 96.50 337 GLU A N 1
ATOM 2757 C CA . GLU A 1 337 ? -15.203 15.789 2.544 1.00 96.50 337 GLU A CA 1
ATOM 2758 C C . GLU A 1 337 ? -15.507 15.577 1.059 1.00 96.50 337 GLU A C 1
ATOM 2760 O O . GLU A 1 337 ? -14.666 15.869 0.210 1.00 96.50 337 GLU A O 1
ATOM 2765 N N . GLN A 1 338 ? -16.732 15.162 0.725 1.00 96.75 338 GLN A N 1
ATOM 2766 C CA . GLN A 1 338 ? -17.175 15.008 -0.657 1.00 96.75 338 GLN A CA 1
ATOM 2767 C C . GLN A 1 338 ? -17.100 16.334 -1.428 1.00 96.75 338 GLN A C 1
ATOM 2769 O O . GLN A 1 338 ? -16.623 16.355 -2.563 1.00 96.75 338 GLN A O 1
ATOM 2774 N N . ALA A 1 339 ? -17.521 17.446 -0.818 1.00 96.88 339 ALA A N 1
ATOM 2775 C CA . ALA A 1 339 ? -17.425 18.769 -1.434 1.00 96.88 339 ALA A CA 1
ATOM 2776 C C . ALA A 1 339 ? -15.965 19.196 -1.675 1.00 96.88 339 ALA A C 1
ATOM 2778 O O . ALA A 1 339 ? -15.641 19.699 -2.752 1.00 96.88 339 ALA A O 1
ATOM 2779 N N . VAL A 1 340 ? -15.071 18.952 -0.710 1.00 96.50 340 VAL A N 1
ATOM 2780 C CA . VAL A 1 340 ? -13.636 19.268 -0.830 1.00 96.50 340 VAL A CA 1
ATOM 2781 C C . VAL A 1 340 ? -12.963 18.421 -1.912 1.00 96.50 340 VAL A C 1
ATOM 2783 O O . VAL A 1 340 ? -12.195 18.949 -2.717 1.00 96.50 340 VAL A O 1
ATOM 2786 N N . LEU A 1 341 ? -13.262 17.120 -1.973 1.00 96.81 341 LEU A N 1
ATOM 2787 C CA . LEU A 1 341 ? -12.736 16.229 -3.008 1.00 96.81 341 LEU A CA 1
ATOM 2788 C C . LEU A 1 341 ? -13.206 16.650 -4.402 1.00 96.81 341 LEU A C 1
ATOM 2790 O O . LEU A 1 341 ? -12.395 16.700 -5.326 1.00 96.81 341 LEU A O 1
ATOM 2794 N N . GLN A 1 342 ? -14.482 17.016 -4.546 1.00 96.75 342 GLN A N 1
ATOM 2795 C CA . GLN A 1 342 ? -15.025 17.527 -5.804 1.00 96.75 342 GLN A CA 1
ATOM 2796 C C . GLN A 1 342 ? -14.319 18.823 -6.237 1.00 96.75 342 GLN A C 1
ATOM 2798 O O . GLN A 1 342 ? -13.923 18.955 -7.395 1.00 96.75 342 GLN A O 1
ATOM 2803 N N . GLU A 1 343 ? -14.093 19.760 -5.311 1.00 96.94 343 GLU A N 1
ATOM 2804 C CA . GLU A 1 343 ? -13.357 20.995 -5.596 1.00 96.94 343 GLU A CA 1
ATOM 2805 C C . GLU A 1 343 ? -11.898 20.713 -6.003 1.00 96.94 343 GLU A C 1
ATOM 2807 O O . GLU A 1 343 ? -11.372 21.335 -6.931 1.00 96.94 343 GLU A O 1
ATOM 2812 N N . SER A 1 344 ? -11.234 19.765 -5.333 1.00 95.69 344 SER A N 1
ATOM 2813 C CA . SER A 1 344 ? -9.869 19.347 -5.667 1.00 95.69 344 SER A CA 1
ATOM 2814 C C . SER A 1 344 ? -9.797 18.729 -7.062 1.00 95.69 344 SER A C 1
ATOM 2816 O O . SER A 1 344 ? -8.940 19.115 -7.856 1.00 95.69 344 SER A O 1
ATOM 2818 N N . LEU A 1 345 ? -10.736 17.839 -7.391 1.00 96.81 345 LEU A N 1
ATOM 2819 C CA . LEU A 1 345 ? -10.849 17.230 -8.714 1.00 96.81 345 LEU A CA 1
ATOM 2820 C C . LEU A 1 345 ? -11.042 18.292 -9.804 1.00 96.81 345 LEU A C 1
ATOM 2822 O O . LEU A 1 345 ? -10.390 18.241 -10.845 1.00 96.81 345 LEU A O 1
ATOM 2826 N N . GLU A 1 346 ? -11.897 19.290 -9.574 1.00 96.62 346 GLU A N 1
ATOM 2827 C CA . GLU A 1 346 ? -12.087 20.396 -10.517 1.00 96.62 346 GLU A CA 1
ATOM 2828 C C . GLU A 1 346 ? -10.823 21.250 -10.688 1.00 96.62 346 GLU A C 1
ATOM 2830 O O . GLU A 1 346 ? -10.503 21.667 -11.805 1.00 96.62 346 GLU A O 1
ATOM 2835 N N . LYS A 1 347 ? -10.090 21.526 -9.601 1.00 97.00 347 LYS A N 1
ATOM 2836 C CA . LYS A 1 347 ? -8.808 22.250 -9.655 1.00 97.00 347 LYS A CA 1
ATOM 2837 C C . LYS A 1 347 ? -7.761 21.465 -10.441 1.00 97.00 347 LYS A C 1
ATOM 2839 O O . LYS A 1 347 ? -7.103 22.045 -11.306 1.00 97.00 347 LYS A O 1
ATOM 2844 N N . GLU A 1 348 ? -7.640 20.168 -10.186 1.00 93.75 348 GLU A N 1
ATOM 2845 C CA . GLU A 1 348 ? -6.715 19.284 -10.891 1.00 93.75 348 GLU A CA 1
ATOM 2846 C C . GLU A 1 348 ? -7.090 19.149 -12.369 1.00 93.75 348 GLU A C 1
ATOM 2848 O O . GLU A 1 348 ? -6.236 19.317 -13.234 1.00 93.75 348 GLU A O 1
ATOM 2853 N N . SER A 1 349 ? -8.377 18.989 -12.687 1.00 95.38 349 SER A N 1
ATOM 2854 C CA . SER A 1 349 ? -8.882 18.979 -14.064 1.00 95.38 349 SER A CA 1
ATOM 2855 C C . SER A 1 349 ? -8.550 20.279 -14.810 1.00 95.38 349 SER A C 1
ATOM 2857 O O . SER A 1 349 ? -8.088 20.250 -15.953 1.00 95.38 349 SER A O 1
ATOM 2859 N N . LYS A 1 350 ? -8.697 21.440 -14.153 1.00 97.00 350 LYS A N 1
ATOM 2860 C CA . LYS A 1 350 ? -8.303 22.744 -14.717 1.00 97.00 350 LYS A CA 1
ATOM 2861 C C . LYS A 1 350 ? -6.796 22.836 -14.965 1.00 97.00 350 LYS A C 1
ATOM 2863 O O . LYS A 1 350 ? -6.383 23.383 -15.987 1.00 97.00 350 LYS A O 1
ATOM 2868 N N . VAL A 1 351 ? -5.965 22.341 -14.045 1.00 96.81 351 VAL A N 1
ATOM 2869 C CA . VAL A 1 351 ? -4.501 22.283 -14.222 1.00 96.81 351 VAL A CA 1
ATOM 2870 C C . VAL A 1 351 ? -4.142 21.351 -15.376 1.00 96.81 351 VAL A C 1
ATOM 2872 O O . VAL A 1 351 ? -3.405 21.764 -16.265 1.00 96.81 351 VAL A O 1
ATOM 2875 N N . ASN A 1 352 ? -4.719 20.153 -15.408 1.00 96.06 352 ASN A N 1
ATOM 2876 C CA . ASN A 1 352 ? -4.494 19.160 -16.449 1.00 96.06 352 ASN A CA 1
ATOM 2877 C C . ASN A 1 352 ? -4.868 19.714 -17.830 1.00 96.06 352 ASN A C 1
ATOM 2879 O O . ASN A 1 352 ? -4.065 19.659 -18.751 1.00 96.06 352 ASN A O 1
ATOM 2883 N N . LYS A 1 353 ? -6.021 20.383 -17.962 1.00 97.25 353 LYS A N 1
ATOM 2884 C CA . LYS A 1 353 ? -6.405 21.036 -19.221 1.00 97.25 353 LYS A CA 1
ATOM 2885 C C . LYS A 1 353 ? -5.391 22.091 -19.673 1.00 97.25 353 LYS A C 1
ATOM 2887 O O . LYS A 1 353 ? -5.078 22.148 -20.857 1.00 97.25 353 LYS A O 1
ATOM 2892 N N . ARG A 1 354 ? -4.860 22.907 -18.752 1.00 96.62 354 ARG A N 1
ATOM 2893 C CA . ARG A 1 354 ? -3.807 23.889 -19.077 1.00 96.62 354 ARG A CA 1
ATOM 2894 C C . ARG A 1 354 ? -2.531 23.208 -19.561 1.00 96.62 354 ARG A C 1
ATOM 2896 O O . ARG A 1 354 ? -2.015 23.597 -20.600 1.00 96.62 354 ARG A O 1
ATOM 2903 N N . LEU A 1 355 ? -2.072 22.181 -18.848 1.00 95.00 355 LEU A N 1
ATOM 2904 C CA . LEU A 1 355 ? -0.889 21.411 -19.232 1.00 95.00 355 LEU A CA 1
ATOM 2905 C C . LEU A 1 355 ? -1.092 20.675 -20.559 1.00 95.00 355 LEU A C 1
ATOM 2907 O O . LEU A 1 355 ? -0.168 20.612 -21.355 1.00 95.00 355 LEU A O 1
ATOM 2911 N N . SER A 1 356 ? -2.293 20.161 -20.833 1.00 94.31 356 SER A N 1
ATOM 2912 C CA . SER A 1 356 ? -2.633 19.536 -22.115 1.00 94.31 356 SER A CA 1
ATOM 2913 C C . SER A 1 356 ? -2.538 20.539 -23.262 1.00 94.31 356 SER A C 1
ATOM 2915 O O . SER A 1 356 ? -1.956 20.220 -24.291 1.00 94.31 356 SER A O 1
ATOM 2917 N N . MET A 1 357 ? -3.055 21.759 -23.076 1.00 94.00 357 MET A N 1
ATOM 2918 C CA . MET A 1 357 ? -2.931 22.829 -24.072 1.00 94.00 357 MET A CA 1
ATOM 2919 C C . MET A 1 357 ? -1.472 23.259 -24.275 1.00 94.00 357 MET A C 1
ATOM 2921 O O . MET A 1 357 ? -1.044 23.432 -25.410 1.00 94.00 357 MET A O 1
ATOM 2925 N N . GLU A 1 358 ? -0.698 23.404 -23.196 1.00 93.62 358 GLU A N 1
ATOM 2926 C CA . GLU A 1 358 ? 0.736 23.716 -23.267 1.00 93.62 358 GLU A CA 1
ATOM 2927 C C . GLU A 1 358 ? 1.518 22.600 -23.972 1.00 93.62 358 GLU A C 1
ATOM 2929 O O . GLU A 1 358 ? 2.372 22.870 -24.810 1.00 93.62 358 GLU A O 1
ATOM 2934 N N . ASN A 1 359 ? 1.196 21.338 -23.690 1.00 93.75 359 ASN A N 1
ATOM 2935 C CA . ASN A 1 359 ? 1.816 20.188 -24.335 1.00 93.75 359 ASN A CA 1
ATOM 2936 C C . ASN A 1 359 ? 1.483 20.136 -25.835 1.00 93.75 359 ASN A C 1
ATOM 2938 O O . ASN A 1 359 ? 2.381 19.959 -26.652 1.00 93.75 359 ASN A O 1
ATOM 2942 N N . GLU A 1 360 ? 0.224 20.367 -26.220 1.00 93.75 360 GLU A N 1
ATOM 2943 C CA . GLU A 1 360 ? -0.167 20.511 -27.629 1.00 93.75 360 GLU A CA 1
ATOM 2944 C C . GLU A 1 360 ? 0.576 21.668 -28.313 1.00 93.75 360 GLU A C 1
ATOM 2946 O O . GLU A 1 360 ? 1.068 21.501 -29.428 1.00 93.75 360 GLU A O 1
ATOM 2951 N N . GLU A 1 361 ? 0.723 22.818 -27.647 1.00 91.31 361 GLU A N 1
ATOM 2952 C CA . GLU A 1 361 ? 1.493 23.956 -28.159 1.00 91.31 361 GLU A CA 1
ATOM 2953 C C . GLU A 1 361 ? 2.975 23.597 -28.352 1.00 91.31 361 GLU A C 1
ATOM 2955 O O . GLU A 1 361 ? 3.565 23.918 -29.386 1.00 91.31 361 GLU A O 1
ATOM 2960 N N . LEU A 1 362 ? 3.587 22.912 -27.384 1.00 90.88 362 LEU A N 1
ATOM 2961 C CA . LEU A 1 362 ? 4.976 22.458 -27.462 1.00 90.88 362 LEU A CA 1
ATOM 2962 C C . LEU A 1 362 ? 5.177 21.420 -28.572 1.00 90.88 362 LEU A C 1
ATOM 2964 O O . LEU A 1 362 ? 6.133 21.532 -29.341 1.00 90.88 362 LEU A O 1
ATOM 2968 N N . LEU A 1 363 ? 4.268 20.451 -28.704 1.00 89.88 363 LEU A N 1
ATOM 2969 C CA . LEU A 1 363 ? 4.259 19.484 -29.804 1.00 89.88 363 LEU A CA 1
ATOM 2970 C C . LEU A 1 363 ? 4.116 20.187 -31.155 1.00 89.88 363 LEU A C 1
ATOM 2972 O O . LEU A 1 363 ? 4.832 19.855 -32.101 1.00 89.88 363 LEU A O 1
ATOM 2976 N N . TRP A 1 364 ? 3.242 21.191 -31.242 1.00 89.88 364 TRP A N 1
ATOM 2977 C CA . TRP A 1 364 ? 3.075 21.996 -32.447 1.00 89.88 364 TRP A CA 1
ATOM 2978 C C . TRP A 1 364 ? 4.358 22.771 -32.783 1.00 89.88 364 TRP A C 1
ATOM 2980 O O . TRP A 1 364 ? 4.784 22.762 -33.937 1.00 89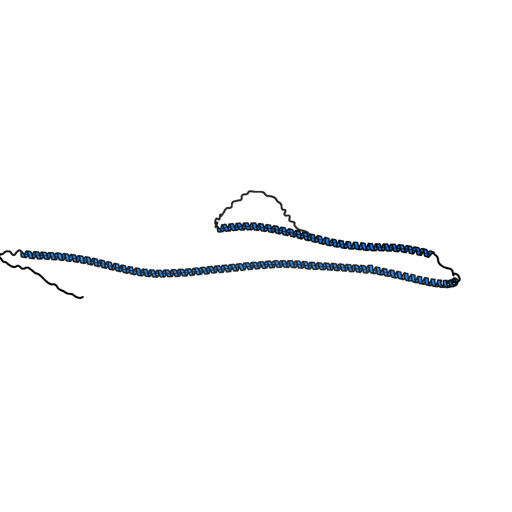.88 364 TRP A O 1
ATOM 2990 N N . LYS A 1 365 ? 5.037 23.378 -31.800 1.00 87.19 365 LYS A N 1
ATOM 2991 C CA . LYS A 1 365 ? 6.335 24.058 -31.996 1.00 87.19 365 LYS A CA 1
ATOM 2992 C C . LYS A 1 365 ? 7.444 23.104 -32.446 1.00 87.19 365 LYS A C 1
ATOM 2994 O O . LYS A 1 365 ? 8.228 23.457 -33.325 1.00 87.19 365 LYS A O 1
ATOM 2999 N N . LEU A 1 366 ? 7.492 21.897 -31.877 1.00 83.06 366 LEU A N 1
ATOM 3000 C CA . LEU A 1 366 ? 8.446 20.857 -32.265 1.00 83.06 366 LEU A CA 1
ATOM 3001 C C . LEU A 1 366 ? 8.214 20.402 -33.713 1.00 83.06 366 LEU A C 1
ATOM 3003 O O . LEU A 1 366 ? 9.164 20.301 -34.485 1.00 83.06 366 LEU A O 1
ATOM 3007 N N . HIS A 1 367 ? 6.954 20.157 -34.087 1.00 81.88 367 HIS A N 1
ATOM 3008 C CA . HIS A 1 367 ? 6.588 19.669 -35.418 1.00 81.88 367 HIS A CA 1
ATOM 3009 C C . HIS A 1 367 ? 6.773 20.726 -36.516 1.00 81.88 367 HIS A C 1
ATOM 3011 O O . HIS A 1 367 ? 7.168 20.391 -37.629 1.00 81.88 367 HIS A O 1
ATOM 3017 N N . ASN A 1 368 ? 6.538 22.004 -36.201 1.00 80.38 368 ASN A N 1
ATOM 3018 C CA . ASN A 1 368 ? 6.696 23.116 -37.144 1.00 80.38 368 ASN A CA 1
ATOM 3019 C C . ASN A 1 368 ? 8.101 23.749 -37.134 1.00 80.38 368 ASN A C 1
ATOM 3021 O O . ASN A 1 368 ? 8.331 24.725 -37.843 1.00 80.38 368 ASN A O 1
ATOM 3025 N N . GLY A 1 369 ? 9.051 23.172 -36.389 1.00 63.97 369 GLY A N 1
ATOM 3026 C CA . GLY A 1 369 ? 10.479 23.442 -36.545 1.00 63.97 369 GLY A CA 1
ATOM 3027 C C . GLY A 1 369 ? 10.929 24.852 -36.164 1.00 63.97 369 GLY A C 1
ATOM 3028 O O . GLY A 1 369 ? 11.689 25.466 -36.913 1.00 63.97 369 GLY A O 1
ATOM 3029 N N . ASP A 1 370 ? 10.523 25.364 -34.999 1.00 52.44 370 ASP A N 1
ATOM 3030 C CA . ASP A 1 370 ? 11.074 26.625 -34.488 1.00 52.44 370 ASP A CA 1
ATOM 3031 C C . ASP A 1 370 ? 12.458 26.392 -33.841 1.00 52.44 370 ASP A C 1
ATOM 3033 O O . ASP A 1 370 ? 12.600 26.207 -32.633 1.00 52.44 370 ASP A O 1
ATOM 3037 N N . LEU A 1 371 ? 13.508 26.349 -34.670 1.00 49.94 371 LEU A N 1
ATOM 3038 C CA . LEU A 1 371 ? 14.917 26.296 -34.242 1.00 49.94 371 LEU A CA 1
ATOM 3039 C C . LEU A 1 371 ? 15.489 27.678 -33.870 1.00 49.94 371 LEU A C 1
ATOM 3041 O O . LEU A 1 371 ? 16.708 27.869 -33.858 1.00 49.94 371 LEU A O 1
ATOM 3045 N N . CYS A 1 372 ? 14.653 28.654 -33.520 1.00 46.78 372 CYS A N 1
ATOM 3046 C CA . CYS A 1 372 ? 15.123 29.916 -32.960 1.00 46.78 372 CYS A CA 1
ATOM 3047 C C . CYS A 1 372 ? 15.218 29.828 -31.435 1.00 46.78 372 CYS A C 1
ATOM 3049 O O . CYS A 1 372 ? 14.313 30.198 -30.697 1.00 46.78 372 CYS A O 1
ATOM 3051 N N . SER A 1 373 ? 16.383 29.391 -30.958 1.00 52.78 373 SER A N 1
ATOM 3052 C CA . SER A 1 373 ? 16.883 29.766 -29.636 1.00 52.78 373 SER A CA 1
ATOM 3053 C C . SER A 1 373 ? 17.274 31.251 -29.635 1.00 52.78 373 SER A C 1
ATOM 3055 O O . SER A 1 373 ? 18.173 31.625 -30.392 1.00 52.78 373 SER A O 1
ATOM 3057 N N . PRO A 1 374 ? 16.744 32.097 -28.730 1.00 47.06 374 PRO A N 1
ATOM 3058 C CA . PRO A 1 374 ? 17.447 33.285 -28.288 1.00 47.06 374 PRO A CA 1
ATOM 3059 C C . PRO A 1 374 ? 18.161 32.941 -26.985 1.00 47.06 374 PRO A C 1
ATOM 3061 O O . PRO A 1 374 ? 17.619 32.967 -25.878 1.00 47.06 374 PRO A O 1
ATOM 3064 N N . ARG A 1 375 ? 19.442 32.626 -27.138 1.00 41.47 375 ARG A N 1
ATOM 3065 C CA . ARG A 1 375 ? 20.425 32.718 -26.070 1.00 41.47 375 ARG A CA 1
ATOM 3066 C C . ARG A 1 375 ? 20.484 34.175 -25.589 1.00 41.47 375 ARG A C 1
ATOM 3068 O O . ARG A 1 375 ? 20.825 35.056 -26.367 1.00 41.47 375 ARG A O 1
ATOM 3075 N N . LYS A 1 376 ? 20.290 34.353 -24.278 1.00 46.44 376 LYS A N 1
ATOM 3076 C CA . LYS A 1 376 ? 20.528 35.558 -23.455 1.00 46.44 376 LYS A CA 1
ATOM 3077 C C . LYS A 1 376 ? 19.541 36.716 -23.650 1.00 46.44 376 LYS A C 1
ATOM 3079 O O . LYS A 1 376 ? 19.483 37.324 -24.705 1.00 46.44 376 LYS A O 1
ATOM 3084 N N . LEU A 1 377 ? 18.890 37.113 -22.557 1.00 34.16 377 LEU A N 1
ATOM 3085 C CA . LEU A 1 377 ? 19.269 38.273 -21.737 1.00 34.16 377 LEU A CA 1
ATOM 3086 C C . LEU A 1 377 ? 18.268 38.396 -20.579 1.00 34.16 377 LEU A C 1
ATOM 3088 O O . LEU A 1 377 ? 17.082 38.622 -20.793 1.00 34.16 377 LEU A O 1
ATOM 3092 N N . SER A 1 378 ? 18.758 38.288 -19.344 1.00 40.50 378 SER A N 1
ATOM 3093 C CA . SER A 1 378 ? 18.120 38.977 -18.223 1.00 40.50 378 SER A CA 1
ATOM 3094 C C . SER A 1 378 ? 18.172 40.483 -18.493 1.00 40.50 378 SER A C 1
ATOM 3096 O O . SER A 1 378 ? 19.215 40.984 -18.924 1.00 40.50 378 SER A O 1
ATOM 3098 N N . PRO A 1 379 ? 17.101 41.215 -18.167 1.00 44.66 379 PRO A N 1
ATOM 3099 C CA . PRO A 1 379 ? 17.288 42.389 -17.330 1.00 44.66 379 PRO A CA 1
ATOM 3100 C C . PRO A 1 379 ? 16.248 42.471 -16.205 1.00 44.66 379 PRO A C 1
ATOM 3102 O O . PRO A 1 379 ? 15.048 42.325 -16.404 1.00 44.66 379 PRO A O 1
ATOM 3105 N N . SER A 1 380 ? 16.785 42.707 -15.011 1.00 34.91 380 SER A N 1
ATOM 3106 C CA . SER A 1 380 ? 16.292 43.582 -13.949 1.00 34.91 380 SER A CA 1
ATOM 3107 C C . SER A 1 380 ? 14.787 43.858 -13.841 1.00 34.91 380 SER A C 1
ATOM 3109 O O . SER A 1 380 ? 14.203 44.623 -14.603 1.00 34.91 380 SER A O 1
ATOM 3111 N N . SER A 1 381 ? 14.228 43.335 -12.748 1.00 47.16 381 SER A N 1
ATOM 3112 C CA . SER A 1 381 ? 13.475 44.090 -11.737 1.00 47.16 381 SER A CA 1
ATOM 3113 C C . SER A 1 381 ? 12.991 45.488 -12.146 1.00 47.16 381 SER A C 1
ATOM 3115 O O . SER A 1 381 ? 13.766 46.446 -12.161 1.00 47.16 381 SER A O 1
ATOM 3117 N N . SER A 1 382 ? 11.680 45.622 -12.328 1.00 37.22 382 SER A N 1
ATOM 3118 C CA . SER A 1 382 ? 10.981 46.888 -12.121 1.00 37.22 382 SER A CA 1
ATOM 3119 C C . SER A 1 382 ? 9.692 46.651 -11.334 1.00 37.22 382 SER A C 1
ATOM 3121 O O . SER A 1 382 ? 8.807 45.883 -11.695 1.00 37.22 382 SER A O 1
ATOM 3123 N N . SER A 1 383 ? 9.685 47.301 -10.181 1.00 45.25 383 SER A N 1
ATOM 3124 C CA . SER A 1 383 ? 8.630 47.487 -9.199 1.00 45.25 383 SER A CA 1
ATOM 3125 C C . SER A 1 383 ? 7.434 48.263 -9.746 1.00 45.25 383 SER A C 1
ATOM 3127 O O . SER A 1 383 ? 7.667 49.330 -10.307 1.00 45.25 383 SER A O 1
ATOM 3129 N N . VAL A 1 384 ? 6.200 47.857 -9.419 1.00 45.88 384 VAL A N 1
ATOM 3130 C CA . VAL A 1 384 ? 5.100 48.788 -9.075 1.00 45.88 384 VAL A CA 1
ATOM 3131 C C . VAL A 1 384 ? 4.146 48.105 -8.065 1.00 45.88 384 VAL A C 1
ATOM 3133 O O . VAL A 1 384 ? 3.884 46.911 -8.213 1.00 45.88 384 VAL A O 1
ATOM 3136 N N . PRO A 1 385 ? 3.660 48.813 -7.021 1.00 53.56 385 PRO A N 1
ATOM 3137 C CA . PRO A 1 385 ? 2.967 48.241 -5.865 1.00 53.56 385 PRO A CA 1
ATOM 3138 C C . PRO A 1 385 ? 1.443 48.321 -6.012 1.00 53.56 385 PRO A C 1
ATOM 3140 O O . PRO A 1 385 ? 0.957 49.310 -6.544 1.00 53.56 385 PRO A O 1
ATOM 3143 N N . LEU A 1 386 ? 0.679 47.374 -5.453 1.00 36.34 386 LEU A N 1
ATOM 3144 C CA . LEU A 1 386 ? -0.733 47.598 -5.108 1.00 36.34 386 LEU A CA 1
ATOM 3145 C C . LEU A 1 386 ? -1.247 46.574 -4.078 1.00 36.34 386 LEU A C 1
ATOM 3147 O O . LEU A 1 386 ? -1.432 45.401 -4.368 1.00 36.34 386 LEU A O 1
ATOM 3151 N N . GLN A 1 387 ? -1.440 47.096 -2.865 1.00 38.03 387 GLN A N 1
ATOM 3152 C CA . GLN A 1 387 ? -2.612 46.953 -1.993 1.00 38.03 387 GLN A CA 1
ATOM 3153 C C . GLN A 1 387 ? -3.182 45.554 -1.687 1.00 38.03 387 GLN A C 1
ATOM 3155 O O . GLN A 1 387 ? -3.790 44.884 -2.515 1.00 38.03 387 GLN A O 1
ATOM 3160 N N . SER A 1 388 ? -3.109 45.217 -0.396 1.00 38.56 388 SER A N 1
ATOM 3161 C CA . SER A 1 388 ? -3.928 44.218 0.297 1.00 38.56 388 SER A CA 1
ATOM 3162 C C . SER A 1 388 ? -5.432 44.400 0.054 1.00 38.56 388 SER A C 1
ATOM 3164 O O . SER A 1 388 ? -5.909 45.533 -0.048 1.00 38.56 388 SER A O 1
ATOM 3166 N N . PRO A 1 389 ? -6.208 43.313 0.196 1.00 48.50 389 PRO A N 1
ATOM 3167 C CA . PRO A 1 389 ? -7.234 43.333 1.237 1.00 48.50 389 PRO A CA 1
ATOM 3168 C C . PRO A 1 389 ? -7.054 42.239 2.293 1.00 48.50 389 PRO A C 1
ATOM 3170 O O . PRO A 1 389 ? -6.896 41.052 2.030 1.00 48.50 389 PRO A O 1
ATOM 3173 N N . ARG A 1 390 ? -7.130 42.737 3.520 1.00 44.88 390 ARG A N 1
ATOM 3174 C CA . ARG A 1 390 ? -7.417 42.109 4.807 1.00 44.88 390 ARG A CA 1
ATOM 3175 C C . ARG A 1 390 ? -8.565 41.081 4.720 1.00 44.88 390 ARG A C 1
ATOM 3177 O O . ARG A 1 390 ? -9.624 41.428 4.213 1.00 44.88 390 ARG A O 1
ATOM 3184 N N . ASN A 1 391 ? -8.348 39.878 5.260 1.00 37.66 391 ASN A N 1
ATOM 3185 C CA . ASN A 1 391 ? -9.298 39.056 6.039 1.00 37.66 391 ASN A CA 1
ATOM 3186 C C . ASN A 1 391 ? -8.546 37.783 6.491 1.00 37.66 391 ASN A C 1
ATOM 3188 O O . ASN A 1 391 ? -8.169 36.961 5.669 1.00 37.66 391 ASN A O 1
ATOM 3192 N N . SER A 1 392 ? -8.011 37.722 7.715 1.00 47.78 392 SER A N 1
ATOM 3193 C CA . SER A 1 392 ? -8.675 37.262 8.952 1.00 47.78 392 SER A CA 1
ATOM 3194 C C . SER A 1 392 ? -9.124 35.796 8.895 1.00 47.78 392 SER A C 1
ATOM 3196 O O . SER A 1 392 ? -10.179 35.482 8.353 1.00 47.78 392 SER A O 1
ATOM 3198 N N . GLY A 1 393 ? -8.328 34.929 9.522 1.00 37.84 393 GLY A N 1
ATOM 3199 C CA . GLY A 1 393 ? -8.634 33.529 9.797 1.00 37.84 393 GLY A CA 1
ATOM 3200 C C . GLY A 1 393 ? -7.630 32.991 10.812 1.00 37.84 393 GLY A C 1
ATOM 3201 O O . GLY A 1 393 ? -6.534 32.581 10.452 1.00 37.84 393 GLY A O 1
ATOM 3202 N N . ASN A 1 394 ? -7.979 33.112 12.090 1.00 39.81 394 ASN A N 1
ATOM 3203 C CA . ASN A 1 394 ? -7.184 32.713 13.244 1.00 39.81 394 ASN A CA 1
ATOM 3204 C C . ASN A 1 394 ? -6.780 31.230 13.182 1.00 39.81 394 ASN A C 1
ATOM 3206 O O . ASN A 1 394 ? -7.640 30.354 13.221 1.00 39.81 394 ASN A O 1
ATOM 3210 N N . PHE A 1 395 ? -5.477 30.951 13.214 1.00 38.06 395 PHE A N 1
ATOM 3211 C CA . PHE A 1 395 ? -4.970 29.659 13.669 1.00 38.06 395 PHE A CA 1
ATOM 3212 C C . PHE A 1 395 ? -4.940 29.668 15.199 1.00 38.06 395 PHE A C 1
ATOM 3214 O O . PHE A 1 395 ? -4.007 30.179 15.815 1.00 38.06 395 PHE A O 1
ATOM 3221 N N . SER A 1 396 ? -5.990 29.129 15.815 1.00 39.00 396 SER A N 1
ATOM 3222 C CA . SER A 1 396 ? -5.934 28.673 17.202 1.00 39.00 396 SER A CA 1
ATOM 3223 C C . SER A 1 396 ? -5.582 27.193 17.197 1.00 39.00 396 SER A C 1
ATOM 3225 O O . SER A 1 396 ? -6.434 26.345 16.952 1.00 39.00 396 SER A O 1
ATOM 3227 N N . SER A 1 397 ? -4.321 26.888 17.485 1.00 51.22 397 SER A N 1
ATOM 3228 C CA . SER A 1 397 ? -3.936 25.584 18.022 1.00 51.22 397 SER A CA 1
ATOM 3229 C C . SER A 1 397 ? -4.391 25.502 19.481 1.00 51.22 397 SER A C 1
ATOM 3231 O O . SER A 1 397 ? -4.126 26.444 20.232 1.00 51.22 397 SER A O 1
ATOM 3233 N N . PRO A 1 398 ? -4.976 24.388 19.940 1.00 51.50 398 PRO A N 1
ATOM 3234 C CA . PRO A 1 398 ? -4.939 24.030 21.346 1.00 51.50 398 PRO A CA 1
ATOM 3235 C C . PRO A 1 398 ? -3.874 22.956 21.576 1.00 51.50 398 PRO A C 1
ATOM 3237 O O . PRO A 1 398 ? -3.892 21.885 20.971 1.00 51.50 398 PRO A O 1
ATOM 3240 N N . ALA A 1 399 ? -2.958 23.254 22.494 1.00 50.41 399 ALA A N 1
ATOM 3241 C CA . ALA A 1 399 ? -2.144 22.263 23.174 1.00 50.41 399 ALA A CA 1
ATOM 3242 C C . ALA A 1 399 ? -2.955 21.625 24.327 1.00 50.41 399 ALA A C 1
ATOM 3244 O O . ALA A 1 399 ? -3.491 22.342 25.162 1.00 50.41 399 ALA A O 1
ATOM 3245 N N . VAL A 1 400 ? -3.020 20.289 24.326 1.00 54.94 400 VAL A N 1
ATOM 3246 C CA . VAL A 1 400 ? -2.855 19.335 25.453 1.00 54.94 400 VAL A CA 1
ATOM 3247 C C . VAL A 1 400 ? -3.658 19.503 26.778 1.00 54.94 400 VAL A C 1
ATOM 3249 O O . VAL A 1 400 ? -3.353 20.387 27.569 1.00 54.94 400 VAL A O 1
ATOM 3252 N N . SER A 1 401 ? -4.520 18.488 27.045 1.00 47.72 401 SER A N 1
ATOM 3253 C CA . SER A 1 401 ? -4.909 17.774 28.313 1.00 47.72 401 SER A CA 1
ATOM 3254 C C . SER A 1 401 ? -5.536 18.546 29.506 1.00 47.72 401 SER A C 1
ATOM 3256 O O . SER A 1 401 ? -5.379 19.760 29.545 1.00 47.72 401 SER A O 1
ATOM 3258 N N . PRO A 1 402 ? -6.215 17.920 30.523 1.00 61.44 402 PRO A N 1
ATOM 3259 C CA . PRO A 1 402 ? -6.285 16.489 30.919 1.00 61.44 402 PRO A CA 1
ATOM 3260 C C . PRO A 1 402 ? -7.676 15.922 31.349 1.00 61.44 402 PRO A C 1
ATOM 3262 O O . PRO A 1 402 ? -8.486 16.627 31.950 1.00 61.44 402 PRO A O 1
ATOM 3265 N N . ARG A 1 403 ? -7.894 14.609 31.179 1.00 42.84 403 ARG A N 1
ATOM 3266 C CA . ARG A 1 403 ? -8.371 13.666 32.220 1.00 42.84 403 ARG A CA 1
ATOM 3267 C C . ARG A 1 403 ? -8.414 12.235 31.706 1.00 42.84 403 ARG A C 1
ATOM 3269 O O . ARG A 1 403 ? -8.875 12.057 30.560 1.00 42.84 403 ARG A O 1
#

Organism: NCBI:txid68486

Sequence (403 aa):
VDKGKQRSPKSSCIRTQASTDARSPGTKAAELTQYKTKCETQSGIILQLKKFLTSSNQKFEALTVVIQHLQSEREEALKQRKELSQELVNLRGELVTTSAACEKLERDRNELQVAYEGFLQKLNQQHHDDLAELEERLKQFYTAECEKLQSICIEEAEKYKAQLQEQVDNLNTTHESFKLELENRHSEKVEELKKEYESSFSGKYFSTHESERKLLEDSFKEKQELLEKKIDELKSENNSLSEKLKLEEQKQIAKEKANLKNPQIMYLEQELESLKAVLEIKNEKLHQQDIKLMKMEKLVENNTILMDKLKKVQQENEELKARMDKHMELSRQLSTEQAVLQESLEKESKVNKRLSMENEELLWKLHNGDLCSPRKLSPSSSSVPLQSPRNSGNFSSPAVSPR

Secondary structure (DSSP, 8-state):
---------------------------TTSHHHHHHHHHHHHHHHHHHHHHHHHHHHHHHHHHHHHHHHHHHHHHHHHHHHHHHHHHHHHHHHHHHHHHHHHHHHHHHHHHHHHHHHHHHHHHHHHHHHHHHHHHHHHHHHHHHHHHHHHHHHHHHHHHHHHHHHHHHHHHHHHHHHHHHHHHHHHHHHHHHHHHHHHHHIIIIIIHHHHHHHHHHHHHHHHHHHHHHHHHHHHHHHHHHHHHHHHHHHHHHTTT-------THHHHHHHHHHHHHHHHHHHHHHHHHHHHHHHHHHHHHHHHHHHHHHHHHHHHHHHHHHHHHHHHHHHHHHHHHHHHHHHHHHHHHHHHHHHHHHHHHHHHHHHHTT---------------------------PPP----

Foldseek 3Di:
DDDDDDDDDDDDDDDDDDDDDDDDDDDPDPVVVVVVVVVVVVVVVVVVVVVVVVVVVVVVVVVVVVVVVVVVVVVVVVVVVVVVVVVVVVVVVVVVVVVVVVVVVVVVVVVVVVVVVVVVVVVVVVVVVVVVVVVVVVVVVVVVVVVVVVVVVVVVVVVVVVVVVVVVVVVVVVVVVVVVVVVVVVVVVVVVVVVVVVCCCCVPVVVVVVVVVVVVVVVVVVVVVVVVVVVVVVVVVVVVVVVVVVVVCVVCCVPDPDDDDDPPVVVVVVVVVVVVVVVVVVVVVVVVVVVVVVVVVVVVVVVVVVVVVVVVVVVVVVVVVVVVVVVVVVVVVVVVVVVVVVVVVVVVVVVVVVVVVVVVVVVVCVVVDPPDDDDDDDDDDDDDDDDDDDDDDDDDDDDDDDD